Protein AF-A0A098EAC1-F1 (afdb_monomer_lite)

pLDDT: mean 81.53, std 12.12, range [27.31, 95.81]

Structure (mmCIF, N/CA/C/O backbone):
data_AF-A0A098EAC1-F1
#
_entry.id   AF-A0A098EAC1-F1
#
loop_
_atom_site.group_PDB
_atom_site.id
_atom_site.type_symbol
_atom_site.label_atom_id
_atom_site.label_alt_id
_atom_site.label_comp_id
_atom_site.label_asym_id
_atom_site.label_entity_id
_atom_site.label_seq_id
_atom_site.pdbx_PDB_ins_code
_atom_site.Cartn_x
_atom_site.Cartn_y
_atom_site.Cartn_z
_atom_site.occupancy
_atom_site.B_iso_or_equiv
_atom_site.auth_seq_id
_atom_site.auth_comp_id
_atom_site.auth_asym_id
_atom_site.auth_atom_id
_atom_site.pdbx_PDB_model_num
ATOM 1 N N . MET A 1 1 ? -43.941 11.908 61.535 1.00 57.25 1 MET A N 1
ATOM 2 C CA . MET A 1 1 ? -44.668 12.376 60.331 1.00 57.25 1 MET A CA 1
ATOM 3 C C . MET A 1 1 ? -45.269 11.189 59.585 1.00 57.25 1 MET A C 1
ATOM 5 O O . MET A 1 1 ? -44.634 10.143 59.525 1.00 57.25 1 MET A O 1
ATOM 9 N N . LYS A 1 2 ? -46.495 11.312 59.058 1.00 76.75 2 LYS A N 1
ATOM 10 C CA . LYS A 1 2 ? -47.176 10.238 58.312 1.00 76.75 2 LYS A CA 1
ATOM 11 C C . LYS A 1 2 ? -46.864 10.391 56.820 1.00 76.75 2 LYS A C 1
ATOM 13 O O . LYS A 1 2 ? -47.162 11.432 56.246 1.00 76.75 2 LYS A O 1
ATOM 18 N N . ILE A 1 3 ? -46.269 9.368 56.206 1.00 83.31 3 ILE A N 1
ATOM 19 C CA . ILE A 1 3 ? -45.939 9.363 54.771 1.00 83.31 3 ILE A CA 1
ATOM 20 C C . ILE A 1 3 ? -47.244 9.464 53.969 1.00 83.31 3 ILE A C 1
ATOM 22 O O . ILE A 1 3 ? -48.107 8.587 54.072 1.00 83.31 3 ILE A O 1
ATOM 26 N N . GLN A 1 4 ? -47.406 10.547 53.207 1.00 87.12 4 GLN A N 1
ATOM 27 C CA . GLN A 1 4 ? -48.637 10.847 52.477 1.00 87.12 4 GLN A CA 1
ATOM 28 C C . GLN A 1 4 ? -48.753 9.992 51.211 1.00 87.12 4 GLN A C 1
ATOM 30 O O . GLN A 1 4 ? -47.958 10.125 50.287 1.00 87.12 4 GLN A O 1
ATOM 35 N N . HIS A 1 5 ? -49.783 9.146 51.159 1.00 90.62 5 HIS A N 1
ATOM 36 C CA . HIS A 1 5 ? -50.049 8.219 50.057 1.00 90.62 5 HIS A CA 1
ATOM 37 C C . HIS A 1 5 ? -50.058 8.887 48.675 1.00 90.62 5 HIS A C 1
ATOM 39 O O . HIS A 1 5 ? -49.288 8.510 47.795 1.00 90.62 5 HIS A O 1
ATOM 45 N N . ASN A 1 6 ? -50.898 9.914 48.506 1.00 88.69 6 ASN A N 1
ATOM 46 C CA . ASN A 1 6 ? -51.118 10.557 47.209 1.00 88.69 6 ASN A CA 1
ATOM 47 C C . ASN A 1 6 ? -49.859 11.256 46.691 1.00 88.69 6 ASN A C 1
ATOM 49 O O . ASN A 1 6 ? -49.559 11.167 45.507 1.00 88.69 6 ASN A O 1
ATOM 53 N N . ARG A 1 7 ? -49.073 11.857 47.590 1.00 88.81 7 ARG A N 1
ATOM 54 C CA . ARG A 1 7 ? -47.817 12.523 47.233 1.00 88.81 7 ARG A CA 1
ATOM 55 C C . ARG A 1 7 ? -46.770 11.533 46.717 1.00 88.81 7 ARG A C 1
ATOM 57 O O . ARG A 1 7 ? -46.108 11.812 45.724 1.00 88.81 7 ARG A O 1
ATOM 64 N N . VAL A 1 8 ? -46.657 10.351 47.334 1.00 90.12 8 VAL A N 1
ATOM 65 C CA . VAL A 1 8 ? -45.770 9.286 46.826 1.00 90.12 8 VAL A CA 1
ATOM 66 C C . VAL A 1 8 ? -46.291 8.728 45.497 1.00 90.12 8 VAL A C 1
ATOM 68 O O . VAL A 1 8 ? -45.503 8.471 44.590 1.00 90.12 8 VAL A O 1
ATOM 71 N N . LEU A 1 9 ? -47.611 8.572 45.357 1.00 91.69 9 LEU A N 1
ATOM 72 C CA . LEU A 1 9 ? -48.227 8.074 44.128 1.00 91.69 9 LEU A CA 1
ATOM 73 C C . LEU A 1 9 ? -47.972 9.012 42.937 1.00 91.69 9 LEU A C 1
ATOM 75 O O . LEU A 1 9 ? -47.560 8.550 41.876 1.00 91.69 9 LEU A O 1
ATOM 79 N N . GLU A 1 10 ? -48.188 10.317 43.102 1.00 92.38 10 GLU A N 1
ATOM 80 C CA . GLU A 1 10 ? -47.924 11.320 42.061 1.00 92.38 10 GLU A CA 1
ATOM 81 C C . GLU A 1 10 ? -46.445 11.375 41.678 1.00 92.38 10 GLU A C 1
ATOM 83 O O . GLU A 1 10 ? -46.114 11.401 40.489 1.00 92.38 10 GLU A O 1
ATOM 88 N N . TYR A 1 11 ? -45.556 11.313 42.671 1.00 92.62 11 TYR A N 1
ATOM 89 C CA . TYR A 1 11 ? -44.115 11.301 42.444 1.00 92.62 11 TYR A CA 1
ATOM 90 C C . TYR A 1 11 ? -43.684 10.101 41.586 1.00 92.62 11 TYR A C 1
ATOM 92 O O . TYR A 1 11 ? -42.994 10.274 40.580 1.00 92.62 11 TYR A O 1
ATOM 100 N N . LEU A 1 12 ? -44.153 8.892 41.921 1.00 91.75 12 LEU A N 1
ATOM 101 C CA . LEU A 1 12 ? -43.848 7.684 41.148 1.00 91.75 12 LEU A CA 1
ATOM 102 C C . LEU A 1 12 ? -44.506 7.683 39.762 1.00 91.75 12 LEU A C 1
ATOM 104 O O . LEU A 1 12 ? -43.886 7.212 38.810 1.00 91.75 12 LEU A O 1
ATOM 108 N N . LYS A 1 13 ? -45.713 8.250 39.601 1.00 92.81 13 LYS A N 1
ATOM 109 C CA . LYS A 1 13 ? -46.344 8.422 38.276 1.00 92.81 13 LYS A CA 1
ATOM 110 C C . LYS A 1 13 ? -45.501 9.287 37.351 1.00 92.81 13 LYS A C 1
ATOM 112 O O . LYS A 1 13 ? -45.334 8.933 36.184 1.00 92.81 13 LYS A O 1
ATOM 117 N N . ARG A 1 14 ? -44.962 10.394 37.863 1.00 92.25 14 ARG A N 1
ATOM 118 C CA . ARG A 1 14 ? -44.074 11.273 37.096 1.00 92.25 14 ARG A CA 1
ATOM 119 C C . ARG A 1 14 ? -42.823 10.522 36.641 1.00 92.25 14 ARG A C 1
ATOM 121 O O . ARG A 1 14 ? -42.550 10.495 35.447 1.00 92.25 14 ARG A O 1
ATOM 128 N N . LEU A 1 15 ? -42.143 9.831 37.557 1.00 88.88 15 LEU A N 1
ATOM 129 C CA . LEU A 1 15 ? -40.936 9.060 37.231 1.00 88.88 15 LEU A CA 1
ATOM 130 C C . LEU A 1 15 ? -41.206 7.918 36.245 1.00 88.88 15 LEU A C 1
ATOM 132 O O . LEU A 1 15 ? -40.438 7.707 35.311 1.00 88.88 15 LEU A O 1
ATOM 136 N N . GLN A 1 16 ? -42.334 7.222 36.397 1.00 89.44 16 GLN A N 1
ATOM 137 C CA . GLN A 1 16 ? -42.745 6.171 35.470 1.00 89.44 16 GLN A CA 1
ATOM 138 C C . GLN A 1 16 ? -42.974 6.717 34.055 1.00 89.44 16 GLN A C 1
ATOM 140 O O . GLN A 1 16 ? -42.584 6.066 33.089 1.00 89.44 16 GLN A O 1
ATOM 145 N N . LYS A 1 17 ? -43.587 7.900 33.924 1.00 86.88 17 LYS A N 1
ATOM 146 C CA . LYS A 1 17 ? -43.837 8.543 32.626 1.00 86.88 17 LYS A CA 1
ATOM 147 C C . LYS A 1 17 ? -42.553 9.065 31.982 1.00 86.88 17 LYS A C 1
ATOM 149 O O . LYS A 1 17 ? -42.395 8.957 30.773 1.00 86.88 17 LYS A O 1
ATOM 154 N N . GLU A 1 18 ? -41.671 9.649 32.779 1.00 82.50 18 GLU A N 1
ATOM 155 C CA . GLU A 1 18 ? -40.476 10.333 32.287 1.00 82.50 18 GLU A CA 1
ATOM 156 C C . GLU A 1 18 ? -39.318 9.361 32.011 1.00 82.50 18 GLU A C 1
ATOM 158 O O . GLU A 1 18 ? -38.542 9.563 31.082 1.00 82.50 18 GLU A O 1
ATOM 163 N N . PHE A 1 19 ? -39.221 8.274 32.783 1.00 80.50 19 PHE A N 1
ATOM 164 C CA . PHE A 1 19 ? -38.047 7.395 32.788 1.00 80.50 19 PHE A CA 1
ATOM 165 C C . PHE A 1 19 ? -38.369 5.899 32.756 1.00 80.50 19 PHE A C 1
ATOM 167 O O . PHE A 1 19 ? -37.457 5.078 32.834 1.00 80.50 19 PHE A O 1
ATOM 174 N N . GLY A 1 20 ? -39.648 5.525 32.679 1.00 82.69 20 GLY A N 1
ATOM 175 C CA . GLY A 1 20 ? -40.079 4.124 32.665 1.00 82.69 20 GLY A CA 1
ATOM 176 C C . GLY A 1 20 ? -40.011 3.419 34.026 1.00 82.69 20 GLY A C 1
ATOM 177 O O . GLY A 1 20 ? -40.296 2.223 34.099 1.00 82.69 20 GLY A O 1
ATOM 178 N N . GLY A 1 21 ? -39.664 4.128 35.105 1.00 88.50 21 GLY A N 1
ATOM 179 C CA . GLY A 1 21 ? -39.564 3.580 36.458 1.00 88.50 21 GLY A CA 1
ATOM 180 C C . GLY A 1 21 ? -38.835 4.506 37.433 1.00 88.50 21 GLY A C 1
ATOM 181 O O . GLY A 1 21 ? -38.587 5.668 37.121 1.00 88.50 21 GLY A O 1
ATOM 182 N N . TYR A 1 22 ? -38.503 3.992 38.620 1.00 88.25 22 TYR A N 1
ATOM 183 C CA . TYR A 1 22 ? -37.857 4.743 39.706 1.00 88.25 22 TYR A CA 1
ATOM 184 C C . TYR A 1 22 ? -36.605 4.037 40.250 1.00 88.25 22 TYR A C 1
ATOM 186 O O . TYR A 1 22 ? -36.521 2.804 40.253 1.00 88.25 22 TYR A O 1
ATOM 194 N N . TYR A 1 23 ? -35.650 4.819 40.751 1.00 88.75 23 TYR A N 1
ATOM 195 C CA . TYR A 1 23 ? -34.399 4.370 41.365 1.00 88.75 23 TYR A CA 1
ATOM 196 C C . TYR A 1 23 ? -34.400 4.570 42.886 1.00 88.75 23 TYR A C 1
ATOM 198 O O . TYR A 1 23 ? -35.220 5.294 43.450 1.00 88.75 23 TYR A O 1
ATOM 206 N N . GLY A 1 24 ? -33.454 3.937 43.580 1.00 85.81 24 GLY A N 1
ATOM 207 C CA . GLY A 1 24 ? -33.265 4.103 45.025 1.00 85.81 24 GLY A CA 1
ATOM 208 C 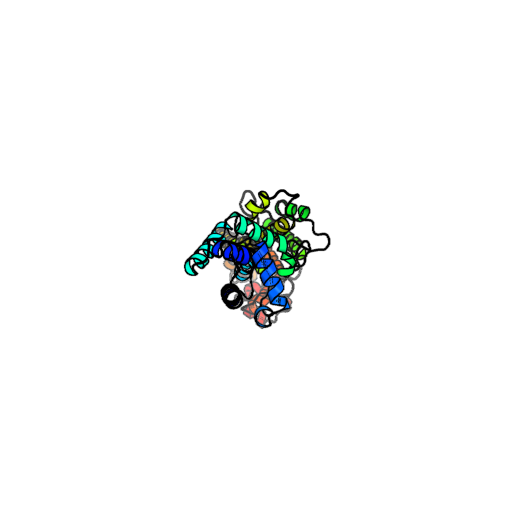C . GLY A 1 24 ? -32.932 5.544 45.429 1.00 85.81 24 GLY A C 1
ATOM 209 O O . GLY A 1 24 ? -33.408 6.009 46.462 1.00 85.81 24 GLY A O 1
ATOM 210 N N . THR A 1 25 ? -32.187 6.270 44.593 1.00 86.38 25 THR A N 1
ATOM 211 C CA . THR A 1 25 ? -31.895 7.703 44.770 1.00 86.38 25 THR A CA 1
ATOM 212 C C . THR A 1 25 ? -33.149 8.572 44.723 1.00 86.38 25 THR A C 1
ATOM 214 O O . THR A 1 25 ? -33.265 9.507 45.505 1.00 86.38 25 THR A O 1
ATOM 217 N N . ASP A 1 26 ? -34.130 8.227 43.886 1.00 88.50 26 ASP A N 1
ATOM 218 C CA . ASP A 1 26 ? -35.392 8.973 43.804 1.00 88.50 26 ASP A CA 1
ATOM 219 C C . ASP A 1 26 ? -36.212 8.812 45.093 1.00 88.50 26 ASP A C 1
ATOM 221 O O . ASP A 1 26 ? -36.863 9.743 45.562 1.00 88.50 26 ASP A O 1
ATOM 225 N N . ILE A 1 27 ? -36.144 7.626 45.708 1.00 90.62 27 ILE A N 1
ATOM 226 C CA . ILE A 1 27 ? -36.772 7.359 47.008 1.00 90.62 27 ILE A CA 1
ATOM 227 C C . ILE A 1 27 ? -36.064 8.133 48.121 1.00 90.62 27 ILE A C 1
ATOM 229 O O . ILE A 1 27 ? -36.736 8.608 49.033 1.00 90.62 27 ILE A O 1
ATOM 233 N N . ALA A 1 28 ? -34.734 8.250 48.065 1.00 88.56 28 ALA A N 1
ATOM 234 C CA . ALA A 1 28 ? -33.965 9.033 49.029 1.00 88.56 28 ALA A CA 1
ATOM 235 C C . ALA A 1 28 ? -34.331 10.523 48.946 1.00 88.56 28 ALA A C 1
ATOM 237 O O . ALA A 1 28 ? -34.727 11.091 49.958 1.00 88.56 28 ALA A O 1
ATOM 238 N N . ASN A 1 29 ? -34.353 11.099 47.740 1.00 89.44 29 ASN A N 1
ATOM 239 C CA . ASN A 1 29 ? -34.765 12.490 47.521 1.00 89.44 29 ASN A CA 1
ATOM 240 C C . ASN A 1 29 ? -36.198 12.742 48.013 1.00 89.44 29 ASN A C 1
ATOM 242 O O . ASN A 1 29 ? -36.460 13.706 48.727 1.00 89.44 29 ASN A O 1
ATOM 246 N N . LEU A 1 30 ? -37.129 11.836 47.693 1.00 91.50 30 LEU A N 1
ATOM 247 C CA . LEU A 1 30 ? -38.504 11.921 48.183 1.00 91.50 30 LEU A CA 1
ATOM 248 C C . LEU A 1 30 ? -38.580 11.823 49.714 1.00 91.50 30 LEU A C 1
ATOM 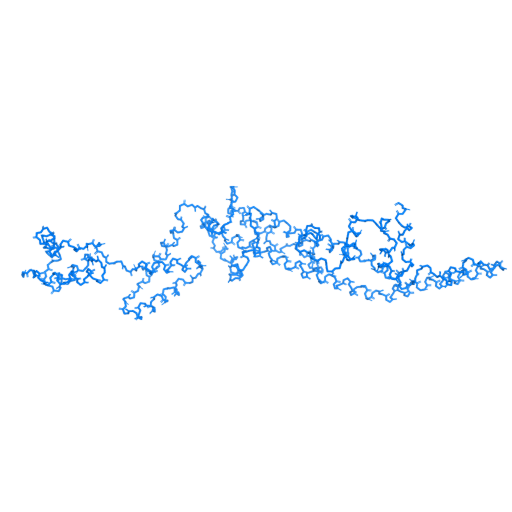250 O O . LEU A 1 30 ? -39.435 12.450 50.332 1.00 91.50 30 LEU A O 1
ATOM 254 N N . ALA A 1 31 ? -37.726 11.015 50.338 1.00 89.44 31 ALA A N 1
ATOM 255 C CA . ALA A 1 31 ? -37.684 10.881 51.787 1.00 89.44 31 ALA A CA 1
ATOM 256 C C . ALA A 1 31 ? -37.166 12.158 52.461 1.00 89.44 31 ALA A C 1
ATOM 258 O O . ALA A 1 31 ? -37.774 12.597 53.440 1.00 89.44 31 ALA A O 1
ATOM 259 N N . ASP A 1 32 ? -36.136 12.780 51.886 1.00 89.38 32 ASP A N 1
ATOM 260 C CA . ASP A 1 32 ? -35.597 14.066 52.332 1.00 89.38 32 ASP A CA 1
ATOM 261 C C . ASP A 1 32 ? -36.650 15.179 52.197 1.00 89.38 32 ASP A C 1
ATOM 263 O O . ASP A 1 32 ? -36.920 15.892 53.164 1.00 89.38 32 ASP A O 1
ATOM 267 N N . GLU A 1 33 ? -37.354 15.258 51.059 1.00 89.00 33 GLU A N 1
ATOM 268 C CA . GLU A 1 33 ? -38.473 16.196 50.847 1.00 89.00 33 GLU A CA 1
ATOM 269 C C . GLU A 1 33 ? -39.629 16.013 51.846 1.00 89.00 33 GLU A C 1
ATOM 271 O O . GLU A 1 33 ? -40.379 16.951 52.138 1.00 89.00 33 GLU A O 1
ATOM 276 N N . LEU A 1 34 ? -39.826 14.786 52.326 1.00 88.06 34 LEU A N 1
ATOM 277 C CA . LEU A 1 34 ? -40.883 14.424 53.267 1.00 88.06 34 LEU A CA 1
ATOM 278 C C . LEU A 1 34 ? -40.419 14.472 54.732 1.00 88.06 34 LEU A C 1
ATOM 280 O O . LEU A 1 34 ? -41.247 14.250 55.619 1.00 88.06 34 LEU A O 1
ATOM 284 N N . GLY A 1 35 ? -39.134 14.735 54.999 1.00 87.31 35 GLY A N 1
ATOM 285 C CA . GLY A 1 35 ? -38.554 14.732 56.345 1.00 87.31 35 GLY A CA 1
ATOM 286 C C . GLY A 1 35 ? -38.636 13.369 57.044 1.00 87.31 35 GLY A C 1
ATOM 287 O O . GLY A 1 35 ? -38.865 13.297 58.254 1.00 87.31 35 GLY A O 1
ATOM 288 N N . VAL A 1 36 ? -38.527 12.270 56.293 1.00 90.69 36 VAL A N 1
ATOM 289 C CA . VAL A 1 36 ? -38.626 10.890 56.804 1.00 90.69 36 VAL A CA 1
ATOM 290 C C . VAL A 1 36 ? -37.433 10.049 56.361 1.00 90.69 36 VAL A C 1
ATOM 292 O O . VAL A 1 36 ? -36.696 10.413 55.457 1.00 90.69 36 VAL A O 1
ATOM 295 N N . SER A 1 37 ? -37.243 8.875 56.969 1.00 90.12 37 SER A N 1
ATOM 296 C CA . SER A 1 37 ? -36.171 7.977 56.539 1.00 90.12 37 SER A CA 1
ATOM 297 C C . SER A 1 37 ? -36.484 7.318 55.192 1.00 90.12 37 SER A C 1
ATOM 299 O O . SER A 1 37 ? -37.593 6.821 54.964 1.00 90.12 37 SER A O 1
ATOM 301 N N . TRP A 1 38 ? -35.469 7.229 54.327 1.00 88.50 38 TRP A N 1
ATOM 302 C CA . TRP A 1 38 ? -35.556 6.550 53.026 1.00 88.50 38 TRP A CA 1
ATOM 303 C C . TRP A 1 38 ? -36.080 5.109 53.157 1.00 88.50 38 TRP A C 1
ATOM 305 O O . TRP A 1 38 ? -36.932 4.666 52.385 1.00 88.50 38 TRP A O 1
ATOM 315 N N . TYR A 1 39 ? -35.650 4.402 54.207 1.00 89.31 39 TYR A N 1
ATOM 316 C CA . TYR A 1 39 ? -36.080 3.038 54.506 1.00 89.31 39 TYR A CA 1
ATOM 317 C C . TYR A 1 39 ? -37.574 2.964 54.870 1.00 89.31 39 TYR A C 1
ATOM 319 O O . TYR A 1 39 ? -38.264 2.003 54.520 1.00 89.31 39 TYR A O 1
ATOM 327 N N . GLY A 1 40 ? -38.104 4.000 55.532 1.00 88.69 40 GLY A N 1
ATOM 328 C CA . GLY A 1 40 ? -39.528 4.135 55.835 1.00 88.69 40 GLY A CA 1
ATOM 329 C C . GLY A 1 40 ? -40.377 4.300 54.574 1.00 88.69 40 GLY A C 1
ATOM 330 O O . GLY A 1 40 ? -41.391 3.612 54.423 1.00 88.69 40 GLY A O 1
ATOM 331 N N . VAL A 1 41 ? -39.934 5.142 53.636 1.00 90.25 41 VAL A N 1
ATOM 332 C CA . VAL A 1 41 ? -40.593 5.326 52.330 1.00 90.25 41 VAL A CA 1
ATOM 333 C C . VAL A 1 41 ? -40.542 4.038 51.513 1.00 90.25 41 VAL A C 1
ATOM 335 O O . VAL A 1 41 ? -41.574 3.591 51.013 1.00 90.25 41 VAL A O 1
ATOM 338 N N . GLN A 1 42 ? -39.389 3.370 51.456 1.00 90.25 42 GLN A N 1
ATOM 339 C CA . GLN A 1 42 ? -39.232 2.113 50.723 1.00 90.25 42 GLN A CA 1
ATOM 340 C C . GLN A 1 42 ? -40.137 0.998 51.274 1.00 90.25 42 GLN A C 1
ATOM 342 O O . GLN A 1 42 ? -40.816 0.308 50.502 1.00 90.25 42 GLN A O 1
ATOM 347 N N . LYS A 1 43 ? -40.203 0.834 52.605 1.00 90.94 43 LYS A N 1
ATOM 348 C CA . LYS A 1 43 ? -41.129 -0.112 53.255 1.00 90.94 43 LYS A CA 1
ATOM 349 C C . LYS A 1 43 ? -42.579 0.197 52.904 1.00 90.94 43 LYS A C 1
ATOM 351 O O . LYS A 1 43 ? -43.359 -0.721 52.651 1.00 90.94 43 LYS A O 1
ATOM 356 N N . ARG A 1 44 ? -42.942 1.480 52.863 1.00 90.81 44 ARG A N 1
ATOM 357 C CA . ARG A 1 44 ? -44.310 1.898 52.565 1.00 90.81 44 ARG A CA 1
ATOM 358 C C . ARG A 1 44 ? -44.686 1.676 51.103 1.00 90.81 44 ARG A C 1
ATOM 360 O O . ARG A 1 44 ? -45.746 1.112 50.854 1.00 90.81 44 ARG A O 1
ATOM 367 N N . ILE A 1 45 ? -43.793 1.993 50.167 1.00 90.38 45 ILE A N 1
ATOM 368 C CA . ILE A 1 45 ? -43.955 1.659 48.745 1.00 90.38 45 ILE A CA 1
ATOM 369 C C . ILE A 1 45 ? -44.112 0.145 48.581 1.00 90.38 45 ILE A C 1
ATOM 371 O O . ILE A 1 45 ? -45.033 -0.302 47.911 1.00 90.38 45 ILE A O 1
ATOM 375 N N . SER A 1 46 ? -43.284 -0.661 49.250 1.00 89.75 46 SER A N 1
ATOM 376 C CA . SER A 1 46 ? -43.364 -2.129 49.183 1.00 89.75 46 SER A CA 1
ATOM 377 C C . SER A 1 46 ? -44.697 -2.670 49.712 1.00 89.75 46 SER A C 1
ATOM 379 O O . SER A 1 46 ? -45.259 -3.604 49.143 1.00 89.75 46 SER A O 1
ATOM 381 N N . PHE A 1 47 ? -45.224 -2.069 50.781 1.00 92.19 47 PHE A N 1
ATOM 382 C CA . PHE A 1 47 ? -46.555 -2.371 51.305 1.00 92.19 47 PHE A CA 1
ATOM 383 C C . PHE A 1 47 ? -47.661 -1.986 50.310 1.00 92.19 47 PHE A C 1
ATOM 385 O O . PHE A 1 47 ? -48.556 -2.790 50.056 1.00 92.19 47 PHE A O 1
ATOM 392 N N . TRP A 1 48 ? -47.594 -0.797 49.705 1.00 92.88 48 TRP A N 1
ATOM 393 C CA . TRP A 1 48 ? -48.583 -0.346 48.721 1.00 92.88 48 TRP A CA 1
ATOM 394 C C . TRP A 1 48 ? -48.526 -1.140 47.417 1.00 92.88 48 TRP A C 1
ATOM 396 O O . TRP A 1 48 ? -49.572 -1.496 46.901 1.00 92.88 48 TRP A O 1
ATOM 406 N N . LYS A 1 49 ? -47.350 -1.558 46.936 1.00 89.44 49 LYS A N 1
ATOM 407 C CA . LYS A 1 49 ? -47.253 -2.454 45.766 1.00 89.44 49 LYS A CA 1
ATOM 408 C C . LYS A 1 49 ? -47.972 -3.791 45.977 1.00 89.44 49 LYS A C 1
ATOM 410 O O . LYS A 1 49 ? -48.444 -4.381 45.010 1.00 89.44 49 LYS A O 1
ATOM 415 N N . LYS A 1 50 ? -48.052 -4.279 47.222 1.00 89.50 50 LYS A N 1
ATOM 416 C CA . LYS A 1 50 ? -48.774 -5.516 47.564 1.00 89.50 50 LYS A CA 1
ATOM 417 C C . LYS A 1 50 ? -50.281 -5.295 47.712 1.00 89.50 50 LYS A C 1
ATOM 419 O O . LYS A 1 50 ? -51.052 -6.144 47.278 1.00 89.50 50 LYS A O 1
ATOM 424 N N . ASN A 1 51 ? -50.683 -4.166 48.297 1.00 89.44 51 ASN A N 1
ATOM 425 C CA . ASN A 1 51 ? -52.050 -3.958 48.790 1.00 89.44 51 ASN A CA 1
ATOM 426 C C . ASN A 1 51 ? -52.869 -2.910 48.018 1.00 89.44 51 ASN A C 1
ATOM 428 O O . ASN A 1 51 ? -54.076 -2.839 48.211 1.00 89.44 51 ASN A O 1
ATOM 432 N N . ASP A 1 52 ? -52.248 -2.111 47.150 1.00 89.94 52 ASP A N 1
ATOM 433 C CA . ASP A 1 52 ? -52.901 -1.091 46.329 1.00 89.94 52 ASP A CA 1
ATOM 434 C C . ASP A 1 52 ? -52.626 -1.340 44.838 1.00 89.94 52 ASP A C 1
ATOM 436 O O . ASP A 1 52 ? -51.481 -1.384 44.377 1.00 89.94 52 ASP A O 1
ATOM 440 N N . SER A 1 53 ? -53.705 -1.479 44.068 1.00 87.69 53 SER A N 1
ATOM 441 C CA . SER A 1 53 ? -53.666 -1.624 42.612 1.00 87.69 53 SER A CA 1
ATOM 442 C C . SER A 1 53 ? -52.928 -0.483 41.900 1.00 87.69 53 SER A C 1
ATOM 444 O O . SER A 1 53 ? -52.223 -0.747 40.926 1.00 87.69 53 SER A O 1
ATOM 446 N N . ALA A 1 54 ? -53.001 0.749 42.414 1.00 88.19 54 ALA A N 1
ATOM 447 C CA . ALA A 1 54 ? -52.398 1.928 41.797 1.00 88.19 54 ALA A CA 1
ATOM 448 C C . ALA A 1 54 ? -50.861 1.917 41.839 1.00 88.19 54 ALA A C 1
ATOM 450 O O . ALA A 1 54 ? -50.225 2.601 41.041 1.00 88.19 54 ALA A O 1
ATOM 451 N N . PHE A 1 55 ? -50.258 1.136 42.744 1.00 90.56 55 PHE A N 1
ATOM 452 C CA . PHE A 1 55 ? -48.803 1.022 42.884 1.00 90.56 55 PHE A CA 1
ATOM 453 C C . PHE A 1 55 ? -48.205 -0.188 42.154 1.00 90.56 55 PHE A C 1
ATOM 455 O O . PHE A 1 55 ? -46.983 -0.260 41.993 1.00 90.56 55 PHE A O 1
ATOM 462 N N . LYS A 1 56 ? -49.030 -1.139 41.693 1.00 87.56 56 LYS A N 1
ATOM 463 C CA . LYS A 1 56 ? -48.552 -2.386 41.069 1.00 87.56 56 LYS A CA 1
ATOM 464 C C . LYS A 1 56 ? -47.752 -2.153 39.787 1.00 87.56 56 LYS A C 1
ATOM 466 O O . LYS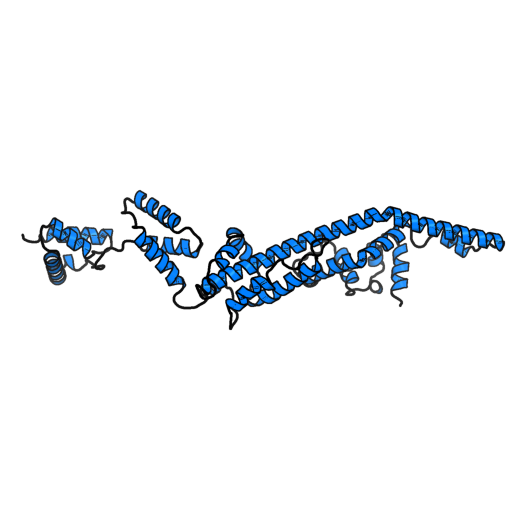 A 1 56 ? -46.819 -2.905 39.525 1.00 87.56 56 LYS A O 1
ATOM 471 N N . SER A 1 57 ? -48.083 -1.113 39.022 1.00 85.38 57 SER A N 1
ATOM 472 C CA . SER A 1 57 ? -47.471 -0.819 37.721 1.00 85.38 57 SER A CA 1
ATOM 473 C C . SER A 1 57 ? -46.105 -0.130 37.794 1.00 85.38 57 SER A C 1
ATOM 475 O O . SER A 1 57 ? -45.457 0.005 36.762 1.00 85.38 57 SER A O 1
ATOM 477 N N . PHE A 1 58 ? -45.655 0.334 38.966 1.00 89.50 58 PHE A N 1
ATOM 478 C CA . PHE A 1 58 ? -44.373 1.038 39.056 1.00 89.50 58 PHE A CA 1
ATOM 479 C C . PHE A 1 58 ? -43.189 0.077 39.043 1.00 89.50 58 PHE A C 1
ATOM 481 O O . PHE A 1 58 ? -43.125 -0.867 39.840 1.00 89.50 58 PHE A O 1
ATOM 488 N N . VAL A 1 59 ? -42.205 0.360 38.195 1.00 88.50 59 VAL A N 1
ATOM 489 C CA . VAL A 1 59 ? -41.012 -0.477 38.018 1.00 88.50 59 VAL A CA 1
ATOM 490 C C . VAL A 1 59 ? -39.838 0.111 38.798 1.00 88.50 59 VAL A C 1
ATOM 492 O O . VAL A 1 59 ? -39.529 1.290 38.667 1.00 88.50 59 VAL A O 1
ATOM 495 N N . TYR A 1 60 ? -39.181 -0.716 39.616 1.00 87.38 60 TYR A N 1
ATOM 496 C CA . TYR A 1 60 ? -37.928 -0.339 40.273 1.00 87.38 60 TYR A CA 1
ATOM 497 C C . TYR A 1 60 ? -36.757 -0.694 39.358 1.00 87.38 60 TYR A C 1
ATOM 499 O O . TYR A 1 60 ? -36.601 -1.861 39.003 1.00 87.38 60 TYR A O 1
ATOM 507 N N . LEU A 1 61 ? -35.952 0.298 38.985 1.00 82.31 61 LEU A N 1
ATOM 508 C CA . LEU A 1 61 ? -34.909 0.170 37.961 1.00 82.31 61 LEU A CA 1
ATOM 509 C C . LEU A 1 61 ? -33.508 -0.070 38.536 1.00 82.31 61 LEU A C 1
ATOM 511 O O . LEU A 1 61 ? -32.586 -0.405 37.799 1.00 82.31 61 LEU A O 1
ATOM 515 N N . GLY A 1 62 ? -33.334 0.075 39.850 1.00 83.50 62 GLY A N 1
ATOM 516 C CA . GLY A 1 62 ? -32.056 -0.154 40.518 1.00 83.50 62 GLY A CA 1
ATOM 517 C C . GLY A 1 62 ? -31.732 0.906 41.560 1.00 83.50 62 GLY A C 1
ATOM 518 O O . GLY A 1 62 ? -32.542 1.773 41.880 1.00 83.50 62 GLY A O 1
ATOM 519 N N . ARG A 1 63 ? -30.529 0.823 42.131 1.00 81.75 63 ARG A N 1
ATOM 520 C CA . ARG A 1 63 ? -30.139 1.662 43.273 1.00 81.75 63 ARG A CA 1
ATOM 521 C C . ARG A 1 63 ? -29.871 3.115 42.879 1.00 81.75 63 ARG A C 1
ATOM 523 O O . ARG A 1 63 ? -30.404 4.009 43.524 1.00 81.75 63 ARG A O 1
ATOM 530 N N . ASN A 1 64 ? -29.089 3.326 41.824 1.00 81.00 64 ASN A N 1
ATOM 531 C CA . ASN A 1 64 ? -28.677 4.646 41.356 1.00 81.00 64 ASN A CA 1
ATOM 532 C C . ASN A 1 64 ? -29.060 4.812 39.893 1.00 81.00 64 ASN A C 1
ATOM 534 O O . ASN A 1 64 ? -28.980 3.855 39.120 1.00 81.00 64 ASN A O 1
ATOM 538 N N . ARG A 1 65 ? -29.399 6.041 39.513 1.00 77.81 65 ARG A N 1
ATOM 539 C CA . ARG A 1 65 ? -29.559 6.397 38.110 1.00 77.81 65 ARG A CA 1
ATOM 540 C C . ARG A 1 65 ? -28.222 6.246 37.367 1.00 77.81 65 ARG A C 1
ATOM 542 O O . ARG A 1 65 ? -27.205 6.722 37.879 1.00 77.81 65 ARG A O 1
ATOM 549 N N . PRO A 1 66 ? -28.188 5.613 36.181 1.00 76.31 66 PRO A N 1
ATOM 550 C CA . PRO A 1 66 ? -26.972 5.562 35.385 1.00 76.31 66 PRO A CA 1
ATOM 551 C C . PRO A 1 66 ? -26.568 6.975 34.956 1.00 76.31 66 PRO A C 1
ATOM 553 O O . PRO A 1 66 ? -27.375 7.742 34.437 1.00 76.31 66 PRO A O 1
ATOM 556 N N . SER A 1 67 ? -25.302 7.318 35.187 1.00 81.38 67 SER A N 1
ATOM 557 C CA . SER A 1 67 ? -24.748 8.642 34.880 1.00 81.38 67 SER A CA 1
ATOM 558 C C . SER A 1 67 ? -24.586 8.900 33.378 1.00 81.38 67 SER A C 1
ATOM 560 O O . SER A 1 67 ? -24.440 10.050 32.968 1.00 81.38 67 SER A O 1
ATOM 562 N N . ILE A 1 68 ? -24.599 7.838 32.567 1.00 82.69 68 ILE A N 1
ATOM 563 C CA . ILE A 1 68 ? -24.548 7.861 31.102 1.00 82.69 68 ILE A CA 1
ATOM 564 C C . ILE A 1 68 ? -25.745 7.064 30.584 1.00 82.69 68 ILE A C 1
ATOM 566 O O . ILE A 1 68 ? -26.028 5.970 31.075 1.00 82.69 68 ILE A O 1
ATOM 570 N N . THR A 1 69 ? -26.473 7.635 29.631 1.00 81.81 69 THR A N 1
ATOM 571 C CA . THR A 1 69 ? -27.625 7.001 28.983 1.00 81.81 69 THR A CA 1
ATOM 572 C C . THR A 1 69 ? -27.179 6.001 27.917 1.00 81.81 69 THR A C 1
ATOM 574 O O . THR A 1 69 ? -26.049 6.047 27.438 1.00 81.81 69 THR A O 1
ATOM 577 N N . LEU A 1 70 ? -28.082 5.108 27.504 1.00 77.12 70 LEU A N 1
ATOM 578 C CA . LEU A 1 70 ? -27.778 4.115 26.471 1.00 77.12 70 LEU A CA 1
ATOM 579 C C . LEU A 1 70 ? -27.390 4.760 25.129 1.00 77.12 70 LEU A C 1
ATOM 581 O O . LEU A 1 70 ? -26.429 4.325 24.509 1.00 77.12 70 LEU A O 1
ATOM 585 N N . ASN A 1 71 ? -28.077 5.829 24.710 1.00 81.19 71 ASN A N 1
ATOM 586 C CA . ASN A 1 71 ? -27.737 6.535 23.469 1.00 81.19 71 ASN A CA 1
ATOM 587 C C . ASN A 1 71 ? -26.350 7.181 23.537 1.00 81.19 71 ASN A C 1
ATOM 589 O O . ASN A 1 71 ? -25.597 7.113 22.575 1.00 81.19 71 ASN A O 1
ATOM 593 N N . GLU A 1 72 ? -25.992 7.782 24.673 1.00 87.12 72 GLU A N 1
ATOM 594 C CA . GLU A 1 72 ? -24.659 8.365 24.863 1.00 87.12 72 GLU A CA 1
ATOM 595 C C . GLU A 1 72 ? -23.583 7.276 24.886 1.00 87.12 72 GLU A C 1
ATOM 597 O O . GLU A 1 72 ? -22.514 7.465 24.316 1.00 87.12 72 GLU A O 1
ATOM 602 N N . PHE A 1 73 ? -23.870 6.116 25.483 1.00 84.75 73 PHE A N 1
ATOM 603 C CA . PHE A 1 73 ? -22.984 4.955 25.413 1.00 84.75 73 PHE A CA 1
ATOM 604 C C . PHE A 1 73 ? -22.768 4.505 23.963 1.00 84.75 73 PHE A C 1
ATOM 606 O O . PHE A 1 73 ? -21.623 4.363 23.542 1.00 84.75 73 PHE A O 1
ATOM 613 N N . MET A 1 74 ? -23.845 4.354 23.185 1.00 80.31 74 MET A N 1
ATOM 614 C CA . MET A 1 74 ? -23.763 4.006 21.762 1.00 80.31 74 MET A CA 1
ATOM 615 C C . MET A 1 74 ? -23.009 5.063 20.947 1.00 80.31 74 MET A C 1
ATOM 617 O O . MET A 1 74 ? -22.281 4.719 20.020 1.00 80.31 74 MET A O 1
ATOM 621 N N . ASN A 1 75 ? -23.145 6.344 21.296 1.00 86.25 75 ASN A N 1
ATOM 622 C CA . ASN A 1 75 ? -22.414 7.425 20.642 1.00 86.25 75 ASN A CA 1
ATOM 623 C C . ASN A 1 75 ? -20.900 7.314 20.916 1.00 86.25 75 ASN A C 1
ATOM 625 O O . ASN A 1 75 ? -20.094 7.273 19.987 1.00 86.25 75 ASN A O 1
ATOM 629 N N . ILE A 1 76 ? -20.514 7.140 22.187 1.00 86.94 76 ILE A N 1
ATOM 630 C CA . ILE A 1 76 ? -19.117 6.892 22.590 1.00 86.94 76 ILE A CA 1
ATOM 631 C C . ILE A 1 76 ? -18.562 5.652 21.877 1.00 86.94 76 ILE A C 1
ATOM 633 O O . ILE A 1 76 ? -17.442 5.671 21.365 1.00 86.94 76 ILE A O 1
ATOM 637 N N . GLU A 1 77 ? -19.343 4.574 21.823 1.00 82.44 77 GLU A N 1
ATOM 638 C CA . GLU A 1 77 ? -18.983 3.351 21.113 1.00 82.44 77 GLU A CA 1
ATOM 639 C C . GLU A 1 77 ? -18.759 3.587 19.624 1.00 82.44 77 GLU A C 1
ATOM 641 O O . GLU A 1 77 ? -17.736 3.142 19.098 1.00 82.44 77 GLU A O 1
ATOM 646 N N . SER A 1 78 ? -19.656 4.315 18.963 1.00 80.88 78 SER A N 1
ATOM 647 C CA . SER A 1 78 ? -19.544 4.664 17.549 1.00 80.88 78 SER A CA 1
ATOM 648 C C . SER A 1 78 ? -18.248 5.423 17.266 1.00 80.88 78 SER A C 1
ATOM 650 O O . SER A 1 78 ? -17.440 4.935 16.478 1.00 80.88 78 SER A O 1
ATOM 652 N N . HIS A 1 79 ? -17.988 6.526 17.979 1.00 81.94 79 HIS A N 1
ATOM 653 C CA . HIS A 1 79 ? -16.775 7.341 17.817 1.00 81.94 79 HIS A CA 1
ATOM 654 C C . HIS A 1 79 ? -15.494 6.516 17.984 1.00 81.94 79 HIS A C 1
ATOM 656 O O . HIS A 1 79 ? -14.645 6.459 17.089 1.00 81.94 79 HIS A O 1
ATOM 662 N N . ILE A 1 80 ? -15.397 5.762 19.085 1.00 81.69 80 ILE A N 1
ATOM 663 C CA . ILE A 1 80 ? -14.231 4.911 19.357 1.00 81.69 80 ILE A CA 1
ATOM 664 C C . ILE A 1 80 ? -14.130 3.776 18.320 1.00 81.69 80 ILE A C 1
ATOM 666 O O . ILE A 1 80 ? -13.048 3.242 18.095 1.00 81.69 80 ILE A O 1
ATOM 670 N N . SER A 1 81 ? -15.231 3.331 17.702 1.00 69.56 81 SER A N 1
ATOM 671 C CA . SER A 1 81 ? -15.223 2.267 16.676 1.00 69.56 81 SER A CA 1
ATOM 672 C C . SER A 1 81 ? -14.771 2.776 15.323 1.00 69.56 81 SER A C 1
ATOM 674 O O . SER A 1 81 ? -13.931 2.139 14.686 1.00 69.56 81 SER A O 1
ATOM 676 N N . SER A 1 82 ? -15.287 3.926 14.904 1.00 71.31 82 SER A N 1
ATOM 677 C CA . SER A 1 82 ? -14.907 4.565 13.649 1.00 71.31 82 SER A CA 1
ATOM 678 C C . SER A 1 82 ? -13.483 5.105 13.690 1.00 71.31 82 SER A C 1
ATOM 680 O O . SER A 1 82 ? -12.764 5.005 12.696 1.00 71.31 82 SER A O 1
ATOM 682 N N . ASN A 1 83 ? -13.055 5.646 14.834 1.00 69.62 83 ASN A N 1
ATOM 683 C CA . ASN A 1 83 ? -11.748 6.265 14.999 1.00 69.62 83 ASN A CA 1
ATOM 684 C C . ASN A 1 83 ? -11.172 6.012 16.407 1.00 69.62 83 ASN A C 1
ATOM 686 O O . ASN A 1 83 ? -11.295 6.853 17.295 1.00 69.62 83 ASN A O 1
ATOM 690 N N . PRO A 1 84 ? -10.468 4.887 16.634 1.00 66.75 84 PRO A N 1
ATOM 691 C CA . PRO A 1 84 ? -9.871 4.599 17.944 1.00 66.75 84 PRO A CA 1
ATOM 692 C C . PRO A 1 84 ? -8.806 5.598 18.414 1.00 66.75 84 PRO A C 1
ATOM 694 O O . PRO A 1 84 ? -8.427 5.569 19.583 1.00 66.75 84 PRO A O 1
ATOM 697 N N . LEU A 1 85 ? -8.304 6.448 17.512 1.00 64.06 85 LEU A N 1
ATOM 698 C CA . LEU A 1 85 ? -7.318 7.493 17.801 1.00 64.06 85 LEU A CA 1
ATOM 699 C C . LEU A 1 85 ? -7.967 8.846 18.111 1.00 64.06 85 LEU A C 1
ATOM 701 O O . LEU A 1 85 ? -7.259 9.822 18.361 1.00 64.06 85 LEU A O 1
ATOM 705 N N . GLU A 1 86 ? -9.296 8.928 18.077 1.00 74.75 86 GLU A N 1
ATOM 706 C CA . GLU A 1 86 ? -10.005 10.147 18.418 1.00 74.75 86 GLU A CA 1
ATOM 707 C C . GLU A 1 86 ? -9.674 10.580 19.849 1.00 74.75 86 GLU A C 1
ATOM 709 O O . GLU A 1 86 ? -9.662 9.787 20.798 1.00 74.75 86 GLU A O 1
ATOM 714 N N . ILE A 1 87 ? -9.375 11.871 20.005 1.00 81.75 87 ILE A N 1
ATOM 715 C CA . ILE A 1 87 ? -9.055 12.439 21.306 1.00 81.75 87 ILE A CA 1
ATOM 716 C C . ILE A 1 87 ? -10.321 12.349 22.157 1.00 81.75 87 ILE A C 1
ATOM 718 O O . ILE A 1 87 ? -11.273 13.096 21.960 1.00 81.75 87 ILE A O 1
ATOM 722 N N . LYS A 1 88 ? -10.306 11.455 23.149 1.00 85.31 88 LYS A N 1
ATOM 723 C CA . LYS A 1 88 ? -11.429 11.201 24.069 1.00 85.31 88 LYS A CA 1
ATOM 724 C C . LYS A 1 88 ? -11.986 12.482 24.707 1.00 85.31 88 LYS A C 1
ATOM 726 O O . LYS A 1 88 ? -13.178 12.577 24.964 1.00 85.31 88 LYS A O 1
ATOM 731 N N . GLN A 1 89 ? -11.129 13.479 24.929 1.00 89.31 89 GLN A N 1
ATOM 732 C CA . GLN A 1 89 ? -11.527 14.798 25.417 1.00 89.31 89 GLN A CA 1
ATOM 733 C C . GLN A 1 89 ? -12.519 15.506 24.476 1.00 89.31 89 GLN A C 1
ATOM 735 O O . GLN A 1 89 ? -13.418 16.167 24.977 1.00 89.31 89 GLN A O 1
ATOM 740 N N . HIS A 1 90 ? -12.382 15.358 23.154 1.00 88.44 90 HIS A N 1
ATOM 741 C CA . HIS A 1 90 ? -13.284 15.967 22.169 1.00 88.44 90 HIS A CA 1
ATOM 742 C C . HIS A 1 90 ? -14.655 15.289 22.188 1.00 88.44 90 HIS A C 1
ATOM 744 O O . HIS A 1 90 ? -15.656 15.977 22.324 1.00 88.44 90 HIS A O 1
ATOM 750 N N . ILE A 1 91 ? -14.687 13.951 22.215 1.00 90.69 91 ILE A N 1
ATOM 751 C CA . ILE A 1 91 ? -15.934 13.178 22.362 1.00 90.69 91 ILE A CA 1
ATOM 752 C C . ILE A 1 91 ? -16.689 13.617 23.628 1.00 90.69 91 ILE A C 1
ATOM 754 O O . ILE A 1 91 ? -17.903 13.804 23.614 1.00 90.69 91 ILE A O 1
ATOM 758 N N . LEU A 1 92 ? -15.971 13.812 24.743 1.00 92.38 92 LEU A N 1
ATOM 759 C CA . LEU A 1 92 ? -16.572 14.329 25.973 1.00 92.38 92 LEU A CA 1
ATOM 760 C C . LEU A 1 92 ? -17.117 15.752 25.799 1.00 92.38 92 LEU A C 1
ATOM 762 O O . LEU A 1 92 ? -18.197 16.038 26.308 1.00 92.38 92 LEU A O 1
ATOM 766 N N . SER A 1 93 ? -16.379 16.635 25.126 1.00 90.81 93 SER A N 1
ATOM 767 C CA . SER A 1 93 ? -16.820 18.007 24.865 1.00 90.81 93 SER A CA 1
ATOM 768 C C . SER A 1 93 ? -18.097 18.044 24.027 1.00 90.81 93 SER A C 1
ATOM 770 O O . SER A 1 93 ? -19.034 18.736 24.415 1.00 90.81 93 SER A O 1
ATOM 772 N N . ASP A 1 94 ? -18.182 17.248 22.964 1.00 90.81 94 ASP A N 1
ATOM 773 C CA . ASP A 1 94 ? -19.369 17.180 22.104 1.00 90.81 94 ASP A CA 1
ATOM 774 C C . ASP A 1 94 ? -20.593 16.672 22.883 1.00 90.81 94 A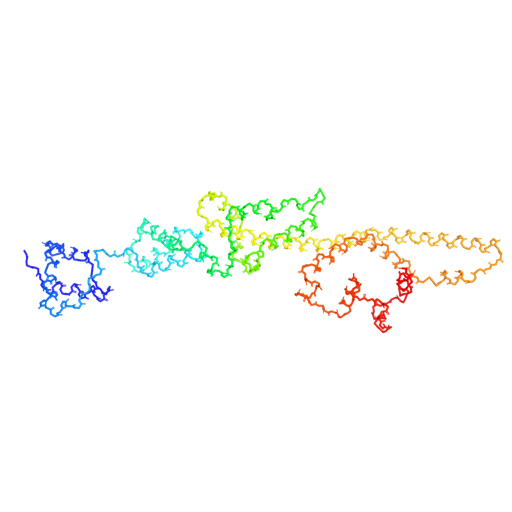SP A C 1
ATOM 776 O O . ASP A 1 94 ? -21.658 17.292 22.866 1.00 90.81 94 ASP A O 1
ATOM 780 N N . LEU A 1 95 ? -20.419 15.615 23.684 1.00 90.75 95 LEU A N 1
ATOM 781 C CA . LEU A 1 95 ? -21.474 15.106 24.569 1.00 90.75 95 LEU A CA 1
ATOM 782 C C . LEU A 1 95 ? -21.910 16.129 25.627 1.00 90.75 95 LEU A C 1
ATOM 784 O O . LEU A 1 95 ? -23.086 16.189 25.988 1.00 90.75 95 LEU A O 1
ATOM 788 N N . GLN A 1 96 ? -20.977 16.917 26.165 1.00 92.38 96 GLN A N 1
ATOM 789 C CA . GLN A 1 96 ? -21.298 17.968 27.132 1.00 92.38 96 GLN A CA 1
ATOM 790 C C . GLN A 1 96 ? -22.105 19.097 26.481 1.00 92.38 96 GLN A C 1
ATOM 792 O O . GLN A 1 96 ? -23.093 19.519 27.078 1.00 92.38 96 GLN A O 1
ATOM 797 N N . ILE A 1 97 ? -21.776 19.497 25.247 1.00 92.12 97 ILE A N 1
ATOM 798 C CA . ILE A 1 97 ? -22.544 20.486 24.470 1.00 92.12 97 ILE A CA 1
ATOM 799 C C . ILE A 1 97 ? -23.987 20.004 24.255 1.00 92.12 97 ILE A C 1
ATOM 801 O O . ILE A 1 97 ? -24.938 20.751 24.500 1.00 92.12 97 ILE A O 1
ATOM 805 N N . GLU A 1 98 ? -24.180 18.743 23.859 1.00 89.25 98 GLU A N 1
ATOM 806 C CA . GLU A 1 98 ? -25.520 18.162 23.682 1.00 89.25 98 GLU A CA 1
ATOM 807 C C . GLU A 1 98 ? -26.322 18.121 24.991 1.00 89.25 98 GLU A C 1
ATOM 809 O O . GLU A 1 98 ? -27.535 18.376 25.010 1.00 89.25 98 GLU A O 1
ATOM 814 N N . ARG A 1 99 ? -25.655 17.807 26.109 1.00 88.75 99 ARG A N 1
ATOM 815 C CA . ARG A 1 99 ? -26.287 17.799 27.433 1.00 88.75 99 ARG A CA 1
ATOM 816 C C . ARG A 1 99 ? -26.676 19.190 27.899 1.00 88.75 99 ARG A C 1
ATOM 818 O O . ARG A 1 99 ? -27.792 19.337 28.394 1.00 88.75 99 ARG A O 1
ATOM 825 N N . GLU A 1 100 ? -25.815 20.183 27.711 1.00 90.62 100 GLU A N 1
ATOM 826 C CA . GLU A 1 100 ? -26.109 21.583 28.030 1.00 90.62 100 GLU A CA 1
ATOM 827 C C . GLU A 1 100 ? -27.310 22.085 27.223 1.00 90.62 100 GLU A C 1
ATOM 829 O O . GLU A 1 100 ? -28.259 22.613 27.805 1.00 90.62 100 GLU A O 1
ATOM 834 N N . ALA A 1 101 ? -27.341 21.813 25.914 1.00 88.44 101 ALA A N 1
ATOM 835 C CA . ALA A 1 101 ? -28.473 22.151 25.049 1.00 88.44 101 ALA A CA 1
ATOM 836 C C . ALA A 1 101 ? -29.787 21.473 25.485 1.00 88.44 101 ALA A C 1
ATOM 838 O O . ALA A 1 101 ? -30.873 22.013 25.277 1.00 88.44 101 ALA A O 1
ATOM 839 N N . SER A 1 102 ? -29.691 20.303 26.121 1.00 83.56 102 SER A N 1
ATOM 840 C CA . SER A 1 102 ? -30.829 19.527 26.627 1.00 83.56 102 SER A CA 1
ATOM 841 C C . SER A 1 102 ? -31.148 19.778 28.110 1.00 83.56 102 SER A C 1
ATOM 843 O O . SER A 1 102 ? -31.999 19.081 28.665 1.00 83.56 102 SER A O 1
ATOM 845 N N . GLY A 1 103 ? -30.448 20.703 28.779 1.00 81.50 103 GLY A N 1
ATOM 846 C CA . GLY A 1 103 ? -30.618 20.986 30.210 1.00 81.50 103 GLY A CA 1
ATOM 847 C C . GLY A 1 103 ? -30.262 19.822 31.147 1.00 81.50 103 GLY A C 1
ATOM 848 O O . GLY A 1 103 ? -30.811 19.727 32.244 1.00 81.50 103 GLY A O 1
ATOM 849 N N . LYS A 1 104 ? -29.385 18.904 30.724 1.00 82.88 104 LYS A N 1
ATOM 850 C CA . LYS A 1 104 ? -28.952 17.734 31.508 1.00 82.88 104 LYS A CA 1
ATOM 851 C C . LYS A 1 104 ? -27.678 18.030 32.303 1.00 82.88 104 LYS A C 1
ATOM 853 O O . LYS A 1 104 ? -26.836 18.813 31.879 1.00 82.88 104 LYS A O 1
ATOM 858 N N . GLU A 1 105 ? -27.495 17.328 33.423 1.00 84.19 105 GLU A N 1
ATOM 859 C CA . GLU A 1 105 ? -26.262 17.408 34.217 1.00 84.19 105 GLU A CA 1
ATOM 860 C C . GLU A 1 105 ? -25.028 16.948 33.430 1.00 84.19 105 GLU A C 1
ATOM 862 O O . GLU A 1 105 ? -25.061 15.952 32.698 1.00 84.19 105 GLU A O 1
ATOM 867 N N . LEU A 1 106 ? -23.905 17.637 33.634 1.00 87.19 106 LEU A N 1
ATOM 868 C CA . LEU A 1 106 ? -22.636 17.324 32.984 1.00 87.19 106 LEU A CA 1
ATOM 869 C C . LEU A 1 106 ? -22.104 15.941 33.386 1.00 87.19 106 LEU A C 1
ATOM 871 O O . LEU A 1 106 ? -22.193 15.515 34.538 1.00 87.19 106 LEU A O 1
ATOM 875 N N . ILE A 1 107 ? -21.475 15.248 32.434 1.00 88.62 107 ILE A N 1
ATOM 876 C CA . ILE A 1 107 ? -20.773 13.990 32.715 1.00 88.62 107 ILE A CA 1
ATOM 877 C C . ILE A 1 107 ? -19.454 14.310 33.420 1.00 88.62 107 ILE A C 1
ATOM 879 O O . ILE A 1 107 ? -18.608 15.032 32.886 1.00 88.62 107 ILE A O 1
ATOM 883 N N . ALA A 1 108 ? -19.239 13.719 34.597 1.00 88.62 108 ALA A N 1
ATOM 884 C CA . ALA A 1 108 ? -17.946 13.775 35.267 1.00 88.62 108 ALA A CA 1
ATOM 885 C C . ALA A 1 108 ? -16.865 13.091 34.413 1.00 88.62 108 ALA A C 1
ATOM 887 O O . ALA A 1 108 ? -17.053 11.955 33.968 1.00 88.62 108 ALA A O 1
ATOM 888 N N . LYS A 1 109 ? -15.700 13.739 34.249 1.00 88.56 109 LYS A N 1
ATOM 889 C CA . LYS A 1 109 ? -14.581 13.225 33.433 1.00 88.56 109 LYS A CA 1
ATOM 890 C C . LYS A 1 109 ? -14.252 11.764 33.749 1.00 88.56 109 LYS A C 1
ATOM 892 O O . LYS A 1 109 ? -14.172 10.943 32.847 1.00 88.56 109 LYS A O 1
ATOM 897 N N . THR A 1 110 ? -14.128 11.420 35.028 1.00 86.00 110 THR A N 1
ATOM 898 C CA . THR A 1 110 ? -13.824 10.053 35.486 1.00 86.00 110 THR A CA 1
ATOM 899 C C . THR A 1 110 ? -14.859 9.025 35.030 1.00 86.00 110 THR A C 1
ATOM 901 O O . THR A 1 110 ? -14.500 7.917 34.642 1.00 86.00 110 THR A O 1
ATOM 904 N N . THR A 1 111 ? -16.141 9.396 35.027 1.00 87.25 111 THR A N 1
ATOM 905 C CA . THR A 1 111 ? -17.233 8.524 34.577 1.00 87.25 111 THR A CA 1
ATOM 906 C C . THR A 1 111 ? -17.164 8.307 33.073 1.00 87.25 111 THR A C 1
ATOM 908 O O . THR A 1 111 ? -17.262 7.165 32.628 1.00 87.25 111 THR A O 1
ATOM 911 N N . PHE A 1 112 ? -16.942 9.377 32.306 1.00 91.88 112 PHE A N 1
ATOM 912 C CA . PHE A 1 112 ? -16.746 9.282 30.864 1.00 91.88 112 PHE A CA 1
ATOM 913 C C . PHE A 1 112 ? -15.548 8.396 30.517 1.00 91.88 112 PHE A C 1
ATOM 915 O O . PHE A 1 112 ? -15.703 7.448 29.756 1.00 91.88 112 PHE A O 1
ATOM 922 N N . TYR A 1 113 ? -14.378 8.647 31.111 1.00 88.50 113 TYR A N 1
ATOM 923 C CA . TYR A 1 113 ? -13.173 7.874 30.807 1.00 88.50 113 TYR A CA 1
ATOM 924 C C . TYR A 1 113 ? -13.328 6.398 31.179 1.00 88.50 113 TYR A C 1
ATOM 926 O O . TYR A 1 113 ? -12.914 5.548 30.398 1.00 88.50 113 TYR A O 1
ATOM 934 N N . ARG A 1 114 ? -14.002 6.081 32.294 1.00 84.50 114 ARG A N 1
ATOM 935 C CA . ARG A 1 114 ? -14.326 4.695 32.659 1.00 84.50 114 ARG A CA 1
ATOM 936 C C . ARG A 1 114 ? -15.226 4.019 31.624 1.00 84.50 114 ARG A C 1
ATOM 938 O O . ARG A 1 114 ? -15.014 2.856 31.308 1.00 84.50 114 ARG A O 1
ATOM 945 N N . VAL A 1 115 ? -16.226 4.723 31.095 1.00 84.38 115 VAL A N 1
ATOM 946 C CA . VAL A 1 115 ? -17.119 4.169 30.064 1.00 84.38 115 VAL A CA 1
ATOM 947 C C . VAL A 1 115 ? -16.407 4.043 28.721 1.00 84.38 115 VAL A C 1
ATOM 949 O O . VAL A 1 115 ? -16.502 2.998 28.091 1.00 84.38 115 VAL A O 1
ATOM 952 N N . ALA A 1 116 ? -15.629 5.044 28.313 1.00 85.00 116 ALA A N 1
ATOM 953 C CA . ALA A 1 116 ? -14.793 4.967 27.120 1.00 85.00 116 ALA A CA 1
ATOM 954 C C . ALA A 1 116 ? -13.801 3.797 27.207 1.00 85.00 116 ALA A C 1
ATOM 956 O O . ALA A 1 116 ? -13.577 3.099 26.221 1.00 85.00 116 ALA A O 1
ATOM 957 N N . GLU A 1 117 ? -13.230 3.549 28.385 1.00 80.31 117 GLU A N 1
ATOM 958 C CA . GLU A 1 117 ? -12.374 2.397 28.654 1.00 80.31 117 GLU A CA 1
ATOM 959 C C . GLU A 1 117 ? -13.156 1.081 28.622 1.00 80.31 117 GLU A C 1
ATOM 961 O O . GLU A 1 117 ? -12.697 0.144 27.986 1.00 80.31 117 GLU A O 1
ATOM 966 N N . GLN A 1 118 ? -14.359 1.007 29.195 1.00 76.00 118 GLN A N 1
ATOM 967 C CA . GLN A 1 118 ? -15.220 -0.178 29.085 1.00 76.00 118 GLN A CA 1
ATOM 968 C C . GLN A 1 118 ? -15.614 -0.489 27.641 1.00 76.00 118 GLN A C 1
ATOM 970 O O . GLN A 1 118 ? -15.542 -1.641 27.241 1.00 76.00 118 GLN A O 1
ATOM 975 N N . VAL A 1 119 ? -15.972 0.520 26.849 1.00 77.81 119 VAL A N 1
ATOM 976 C CA . VAL A 1 119 ? -16.231 0.391 25.408 1.00 77.81 119 VAL A CA 1
ATOM 977 C C . VAL A 1 119 ? -14.987 -0.129 24.694 1.00 77.81 119 VAL A C 1
ATOM 979 O O . VAL A 1 119 ? -15.056 -1.068 23.905 1.00 77.81 119 VAL A O 1
ATOM 982 N N . THR A 1 120 ? -13.833 0.457 25.011 1.00 67.38 120 THR A N 1
ATOM 983 C CA . THR A 1 120 ? -12.535 0.033 24.483 1.00 67.38 120 THR A CA 1
ATOM 984 C C . THR A 1 120 ? -12.297 -1.443 24.822 1.00 67.38 120 THR A C 1
ATOM 986 O O . THR A 1 120 ? -12.108 -2.236 23.914 1.00 67.38 120 THR A O 1
ATOM 989 N N . LEU A 1 121 ? -12.426 -1.840 26.090 1.00 59.47 121 LEU A N 1
ATOM 990 C CA . LEU A 1 121 ? -12.258 -3.211 26.589 1.00 59.47 121 LEU A CA 1
ATOM 991 C C . LEU A 1 121 ? -13.306 -4.202 26.066 1.00 59.47 121 LEU A C 1
ATOM 993 O O . LEU A 1 121 ? -12.976 -5.364 25.864 1.00 59.47 121 LEU A O 1
ATOM 997 N N . SER A 1 122 ? -14.541 -3.766 25.814 1.00 58.62 122 SER A N 1
ATOM 998 C CA . SER A 1 122 ? -15.618 -4.621 25.292 1.00 58.62 122 SER A CA 1
ATOM 999 C C . SER A 1 122 ? -15.385 -5.054 23.845 1.00 58.62 122 SER A C 1
ATOM 1001 O O . SER A 1 122 ? -15.836 -6.122 23.447 1.00 58.62 122 SER A O 1
ATOM 1003 N N . LYS A 1 123 ? -14.590 -4.289 23.086 1.00 55.75 123 LYS A N 1
ATOM 1004 C CA . LYS A 1 123 ? -14.064 -4.713 21.778 1.00 55.75 123 LYS A CA 1
ATOM 1005 C C . LYS A 1 123 ? -12.946 -5.743 21.882 1.00 55.75 123 LYS A C 1
ATOM 1007 O O . LYS A 1 123 ? -12.568 -6.320 20.876 1.00 55.75 123 LYS A O 1
ATOM 1012 N N . TYR A 1 124 ? -12.404 -5.928 23.082 1.00 52.59 124 TYR A N 1
ATOM 1013 C CA . TYR A 1 124 ? -11.294 -6.827 23.376 1.00 52.59 124 TYR A CA 1
ATOM 1014 C C . TYR A 1 124 ? -11.738 -8.025 24.230 1.00 52.59 124 TYR A C 1
ATOM 1016 O O . TYR A 1 124 ? -10.897 -8.782 24.716 1.00 52.59 124 TYR A O 1
ATOM 1024 N N . SER A 1 125 ? -13.050 -8.222 24.424 1.00 41.16 125 SER A N 1
ATOM 1025 C CA . SER A 1 125 ? -13.599 -9.360 25.160 1.00 41.16 125 SER A CA 1
ATOM 1026 C C . SER A 1 125 ? -14.263 -10.363 24.218 1.00 41.16 125 SER A C 1
ATOM 1028 O O . SER A 1 125 ? -15.483 -10.379 24.079 1.00 41.16 125 SER A O 1
ATOM 1030 N N . SER A 1 126 ? -13.448 -11.207 23.580 1.00 44.84 126 SER A N 1
ATOM 1031 C CA . SER A 1 126 ? -13.595 -12.681 23.584 1.00 44.84 126 SER A CA 1
ATOM 1032 C C . SER A 1 126 ? -12.688 -13.379 22.563 1.00 44.84 126 SER A C 1
ATOM 1034 O O . SER A 1 126 ? -12.407 -14.563 22.747 1.00 44.84 126 SER A O 1
ATOM 1036 N N . SER A 1 127 ? -12.158 -12.673 21.557 1.00 50.12 127 SER A N 1
ATOM 1037 C CA . SER A 1 127 ? -11.272 -13.267 20.552 1.00 50.12 127 SER A CA 1
ATOM 1038 C C . SER A 1 127 ? -10.138 -12.315 20.142 1.00 50.12 127 SER A C 1
ATOM 1040 O O . SER A 1 127 ? -10.397 -11.171 19.776 1.00 50.12 127 SER A O 1
ATOM 1042 N N . PRO A 1 128 ? -8.864 -12.752 20.161 1.00 53.16 128 PRO A N 1
ATOM 1043 C CA . PRO A 1 128 ? -7.808 -11.997 19.501 1.00 53.16 128 PRO A CA 1
ATOM 1044 C C . PRO A 1 128 ? -8.138 -11.911 18.003 1.00 53.16 128 PRO A C 1
ATOM 1046 O O . PRO A 1 128 ? -8.301 -12.950 17.367 1.00 53.16 128 PRO A O 1
ATOM 1049 N N . CYS A 1 129 ? -8.169 -10.697 17.438 1.00 59.53 129 CYS A N 1
ATOM 1050 C CA . CYS A 1 129 ? -8.398 -10.381 16.011 1.00 59.53 129 CYS A CA 1
ATOM 1051 C C . CYS A 1 129 ? -9.836 -10.004 15.591 1.00 59.53 129 CYS A C 1
ATOM 1053 O O . CYS A 1 129 ? -10.163 -10.091 14.399 1.00 59.53 129 CYS A O 1
ATOM 1055 N N . ASP A 1 130 ? -10.678 -9.518 16.502 1.00 66.94 130 ASP A N 1
ATOM 1056 C CA . ASP A 1 130 ? -12.029 -9.049 16.155 1.00 66.94 130 ASP A CA 1
ATOM 1057 C C . ASP A 1 130 ? -11.995 -7.907 15.130 1.00 66.94 130 ASP A C 1
ATOM 1059 O O . ASP A 1 130 ? -12.796 -7.883 14.190 1.00 66.94 130 ASP A O 1
ATOM 1063 N N . TRP A 1 131 ? -11.003 -7.011 15.208 1.00 76.00 131 TRP A N 1
ATOM 1064 C CA . TRP A 1 131 ? -10.847 -5.945 14.212 1.00 76.00 131 TRP A CA 1
ATOM 1065 C C . TRP A 1 131 ? -10.623 -6.475 12.786 1.00 76.00 131 TRP A C 1
ATOM 1067 O O . TRP A 1 131 ? -11.223 -5.957 11.839 1.00 76.00 131 TRP A O 1
ATOM 1077 N N . PHE A 1 132 ? -9.788 -7.507 12.618 1.00 81.44 132 PHE A N 1
ATOM 1078 C CA . PHE A 1 132 ? -9.511 -8.105 11.306 1.00 81.44 132 PHE A CA 1
ATOM 1079 C C . PHE A 1 132 ? -10.768 -8.763 10.735 1.00 81.44 132 PHE A C 1
ATOM 1081 O O . PHE A 1 132 ? -11.129 -8.506 9.585 1.00 81.44 132 PHE A O 1
ATOM 1088 N N . THR A 1 133 ? -11.489 -9.514 11.569 1.00 79.75 133 THR A N 1
ATOM 1089 C CA . THR A 1 133 ? -12.741 -10.183 11.192 1.00 79.75 133 THR A CA 1
ATOM 1090 C C . THR A 1 133 ? -13.809 -9.171 10.768 1.00 79.75 133 THR A C 1
ATOM 1092 O O . THR A 1 133 ? -14.379 -9.290 9.682 1.00 79.75 133 THR A O 1
ATOM 1095 N N . CYS A 1 134 ? -14.012 -8.109 11.555 1.00 75.75 134 CYS A N 1
ATOM 1096 C CA . CYS A 1 134 ? -14.934 -7.013 11.235 1.00 75.75 134 CYS A CA 1
ATOM 1097 C C . CYS A 1 134 ? -14.583 -6.293 9.922 1.00 75.75 134 CYS A C 1
ATOM 1099 O O . CYS A 1 134 ? -15.469 -5.785 9.234 1.00 75.75 134 CYS A O 1
ATOM 1101 N N . ASN A 1 135 ? -13.303 -6.268 9.543 1.00 77.00 135 ASN A N 1
ATOM 1102 C CA . ASN A 1 135 ? -12.827 -5.656 8.302 1.00 77.00 135 ASN A CA 1
ATOM 1103 C C . ASN A 1 135 ? -12.677 -6.649 7.138 1.00 77.00 135 ASN A C 1
ATOM 1105 O O . ASN A 1 135 ? -12.131 -6.271 6.099 1.00 77.00 135 ASN A O 1
ATOM 1109 N N . LYS A 1 136 ? -13.188 -7.881 7.282 1.00 84.75 136 LYS A N 1
ATOM 1110 C CA . LYS A 1 136 ? -13.103 -8.965 6.284 1.00 84.75 136 LYS A CA 1
ATOM 1111 C C . LYS A 1 136 ? -11.666 -9.342 5.902 1.00 84.75 136 LYS A C 1
ATOM 1113 O O . LYS A 1 136 ? -11.423 -9.810 4.794 1.00 84.75 136 LYS A O 1
ATOM 1118 N N . ILE A 1 137 ? -10.718 -9.148 6.814 1.00 86.75 137 ILE A N 1
ATOM 1119 C CA . ILE A 1 137 ? -9.317 -9.515 6.620 1.00 86.75 137 ILE A CA 1
ATOM 1120 C C . ILE A 1 137 ? -9.101 -10.903 7.219 1.00 86.75 137 ILE A C 1
ATOM 1122 O O . ILE A 1 137 ? -9.425 -11.146 8.381 1.00 86.75 137 ILE A O 1
ATOM 1126 N N . SER A 1 138 ? -8.544 -11.821 6.429 1.00 84.31 138 SER A N 1
ATOM 1127 C CA . SER A 1 138 ? -8.229 -13.165 6.915 1.00 84.31 138 SER A CA 1
ATOM 1128 C C . SER A 1 138 ? -6.921 -13.135 7.696 1.00 84.31 138 SER A C 1
ATOM 1130 O O . SER A 1 138 ? -5.884 -12.786 7.138 1.00 84.31 138 SER A O 1
ATOM 1132 N N . MET A 1 139 ? -6.945 -13.533 8.966 1.00 79.62 139 MET A N 1
ATOM 1133 C CA . MET A 1 139 ? -5.708 -13.718 9.722 1.00 79.62 139 MET A CA 1
ATOM 1134 C C . MET A 1 139 ? -5.106 -15.093 9.423 1.00 79.62 139 MET A C 1
ATOM 1136 O O . MET A 1 139 ? -5.831 -16.089 9.460 1.00 79.62 139 MET A O 1
ATOM 1140 N N . PRO A 1 140 ? -3.803 -15.174 9.101 1.00 78.25 140 PRO A N 1
ATOM 1141 C CA . PRO A 1 140 ? -3.157 -16.454 8.864 1.00 78.25 140 PRO A CA 1
ATOM 1142 C C . PRO A 1 140 ? -3.091 -17.279 10.155 1.00 78.25 140 PRO A C 1
ATOM 1144 O O . PRO A 1 140 ? -2.880 -16.745 11.247 1.00 78.25 140 PRO A O 1
ATOM 1147 N N . GLU A 1 141 ? -3.244 -18.597 10.018 1.00 76.38 141 GLU A N 1
ATOM 1148 C CA . GLU A 1 141 ? -3.045 -19.536 11.122 1.00 76.38 141 GLU A CA 1
ATOM 1149 C C . GLU A 1 141 ? -1.612 -19.404 11.658 1.00 76.38 141 GLU A C 1
ATOM 1151 O O . GLU A 1 141 ? -0.647 -19.432 10.895 1.00 76.38 141 GLU A O 1
ATOM 1156 N N . GLY A 1 142 ? -1.473 -19.213 12.973 1.00 77.06 142 GLY A N 1
ATOM 1157 C CA . GLY A 1 142 ? -0.168 -19.014 13.611 1.00 77.06 142 GLY A CA 1
ATOM 1158 C C . GLY A 1 142 ? 0.414 -17.602 13.476 1.00 77.06 142 GLY A C 1
ATOM 1159 O O . GLY A 1 142 ? 1.619 -17.439 13.644 1.00 77.06 142 GLY A O 1
ATOM 1160 N N . TYR A 1 143 ? -0.405 -16.582 13.183 1.00 83.25 143 TYR A N 1
ATOM 1161 C CA . TYR A 1 143 ? 0.055 -15.191 13.133 1.00 83.25 143 TYR A CA 1
ATOM 1162 C C . TYR A 1 143 ? 0.815 -14.776 14.404 1.00 83.25 143 TYR A C 1
ATOM 1164 O O . TYR A 1 143 ? 0.262 -14.786 15.506 1.00 83.25 143 TYR A O 1
ATOM 1172 N N . SER A 1 144 ? 2.063 -14.338 14.231 1.00 87.62 144 SER A N 1
ATOM 1173 C CA . SER A 1 144 ? 2.877 -13.731 15.285 1.00 87.62 144 SER A CA 1
ATOM 1174 C C . SER A 1 144 ? 2.970 -12.222 15.075 1.00 87.62 144 SER A C 1
ATOM 1176 O O . SER A 1 144 ? 3.386 -11.743 14.018 1.00 87.62 144 SER A O 1
ATOM 1178 N N . VAL A 1 145 ? 2.613 -11.461 16.114 1.00 87.00 145 VAL A N 1
ATOM 1179 C CA . VAL A 1 145 ? 2.793 -10.000 16.139 1.00 87.00 145 VAL A CA 1
ATOM 1180 C C . VAL A 1 145 ? 4.275 -9.652 16.068 1.00 87.00 145 VAL A C 1
ATOM 1182 O O . VAL A 1 145 ? 4.645 -8.667 15.440 1.00 87.00 145 VAL A O 1
ATOM 1185 N N . GLU A 1 146 ? 5.122 -10.470 16.680 1.00 88.38 146 GLU A N 1
ATOM 1186 C CA . GLU A 1 146 ? 6.567 -10.304 16.717 1.00 88.38 146 GLU A CA 1
ATOM 1187 C C . GLU A 1 146 ? 7.174 -10.465 15.311 1.00 88.38 146 GLU A C 1
ATOM 1189 O O . GLU A 1 146 ? 7.861 -9.552 14.850 1.00 88.38 146 GLU A O 1
ATOM 1194 N N . GLU A 1 147 ? 6.834 -11.540 14.585 1.00 91.81 147 GLU A N 1
ATOM 1195 C CA . GLU A 1 147 ? 7.247 -11.737 13.180 1.00 91.81 147 GLU A CA 1
ATOM 1196 C C . GLU A 1 147 ? 6.736 -10.591 12.292 1.00 91.81 147 GLU A C 1
ATOM 1198 O O . GLU A 1 147 ? 7.470 -10.019 11.479 1.00 91.81 147 GLU A O 1
ATOM 1203 N N . ALA A 1 148 ? 5.466 -10.217 12.455 1.00 91.19 148 ALA A N 1
ATOM 1204 C CA . ALA A 1 148 ? 4.867 -9.148 11.670 1.00 91.19 148 ALA A CA 1
ATOM 1205 C C . ALA A 1 148 ? 5.529 -7.790 11.959 1.00 91.19 148 ALA A C 1
ATOM 1207 O O . ALA A 1 148 ? 5.762 -7.009 11.034 1.00 91.19 148 ALA A O 1
ATOM 1208 N N . ARG A 1 149 ? 5.905 -7.513 13.212 1.00 90.25 149 ARG A N 1
ATOM 1209 C CA . ARG A 1 149 ? 6.626 -6.294 13.598 1.00 90.25 149 ARG A CA 1
ATOM 1210 C C . ARG A 1 149 ? 8.039 -6.283 13.023 1.00 90.25 149 ARG A C 1
ATOM 1212 O O . ARG A 1 149 ? 8.462 -5.257 12.495 1.00 90.25 149 ARG A O 1
ATOM 1219 N N . GLU A 1 150 ? 8.742 -7.411 13.053 1.00 92.62 150 GLU A N 1
ATOM 1220 C CA . GLU A 1 150 ? 10.067 -7.559 12.437 1.00 92.62 150 GLU A CA 1
ATOM 1221 C C . GLU A 1 150 ? 10.024 -7.332 10.918 1.00 92.62 150 GLU A C 1
ATOM 1223 O O . GLU A 1 150 ? 10.924 -6.704 10.346 1.00 92.62 150 GLU A O 1
ATOM 1228 N N . SER A 1 151 ? 8.941 -7.760 10.260 1.00 93.94 151 SER A N 1
ATOM 1229 C CA . SER A 1 151 ? 8.749 -7.548 8.821 1.00 93.94 151 SER A CA 1
ATOM 1230 C C . SER A 1 151 ? 8.822 -6.067 8.423 1.00 93.94 151 SER A C 1
ATOM 1232 O O . SER A 1 151 ? 9.285 -5.753 7.323 1.00 93.94 151 SER A O 1
ATOM 1234 N N . LEU A 1 152 ? 8.435 -5.141 9.310 1.00 93.00 152 LEU A N 1
ATOM 1235 C CA . LEU A 1 152 ? 8.479 -3.699 9.041 1.00 93.00 152 LEU A CA 1
ATOM 1236 C C . LEU A 1 152 ? 9.904 -3.168 8.866 1.00 93.00 152 LEU A C 1
ATOM 1238 O O . LEU A 1 152 ? 10.125 -2.224 8.107 1.00 93.00 152 LEU A O 1
ATOM 1242 N N . SER A 1 153 ? 10.871 -3.792 9.533 1.00 90.25 153 SER A N 1
ATOM 1243 C CA . SER A 1 153 ? 12.282 -3.402 9.479 1.00 90.25 153 SER A CA 1
ATOM 1244 C C . SER A 1 153 ? 13.050 -4.114 8.366 1.00 90.25 153 SER A C 1
ATOM 1246 O O . SER A 1 153 ? 14.090 -3.624 7.933 1.00 90.25 153 SER A O 1
ATOM 1248 N N . THR A 1 154 ? 12.552 -5.253 7.880 1.00 91.88 154 THR A N 1
ATOM 1249 C CA . THR A 1 154 ? 13.257 -6.113 6.914 1.00 91.88 154 THR A CA 1
ATOM 1250 C C . THR A 1 154 ? 12.643 -6.052 5.511 1.00 91.88 154 THR A C 1
ATOM 1252 O O . THR A 1 154 ? 13.344 -5.818 4.516 1.00 91.88 154 THR A O 1
ATOM 1255 N N . ILE A 1 155 ? 11.323 -6.215 5.416 1.00 94.25 155 ILE A N 1
ATOM 1256 C CA . ILE A 1 155 ? 10.558 -6.301 4.166 1.00 94.25 155 ILE A CA 1
ATOM 1257 C C . ILE A 1 155 ? 9.937 -4.944 3.822 1.00 94.25 155 ILE A C 1
ATOM 1259 O O . ILE A 1 155 ? 10.182 -4.430 2.731 1.00 94.25 155 ILE A O 1
ATOM 1263 N N . PHE A 1 156 ? 9.199 -4.334 4.754 1.00 93.94 156 PHE A N 1
ATOM 1264 C CA . PHE A 1 156 ? 8.417 -3.105 4.532 1.00 93.94 156 PHE A CA 1
ATOM 1265 C C . PHE A 1 156 ? 9.200 -1.828 4.885 1.00 93.94 156 PHE A C 1
ATOM 1267 O O . PHE A 1 156 ? 8.712 -0.909 5.552 1.00 93.94 156 PHE A O 1
ATOM 1274 N N . THR A 1 157 ? 10.445 -1.769 4.413 1.00 91.31 157 THR A N 1
ATOM 1275 C CA . THR A 1 157 ? 11.358 -0.639 4.606 1.00 91.31 157 THR A CA 1
ATOM 1276 C C . THR A 1 157 ? 11.893 -0.124 3.273 1.00 91.31 157 THR A C 1
ATOM 1278 O O . THR A 1 157 ? 12.128 -0.904 2.353 1.00 91.31 157 THR A O 1
ATOM 1281 N N . PHE A 1 158 ? 12.125 1.189 3.188 1.00 88.62 158 PHE A N 1
ATOM 1282 C CA . PHE A 1 158 ? 12.738 1.852 2.030 1.00 88.62 158 PHE A CA 1
ATOM 1283 C C . PHE A 1 158 ? 14.279 1.801 2.039 1.00 88.62 158 PHE A C 1
ATOM 1285 O O . PHE A 1 158 ? 14.929 2.389 1.170 1.00 88.62 158 PHE A O 1
ATOM 1292 N N . SER A 1 159 ? 14.874 1.111 3.016 1.00 87.69 159 SER A N 1
ATOM 1293 C CA . SER A 1 159 ? 16.310 0.825 3.040 1.00 87.69 159 SER A CA 1
ATOM 1294 C C . SER A 1 159 ? 16.730 -0.031 1.841 1.00 87.69 159 SER A C 1
ATOM 1296 O O . SER A 1 159 ? 15.955 -0.855 1.350 1.00 87.69 159 SER A O 1
ATOM 1298 N N . ASP A 1 160 ? 17.971 0.166 1.390 1.00 86.56 160 ASP A N 1
ATOM 1299 C CA . ASP A 1 160 ? 18.629 -0.618 0.329 1.00 86.56 160 ASP A CA 1
ATOM 1300 C C . ASP A 1 160 ? 17.980 -0.519 -1.064 1.00 86.56 160 ASP A C 1
ATOM 1302 O O . ASP A 1 160 ? 18.181 -1.368 -1.927 1.00 86.56 160 ASP A O 1
ATOM 1306 N N . MET A 1 161 ? 17.218 0.549 -1.310 1.00 89.12 161 MET A N 1
ATOM 1307 C CA . MET A 1 161 ? 16.565 0.833 -2.599 1.00 89.12 161 MET A CA 1
ATOM 1308 C C . MET A 1 161 ? 17.314 1.856 -3.467 1.00 89.12 161 MET A C 1
ATOM 1310 O O . MET A 1 161 ? 16.786 2.355 -4.465 1.00 89.12 161 MET A O 1
ATOM 1314 N N . LYS A 1 162 ? 18.521 2.256 -3.062 1.00 88.56 162 LYS A N 1
ATOM 1315 C CA . LYS A 1 162 ? 19.293 3.317 -3.718 1.00 88.56 162 LYS A CA 1
ATOM 1316 C C . LYS A 1 162 ? 20.715 2.853 -3.996 1.00 88.56 162 LYS A C 1
ATOM 1318 O O . LYS A 1 162 ? 21.330 2.166 -3.190 1.00 88.56 162 LYS A O 1
ATOM 1323 N N . THR A 1 163 ? 21.244 3.314 -5.117 1.00 80.81 163 THR A N 1
ATOM 1324 C CA . THR A 1 163 ? 22.665 3.279 -5.468 1.00 80.81 163 THR A CA 1
ATOM 1325 C C . THR A 1 163 ? 23.283 4.661 -5.208 1.00 80.81 163 THR A C 1
ATOM 1327 O O . THR A 1 163 ? 22.542 5.638 -5.041 1.00 80.81 163 THR A O 1
ATOM 1330 N N . PRO A 1 164 ? 24.622 4.810 -5.253 1.00 76.81 164 PRO A N 1
ATOM 1331 C CA . PRO A 1 164 ? 25.269 6.127 -5.207 1.00 76.81 164 PRO A CA 1
ATOM 1332 C C . PRO A 1 164 ? 24.774 7.112 -6.281 1.00 76.81 164 PRO A C 1
ATOM 1334 O O . PRO A 1 164 ? 24.925 8.320 -6.131 1.00 76.81 164 PRO A O 1
ATOM 1337 N N . PHE A 1 165 ? 24.162 6.607 -7.357 1.00 73.31 165 PHE A N 1
ATOM 1338 C CA . PHE A 1 165 ? 23.675 7.393 -8.491 1.00 73.31 165 PHE A CA 1
ATOM 1339 C C . PHE A 1 165 ? 22.161 7.657 -8.452 1.00 73.31 165 PHE A C 1
ATOM 1341 O O . PHE A 1 165 ? 21.618 8.260 -9.381 1.00 73.31 165 PHE A O 1
ATOM 1348 N N . GLY A 1 166 ? 21.473 7.226 -7.390 1.00 81.31 166 GLY A N 1
ATOM 1349 C CA . GLY A 1 166 ? 20.041 7.441 -7.190 1.00 81.31 166 GLY A CA 1
ATOM 1350 C C . GLY A 1 166 ? 19.239 6.150 -6.981 1.00 81.31 166 GLY A C 1
ATOM 1351 O O . GLY A 1 166 ? 19.821 5.091 -6.742 1.00 81.31 166 GLY A O 1
ATOM 1352 N N . PRO A 1 167 ? 17.897 6.231 -7.036 1.00 86.38 167 PRO A N 1
ATOM 1353 C CA . PRO A 1 167 ? 17.008 5.086 -6.832 1.00 86.38 167 PRO A CA 1
ATOM 1354 C C . PRO A 1 167 ? 17.281 3.952 -7.823 1.00 86.38 167 PRO A C 1
ATOM 1356 O O . PRO A 1 167 ? 17.397 4.196 -9.026 1.00 86.38 167 PRO A O 1
ATOM 1359 N N . ASP A 1 168 ? 17.365 2.725 -7.316 1.00 90.88 168 ASP A N 1
ATOM 1360 C CA . ASP A 1 168 ? 17.519 1.522 -8.130 1.00 90.88 168 ASP A CA 1
ATOM 1361 C C . ASP A 1 168 ? 16.142 0.905 -8.389 1.00 90.88 168 ASP A C 1
ATOM 1363 O O . ASP A 1 168 ? 15.509 0.337 -7.498 1.00 90.88 168 ASP A O 1
ATOM 1367 N N . ILE A 1 169 ? 15.686 1.022 -9.637 1.00 92.19 169 ILE A N 1
ATOM 1368 C CA . ILE A 1 169 ? 14.382 0.526 -10.089 1.00 92.19 169 ILE A CA 1
ATOM 1369 C C . ILE A 1 169 ? 14.232 -0.971 -9.805 1.00 92.19 169 ILE A C 1
ATOM 1371 O O . ILE A 1 169 ? 13.153 -1.413 -9.412 1.00 92.19 169 ILE A O 1
ATOM 1375 N N . ARG A 1 170 ? 15.302 -1.755 -9.978 1.00 91.44 170 ARG A N 1
ATOM 1376 C CA . ARG A 1 170 ? 15.247 -3.204 -9.789 1.00 91.44 170 ARG A CA 1
ATOM 1377 C C . ARG A 1 170 ? 15.170 -3.558 -8.312 1.00 91.44 170 ARG A C 1
ATOM 1379 O O . ARG A 1 170 ? 14.331 -4.368 -7.938 1.00 91.44 170 ARG A O 1
ATOM 1386 N N . ALA A 1 171 ? 15.959 -2.890 -7.473 1.00 92.44 171 ALA A N 1
ATOM 1387 C CA . ALA A 1 171 ? 15.893 -3.085 -6.026 1.00 92.44 171 ALA A CA 1
ATOM 1388 C C . ALA A 1 171 ? 14.506 -2.731 -5.459 1.00 92.44 171 ALA A C 1
ATOM 1390 O O . ALA A 1 171 ? 13.967 -3.464 -4.629 1.00 92.44 171 ALA A O 1
ATOM 1391 N N . ILE A 1 172 ? 13.901 -1.638 -5.939 1.00 93.81 172 ILE A N 1
ATOM 1392 C CA . ILE A 1 172 ? 12.544 -1.220 -5.552 1.00 93.81 172 ILE A CA 1
ATOM 1393 C C . ILE A 1 172 ? 11.517 -2.267 -5.981 1.00 93.81 172 ILE A C 1
ATOM 1395 O O . ILE A 1 172 ? 10.704 -2.701 -5.166 1.00 93.81 172 ILE A O 1
ATOM 1399 N N . TYR A 1 173 ? 11.584 -2.715 -7.235 1.00 93.69 173 TYR A N 1
ATOM 1400 C CA . TYR A 1 173 ? 10.690 -3.743 -7.759 1.00 93.69 173 TYR A CA 1
ATOM 1401 C C . TYR A 1 173 ? 10.801 -5.074 -6.993 1.00 93.69 173 TYR A C 1
ATOM 1403 O O . TYR A 1 173 ? 9.784 -5.658 -6.604 1.00 93.69 173 TYR A O 1
ATOM 1411 N N . ASP A 1 174 ? 12.020 -5.528 -6.700 1.00 92.50 174 ASP A N 1
ATOM 1412 C CA . ASP A 1 174 ? 12.260 -6.759 -5.943 1.00 92.50 174 ASP A CA 1
ATOM 1413 C C . ASP A 1 174 ? 11.720 -6.649 -4.508 1.00 92.50 174 ASP A C 1
ATOM 1415 O O . ASP A 1 174 ? 11.145 -7.605 -3.973 1.00 92.50 174 ASP A O 1
ATOM 1419 N N . LYS A 1 175 ? 11.864 -5.478 -3.872 1.00 94.00 175 LYS A N 1
ATOM 1420 C CA . LYS A 1 175 ? 11.317 -5.231 -2.532 1.00 94.00 175 LYS A CA 1
ATOM 1421 C C . LYS A 1 175 ? 9.789 -5.213 -2.544 1.00 94.00 175 LYS A C 1
ATOM 1423 O O . LYS A 1 175 ? 9.179 -5.873 -1.703 1.00 94.00 175 LYS A O 1
ATOM 1428 N N . LEU A 1 176 ? 9.173 -4.533 -3.514 1.00 94.62 176 LEU A N 1
ATOM 1429 C CA . LEU A 1 176 ? 7.719 -4.506 -3.684 1.00 94.62 176 LEU A CA 1
ATOM 1430 C C . LEU A 1 176 ? 7.162 -5.919 -3.897 1.00 94.62 176 LEU A C 1
ATOM 1432 O O . LEU A 1 176 ? 6.172 -6.296 -3.273 1.00 94.62 176 LEU A O 1
ATOM 1436 N N . SER A 1 177 ? 7.832 -6.731 -4.716 1.00 92.94 177 SER A N 1
ATOM 1437 C CA . SER A 1 177 ? 7.449 -8.125 -4.969 1.00 92.94 177 SER A CA 1
ATOM 1438 C C . SER A 1 177 ? 7.499 -8.977 -3.697 1.00 92.94 177 SER A C 1
ATOM 1440 O O . SER A 1 177 ? 6.565 -9.731 -3.410 1.00 92.94 177 SER A O 1
ATOM 1442 N N . LYS A 1 178 ? 8.551 -8.824 -2.881 1.00 94.75 178 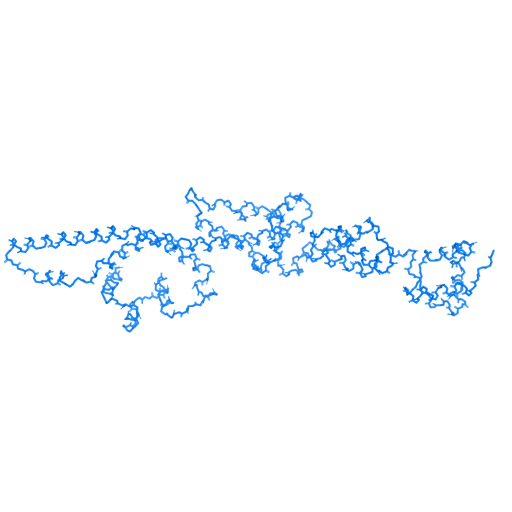LYS A N 1
ATOM 1443 C CA . LYS A 1 178 ? 8.655 -9.489 -1.569 1.00 94.75 178 LYS A CA 1
ATOM 1444 C C . LYS A 1 178 ? 7.558 -9.032 -0.607 1.00 94.75 178 LYS A C 1
ATOM 1446 O O . LYS A 1 178 ? 6.954 -9.876 0.053 1.00 94.75 178 LYS A O 1
ATOM 1451 N N . ALA A 1 179 ? 7.275 -7.732 -0.557 1.00 95.81 179 ALA A N 1
ATOM 1452 C CA . ALA A 1 179 ? 6.231 -7.164 0.291 1.00 95.81 179 ALA A CA 1
ATOM 1453 C C . ALA A 1 179 ? 4.837 -7.674 -0.096 1.00 95.81 179 ALA A C 1
ATOM 1455 O O . ALA A 1 179 ? 4.116 -8.166 0.768 1.00 95.81 179 ALA A O 1
ATOM 1456 N N . LYS A 1 180 ? 4.490 -7.670 -1.392 1.00 94.31 180 LYS A N 1
ATOM 1457 C CA . LYS A 1 180 ? 3.228 -8.239 -1.898 1.00 94.31 180 LYS A CA 1
ATOM 1458 C C . LYS A 1 180 ? 3.102 -9.728 -1.577 1.00 94.31 180 LYS A C 1
ATOM 1460 O O . LYS A 1 180 ? 2.056 -10.169 -1.107 1.00 94.31 180 LYS A O 1
ATOM 1465 N N . LYS A 1 181 ? 4.178 -10.503 -1.761 1.00 94.56 181 LYS A N 1
ATOM 1466 C CA . LYS A 1 181 ? 4.191 -11.931 -1.411 1.00 94.56 181 LYS A CA 1
ATOM 1467 C C . LYS A 1 181 ? 3.936 -12.149 0.080 1.00 94.56 181 LYS A C 1
ATOM 1469 O O . LYS A 1 181 ? 3.138 -13.013 0.428 1.00 94.56 181 LYS A O 1
ATOM 1474 N N . TRP A 1 182 ? 4.578 -11.377 0.954 1.00 94.75 182 TRP A N 1
ATOM 1475 C CA . TRP A 1 182 ? 4.342 -11.470 2.397 1.00 94.75 182 TRP A CA 1
ATOM 1476 C C . TRP A 1 182 ? 2.900 -11.074 2.751 1.00 94.75 182 TRP A C 1
ATOM 1478 O O . TRP A 1 182 ? 2.213 -11.808 3.455 1.00 94.75 182 TRP A O 1
ATOM 1488 N N . PHE A 1 183 ? 2.415 -9.964 2.194 1.00 94.94 183 PHE A N 1
ATOM 1489 C CA . PHE A 1 183 ? 1.085 -9.412 2.462 1.00 94.94 183 PHE A CA 1
ATOM 1490 C C . PHE A 1 183 ? -0.065 -10.289 1.947 1.00 94.94 183 PHE A C 1
ATOM 1492 O O . PHE A 1 183 ? -1.149 -10.278 2.524 1.00 94.94 183 PHE A O 1
ATOM 1499 N N . SER A 1 184 ? 0.178 -11.127 0.931 1.00 93.12 184 SER A N 1
ATOM 1500 C CA . SER A 1 184 ? -0.815 -12.078 0.402 1.00 93.12 184 SER A CA 1
ATOM 1501 C C . SER A 1 184 ? -1.410 -13.020 1.463 1.00 93.12 184 SER A C 1
ATOM 1503 O O . SER A 1 184 ? -2.517 -13.527 1.284 1.00 93.12 184 SER A O 1
ATOM 1505 N N . ARG A 1 185 ? -0.724 -13.202 2.603 1.00 91.62 185 ARG A N 1
ATOM 1506 C CA . ARG A 1 185 ? -1.214 -13.955 3.769 1.00 91.62 185 ARG A CA 1
ATOM 1507 C C . ARG A 1 185 ? -2.553 -13.433 4.303 1.00 91.62 185 ARG A C 1
ATOM 1509 O O . ARG A 1 185 ? -3.337 -14.232 4.805 1.00 91.62 185 ARG A O 1
ATOM 1516 N N . TYR A 1 186 ? -2.831 -12.136 4.156 1.00 90.75 186 TYR A N 1
ATOM 1517 C CA . TYR A 1 186 ? -4.081 -11.522 4.612 1.00 90.75 186 TYR A CA 1
ATOM 1518 C C . TYR A 1 186 ? -5.275 -11.745 3.673 1.00 90.75 186 TYR A C 1
ATOM 1520 O O . TYR A 1 186 ? -6.409 -11.435 4.042 1.00 90.75 186 TYR A O 1
ATOM 1528 N N . LYS A 1 187 ? -5.034 -12.286 2.467 1.00 91.44 187 LYS A N 1
ATOM 1529 C CA . LYS A 1 187 ? -6.045 -12.534 1.419 1.00 91.44 187 LYS A CA 1
ATOM 1530 C C . LYS A 1 187 ? -6.868 -11.293 1.043 1.00 91.44 187 LYS A C 1
ATOM 1532 O O . LYS A 1 187 ? -8.048 -11.402 0.723 1.00 91.44 187 LYS A O 1
ATOM 1537 N N . VAL A 1 188 ? -6.235 -10.125 1.088 1.00 92.31 188 VAL A N 1
ATOM 1538 C CA . VAL A 1 188 ? -6.817 -8.835 0.706 1.00 92.31 188 VAL A CA 1
ATOM 1539 C C . VAL A 1 188 ? -5.808 -8.023 -0.098 1.00 92.31 188 VAL A C 1
ATOM 1541 O O . VAL A 1 188 ? -4.599 -8.230 0.033 1.00 92.31 188 VAL A O 1
ATOM 1544 N N . GLU A 1 189 ? -6.295 -7.082 -0.901 1.00 91.00 189 GLU A N 1
ATOM 1545 C CA . GLU A 1 189 ? -5.445 -6.149 -1.636 1.00 91.00 189 GLU A CA 1
ATOM 1546 C C . GLU A 1 189 ? -5.146 -4.909 -0.790 1.00 91.00 189 GLU A C 1
ATOM 1548 O O . GLU A 1 189 ? -6.027 -4.338 -0.150 1.00 91.00 189 GLU A O 1
ATOM 1553 N N . ALA A 1 190 ? -3.889 -4.458 -0.789 1.00 92.31 190 ALA A N 1
ATOM 1554 C CA . ALA A 1 190 ? -3.473 -3.316 0.030 1.00 92.31 190 ALA A CA 1
ATOM 1555 C C . ALA A 1 190 ? -4.211 -2.020 -0.357 1.00 92.31 190 ALA A C 1
ATOM 1557 O O . ALA A 1 190 ? -4.550 -1.209 0.506 1.00 92.31 190 ALA A O 1
ATOM 1558 N N . ILE A 1 191 ? -4.493 -1.838 -1.651 1.00 90.25 191 ILE A N 1
ATOM 1559 C CA . ILE A 1 191 ? -5.122 -0.623 -2.181 1.00 90.25 191 ILE A CA 1
ATOM 1560 C C . ILE A 1 191 ? -6.523 -0.381 -1.601 1.00 90.25 191 ILE A C 1
ATOM 1562 O O . ILE A 1 191 ? -6.879 0.767 -1.336 1.00 90.25 191 ILE A O 1
ATOM 1566 N N . ASP A 1 192 ? -7.269 -1.448 -1.299 1.00 90.06 192 ASP A N 1
ATOM 1567 C CA . ASP A 1 192 ? -8.638 -1.374 -0.768 1.00 90.06 192 ASP A CA 1
ATOM 1568 C C . ASP A 1 192 ? -8.694 -0.744 0.633 1.00 90.06 192 ASP A C 1
ATOM 1570 O O . ASP A 1 192 ? -9.723 -0.213 1.058 1.00 90.06 192 ASP A O 1
ATOM 1574 N N . TYR A 1 193 ? -7.572 -0.775 1.356 1.00 88.81 193 TYR A N 1
ATOM 1575 C CA . TYR A 1 193 ? -7.454 -0.265 2.721 1.00 88.81 193 TYR A CA 1
ATOM 1576 C C . TYR A 1 193 ? -6.681 1.054 2.793 1.00 88.81 193 TYR A C 1
ATOM 1578 O O . TYR A 1 193 ? -6.724 1.729 3.822 1.00 88.81 193 TYR A O 1
ATOM 1586 N N . TYR A 1 194 ? -6.015 1.467 1.712 1.00 88.62 194 TYR A N 1
ATOM 1587 C CA . TYR A 1 194 ? -5.107 2.613 1.728 1.00 88.62 194 TYR A CA 1
ATOM 1588 C C . TYR A 1 194 ? -5.803 3.934 2.065 1.00 88.62 194 TYR A C 1
ATOM 1590 O O . TYR A 1 194 ? -5.268 4.725 2.836 1.00 88.62 194 TYR A O 1
ATOM 1598 N N . SER A 1 195 ? -7.035 4.150 1.595 1.00 81.94 195 SER A N 1
ATOM 1599 C CA . SER A 1 195 ? -7.814 5.360 1.907 1.00 81.94 195 SER A CA 1
ATOM 1600 C C . SER A 1 195 ? -8.064 5.549 3.410 1.00 81.94 195 SER A C 1
ATOM 1602 O O . SER A 1 195 ? -8.045 6.678 3.901 1.00 81.94 195 SER A O 1
ATOM 1604 N N . LYS A 1 196 ? -8.234 4.450 4.157 1.00 74.50 196 LYS A N 1
ATOM 1605 C CA . LYS A 1 196 ? -8.407 4.453 5.621 1.00 74.50 196 LYS A CA 1
ATOM 1606 C C . LYS A 1 196 ? -7.093 4.691 6.370 1.00 74.50 196 LYS A C 1
ATOM 1608 O O . LYS A 1 196 ? -7.116 5.176 7.497 1.00 74.50 196 LYS A O 1
ATOM 1613 N N . VAL A 1 197 ? -5.966 4.333 5.755 1.00 78.56 197 VAL A N 1
ATOM 1614 C CA . VAL A 1 197 ? -4.611 4.501 6.302 1.00 78.56 197 VAL A CA 1
ATOM 1615 C C . VAL A 1 197 ? -4.092 5.920 6.058 1.00 78.56 197 VAL A C 1
ATOM 1617 O O . VAL A 1 197 ? -3.429 6.503 6.917 1.00 78.56 197 VAL A O 1
ATOM 1620 N N . LEU A 1 198 ? -4.435 6.508 4.909 1.00 70.12 198 LEU A N 1
ATOM 1621 C CA . LEU A 1 198 ? -3.956 7.819 4.467 1.00 70.12 198 LEU A CA 1
ATOM 1622 C C . LEU A 1 198 ? -4.279 8.939 5.463 1.00 70.12 198 LEU A C 1
ATOM 1624 O O . LEU A 1 198 ? -3.473 9.843 5.666 1.00 70.12 198 LEU A O 1
ATOM 1628 N N . THR A 1 199 ? -5.434 8.846 6.125 1.00 63.84 199 THR A N 1
ATOM 1629 C CA . THR A 1 199 ? -5.880 9.801 7.151 1.00 63.84 199 THR A CA 1
ATOM 1630 C C . THR A 1 199 ? -5.031 9.761 8.423 1.00 63.84 199 THR A C 1
ATOM 1632 O O . THR A 1 199 ? -4.978 10.749 9.150 1.00 63.84 199 THR A O 1
ATOM 1635 N N . GLN A 1 200 ? -4.344 8.649 8.689 1.00 62.12 200 GLN A N 1
ATOM 1636 C CA . GLN A 1 200 ? -3.520 8.444 9.885 1.00 62.12 200 GLN A CA 1
ATOM 1637 C C . GLN A 1 200 ? -2.023 8.703 9.620 1.00 62.12 200 GLN A C 1
ATOM 1639 O O . GLN A 1 200 ? -1.268 9.056 10.533 1.00 62.12 200 GLN A O 1
ATOM 1644 N N . GLY A 1 201 ? -1.592 8.595 8.358 1.00 62.38 201 GLY A N 1
ATOM 1645 C CA . GLY A 1 201 ? -0.311 9.092 7.851 1.00 62.38 201 GLY A CA 1
ATOM 1646 C C . GLY A 1 201 ? 0.935 8.629 8.622 1.00 62.38 201 GLY A C 1
ATOM 1647 O O . GLY A 1 201 ? 1.035 7.502 9.108 1.00 62.38 201 GLY A O 1
ATOM 1648 N N . LYS A 1 202 ? 1.919 9.534 8.753 1.00 63.66 202 LYS A N 1
ATOM 1649 C CA . LYS A 1 202 ? 3.234 9.283 9.389 1.00 63.66 202 LYS A CA 1
ATOM 1650 C C . LYS A 1 202 ? 3.149 8.904 10.875 1.00 63.66 202 LYS A C 1
ATOM 1652 O O . LYS A 1 202 ? 4.145 8.458 11.447 1.00 63.66 202 LYS A O 1
ATOM 1657 N N . HIS A 1 203 ? 1.991 9.083 11.507 1.00 68.31 203 HIS A N 1
ATOM 1658 C CA . HIS A 1 203 ? 1.820 8.858 12.937 1.00 68.31 203 HIS A CA 1
ATOM 1659 C C . HIS A 1 203 ? 1.701 7.374 13.294 1.00 68.31 203 HIS A C 1
ATOM 1661 O O . HIS A 1 203 ? 2.111 7.008 14.392 1.00 68.31 203 HIS A O 1
ATOM 1667 N N . ILE A 1 204 ? 1.250 6.510 12.375 1.00 76.88 204 ILE A N 1
ATOM 1668 C CA . ILE A 1 204 ? 1.059 5.067 12.631 1.00 76.88 204 ILE A CA 1
ATOM 1669 C C . ILE A 1 204 ? 2.357 4.417 13.132 1.00 76.88 204 ILE A C 1
ATOM 1671 O O . ILE A 1 204 ? 2.356 3.718 14.145 1.00 76.88 204 ILE A O 1
ATOM 1675 N N . ARG A 1 205 ? 3.496 4.705 12.484 1.00 77.31 205 ARG A N 1
ATOM 1676 C CA . ARG A 1 205 ? 4.807 4.184 12.914 1.00 77.31 205 ARG A CA 1
ATOM 1677 C C . ARG A 1 205 ? 5.220 4.708 14.289 1.00 77.31 205 ARG A C 1
ATOM 1679 O O . ARG A 1 205 ? 5.762 3.949 15.090 1.00 77.31 205 ARG A O 1
ATOM 1686 N N . SER A 1 206 ? 4.958 5.985 14.570 1.00 74.25 206 SER A N 1
ATOM 1687 C CA . SER A 1 206 ? 5.252 6.590 15.874 1.00 74.25 206 SER A CA 1
ATOM 1688 C C . SER A 1 206 ? 4.436 5.920 16.982 1.00 74.25 206 SER A C 1
ATOM 1690 O O . SER A 1 206 ? 4.990 5.501 17.998 1.00 74.25 206 SER A O 1
ATOM 1692 N N . PHE A 1 207 ? 3.138 5.717 16.741 1.00 73.56 207 PHE A N 1
ATOM 1693 C CA . PHE A 1 207 ? 2.251 5.017 17.665 1.00 73.56 207 PHE A CA 1
ATOM 1694 C C . PHE A 1 207 ? 2.690 3.576 17.898 1.00 73.56 207 PHE A C 1
ATOM 1696 O O . PHE A 1 207 ? 2.854 3.179 19.049 1.00 73.56 207 PHE A O 1
ATOM 1703 N N . LEU A 1 208 ? 2.981 2.814 16.842 1.00 82.19 208 LEU A N 1
ATOM 1704 C CA . LEU A 1 208 ? 3.475 1.446 16.994 1.00 82.19 208 LEU A CA 1
ATOM 1705 C C . LEU A 1 208 ? 4.767 1.390 17.826 1.00 82.19 208 LEU A C 1
ATOM 1707 O O . LEU A 1 208 ? 4.937 0.496 18.651 1.00 82.19 208 LEU A O 1
ATOM 1711 N N . THR A 1 209 ? 5.663 2.362 17.644 1.00 81.62 209 THR A N 1
ATOM 1712 C CA . THR A 1 209 ? 6.926 2.438 18.396 1.00 81.62 209 THR A CA 1
ATOM 1713 C C . THR A 1 209 ? 6.695 2.751 19.876 1.00 81.62 209 THR A C 1
ATOM 1715 O O . THR A 1 209 ? 7.429 2.242 20.717 1.00 81.62 209 THR A O 1
ATOM 1718 N N . SER A 1 210 ? 5.657 3.528 20.205 1.00 75.38 210 SER A N 1
ATOM 1719 C CA . SER A 1 210 ? 5.286 3.844 21.593 1.00 75.38 210 SER A CA 1
ATOM 1720 C C . SER A 1 210 ? 4.686 2.670 22.377 1.00 75.38 210 SER A C 1
ATOM 1722 O O . SER A 1 210 ? 4.644 2.727 23.603 1.00 75.38 210 SER A O 1
ATOM 1724 N N . ILE A 1 211 ? 4.242 1.608 21.696 1.00 74.19 211 ILE A N 1
ATOM 1725 C CA . ILE A 1 211 ? 3.648 0.426 22.329 1.00 74.19 211 ILE A CA 1
ATOM 1726 C C . ILE A 1 211 ? 4.743 -0.634 22.563 1.00 74.19 211 ILE A C 1
ATOM 1728 O O . ILE A 1 211 ? 5.339 -1.109 21.581 1.00 74.19 211 ILE A O 1
ATOM 1732 N N . PRO A 1 212 ? 5.004 -1.040 23.826 1.00 77.88 212 PRO A N 1
ATOM 1733 C CA . PRO A 1 212 ? 5.904 -2.149 24.146 1.00 77.88 212 PRO A CA 1
ATOM 1734 C C . PRO A 1 212 ? 5.498 -3.436 23.424 1.00 77.88 212 PRO A C 1
ATOM 1736 O O . PRO A 1 212 ? 4.311 -3.714 23.262 1.00 77.88 212 PRO A O 1
ATOM 1739 N N . SER A 1 213 ? 6.473 -4.229 22.976 1.00 77.31 213 SER A N 1
ATOM 1740 C CA . SER A 1 213 ? 6.230 -5.412 22.135 1.00 77.31 213 SER A CA 1
ATOM 1741 C C . SER A 1 213 ? 5.370 -6.484 22.809 1.00 77.31 213 SER A C 1
ATOM 1743 O O . SER A 1 213 ? 4.647 -7.201 22.120 1.00 77.31 213 SER A O 1
ATOM 1745 N N . ASP A 1 214 ? 5.391 -6.563 24.134 1.00 75.19 214 ASP A N 1
ATOM 1746 C CA . ASP A 1 214 ? 4.633 -7.504 24.958 1.00 75.19 214 ASP A CA 1
ATOM 1747 C C . ASP A 1 214 ? 3.193 -7.050 25.266 1.00 75.19 214 ASP A C 1
ATOM 1749 O O . ASP A 1 214 ? 2.396 -7.843 25.771 1.00 75.19 214 ASP A O 1
ATOM 1753 N N . GLN A 1 215 ? 2.818 -5.810 24.928 1.00 73.62 215 GLN A N 1
ATOM 1754 C CA . GLN A 1 215 ? 1.536 -5.209 25.315 1.00 73.62 215 GLN A CA 1
ATOM 1755 C C . GLN A 1 215 ? 0.621 -4.916 24.125 1.00 73.62 215 GLN A C 1
ATOM 1757 O O . GLN A 1 215 ? 1.078 -4.619 23.033 1.00 73.62 215 GLN A O 1
ATOM 1762 N N . GLN A 1 216 ? -0.700 -4.933 24.330 1.00 72.38 216 GLN A N 1
ATOM 1763 C CA . GLN A 1 216 ? -1.685 -4.500 23.319 1.00 72.38 216 GLN A CA 1
ATOM 1764 C C . GLN A 1 216 ? -1.495 -5.167 21.938 1.00 72.38 216 GLN A C 1
ATOM 1766 O O . GLN A 1 216 ? -1.508 -4.506 20.898 1.00 72.38 216 GLN A O 1
ATOM 1771 N N . LYS A 1 217 ? -1.310 -6.495 21.927 1.00 78.38 217 LYS A N 1
ATOM 1772 C CA . LYS A 1 217 ? -0.987 -7.287 20.726 1.00 78.38 217 LYS A CA 1
ATOM 1773 C C . LYS A 1 217 ? -1.930 -7.043 19.543 1.00 78.38 217 LYS A C 1
ATOM 1775 O O . LYS A 1 217 ? -1.471 -6.976 18.409 1.00 78.38 217 LYS A O 1
ATOM 1780 N N . GLU A 1 218 ? -3.223 -6.855 19.795 1.00 76.25 218 GLU A N 1
ATOM 1781 C CA . GLU A 1 218 ? -4.201 -6.567 18.740 1.00 76.25 218 GLU A CA 1
ATOM 1782 C C . GLU A 1 218 ? -4.027 -5.170 18.124 1.00 76.25 218 GLU A C 1
ATOM 1784 O O . GLU A 1 218 ? -4.042 -5.026 16.902 1.00 76.25 218 GLU A O 1
ATOM 1789 N N . VAL A 1 219 ? -3.782 -4.149 18.953 1.00 75.44 219 VAL A N 1
ATOM 1790 C CA . VAL A 1 219 ? -3.504 -2.781 18.482 1.00 75.44 219 VAL A CA 1
ATOM 1791 C C . VAL A 1 219 ? -2.224 -2.766 17.656 1.00 75.44 219 VAL A C 1
ATOM 1793 O O . VAL A 1 219 ? -2.197 -2.196 16.566 1.00 75.44 219 VAL A O 1
ATOM 1796 N N . GLN A 1 220 ? -1.179 -3.448 18.131 1.00 84.81 220 GLN A N 1
ATOM 1797 C CA . GLN A 1 220 ? 0.050 -3.615 17.363 1.00 84.81 220 GLN A CA 1
ATOM 1798 C C . GLN A 1 220 ? -0.217 -4.308 16.025 1.00 84.81 220 GLN A C 1
ATOM 1800 O O . GLN A 1 220 ? 0.222 -3.805 14.997 1.00 84.81 220 GLN A O 1
ATOM 1805 N N . ALA A 1 221 ? -0.952 -5.426 16.014 1.00 85.75 221 ALA A N 1
ATOM 1806 C CA . ALA A 1 221 ? -1.255 -6.172 14.794 1.00 85.75 221 ALA A CA 1
ATOM 1807 C C . ALA A 1 221 ? -1.960 -5.298 13.750 1.00 85.75 221 ALA A C 1
ATOM 1809 O O . ALA A 1 221 ? -1.566 -5.296 12.583 1.00 85.75 221 ALA A O 1
ATOM 1810 N N . ARG A 1 222 ? -2.948 -4.507 14.180 1.00 86.31 222 ARG A N 1
ATOM 1811 C CA . ARG A 1 222 ? -3.624 -3.536 13.320 1.00 86.31 222 ARG A CA 1
ATOM 1812 C C . ARG A 1 222 ? -2.653 -2.488 12.766 1.00 86.31 222 ARG A C 1
ATOM 1814 O O . ARG A 1 222 ? -2.601 -2.292 11.556 1.00 86.31 222 ARG A O 1
ATOM 1821 N N . LEU A 1 223 ? -1.884 -1.826 13.631 1.00 86.62 223 LEU A N 1
ATOM 1822 C CA . LEU A 1 223 ? -0.951 -0.769 13.215 1.00 86.62 223 LEU A CA 1
ATOM 1823 C C . LEU A 1 223 ? 0.140 -1.305 12.274 1.00 86.62 223 LEU A C 1
ATOM 1825 O O . LEU A 1 223 ? 0.565 -0.609 11.351 1.00 86.62 223 LEU A O 1
ATOM 1829 N N . ILE A 1 224 ? 0.588 -2.544 12.491 1.00 91.12 224 ILE A N 1
ATOM 1830 C CA . ILE A 1 224 ? 1.518 -3.249 11.603 1.00 91.12 224 ILE A CA 1
ATOM 1831 C C . ILE A 1 224 ? 0.876 -3.456 10.229 1.00 91.12 224 ILE A C 1
ATOM 1833 O O . ILE A 1 224 ? 1.484 -3.073 9.231 1.00 91.12 224 ILE A O 1
ATOM 1837 N N . PHE A 1 225 ? -0.350 -3.986 10.171 1.00 91.44 225 PHE A N 1
ATOM 1838 C CA . PHE A 1 225 ? -1.090 -4.153 8.916 1.00 91.44 225 PHE A CA 1
ATOM 1839 C C . PHE A 1 225 ? -1.232 -2.821 8.163 1.00 91.44 225 PHE A C 1
ATOM 1841 O O . PHE A 1 225 ? -0.908 -2.737 6.978 1.00 91.44 225 PHE A O 1
ATOM 1848 N N . GLU A 1 226 ? -1.637 -1.753 8.852 1.00 89.75 226 GLU A N 1
ATOM 1849 C CA . GLU A 1 226 ? -1.785 -0.419 8.258 1.00 89.75 226 GLU A CA 1
ATOM 1850 C C . GLU A 1 226 ? -0.434 0.129 7.740 1.00 89.75 226 GLU A C 1
ATOM 1852 O O . GLU A 1 226 ? -0.372 0.687 6.643 1.00 89.75 226 GLU A O 1
ATOM 1857 N N . CYS A 1 227 ? 0.678 -0.104 8.452 1.00 91.12 227 CYS A N 1
ATOM 1858 C CA . CYS A 1 227 ? 2.024 0.248 7.977 1.00 91.12 227 CYS A CA 1
ATOM 1859 C C . CYS A 1 227 ? 2.433 -0.520 6.710 1.00 91.12 227 CYS A C 1
ATOM 1861 O O . CYS A 1 227 ? 3.098 0.040 5.835 1.00 91.12 227 CYS A O 1
ATOM 1863 N N . GLN A 1 228 ? 2.078 -1.801 6.620 1.00 93.81 228 GLN A N 1
ATOM 1864 C CA . GLN A 1 228 ? 2.383 -2.646 5.464 1.00 93.81 228 GLN A CA 1
ATOM 1865 C C . GLN A 1 228 ? 1.575 -2.219 4.237 1.00 93.81 228 GLN A C 1
ATOM 1867 O O . GLN A 1 228 ? 2.136 -2.128 3.143 1.00 93.81 228 GLN A O 1
ATOM 1872 N N . VAL A 1 229 ? 0.292 -1.893 4.432 1.00 93.75 229 VAL A N 1
ATOM 1873 C CA . VAL A 1 229 ? -0.576 -1.309 3.401 1.00 93.75 229 VAL A CA 1
ATOM 1874 C C . VAL A 1 229 ? 0.033 -0.019 2.858 1.00 93.75 229 VAL A C 1
ATOM 1876 O O . VAL A 1 229 ? 0.223 0.093 1.646 1.00 93.75 229 VAL A O 1
ATOM 1879 N N . ALA A 1 230 ? 0.393 0.919 3.745 1.00 92.31 230 ALA A N 1
ATOM 1880 C CA . ALA A 1 230 ? 1.006 2.184 3.344 1.00 92.31 230 ALA A CA 1
ATOM 1881 C C . ALA A 1 230 ? 2.271 1.957 2.513 1.00 92.31 230 ALA A C 1
ATOM 1883 O O . ALA A 1 230 ? 2.403 2.501 1.419 1.00 92.31 230 ALA A O 1
ATOM 1884 N N . PHE A 1 231 ? 3.167 1.088 2.991 1.00 93.38 231 PHE A N 1
ATOM 1885 C CA . PHE A 1 231 ? 4.404 0.777 2.285 1.00 93.38 231 PHE A CA 1
ATOM 1886 C C . PHE A 1 231 ? 4.157 0.223 0.878 1.00 93.38 231 PHE A C 1
ATOM 1888 O O . PHE A 1 231 ? 4.818 0.665 -0.057 1.00 93.38 231 PHE A O 1
ATOM 1895 N N . ILE A 1 232 ? 3.244 -0.742 0.706 1.00 95.00 232 ILE A N 1
ATOM 1896 C CA . ILE A 1 232 ? 2.998 -1.363 -0.607 1.00 95.00 232 ILE A CA 1
ATOM 1897 C C . ILE A 1 232 ? 2.521 -0.324 -1.617 1.00 95.00 232 ILE A C 1
ATOM 1899 O O . ILE A 1 232 ? 3.036 -0.295 -2.735 1.00 95.00 232 ILE A O 1
ATOM 1903 N N . VAL A 1 233 ? 1.555 0.512 -1.234 1.00 92.50 233 VAL A N 1
ATOM 1904 C CA . VAL A 1 233 ? 0.976 1.501 -2.150 1.00 92.50 233 VAL A CA 1
ATOM 1905 C C . VAL A 1 233 ? 1.985 2.602 -2.465 1.00 92.50 233 VAL A C 1
ATOM 1907 O O . VAL A 1 233 ? 2.261 2.850 -3.633 1.00 92.50 233 VAL A O 1
ATOM 1910 N N . GLU A 1 234 ? 2.641 3.170 -1.453 1.00 91.50 234 GLU A N 1
ATOM 1911 C CA . GLU A 1 234 ? 3.651 4.218 -1.654 1.00 91.50 234 GLU A CA 1
ATOM 1912 C C . GLU A 1 234 ? 4.870 3.716 -2.447 1.00 91.50 234 GLU A C 1
ATOM 1914 O O . GLU A 1 234 ? 5.435 4.437 -3.269 1.00 91.50 234 GLU A O 1
ATOM 1919 N N . CYS A 1 235 ? 5.290 2.465 -2.232 1.00 92.75 235 CYS A N 1
ATOM 1920 C CA . CYS A 1 235 ? 6.381 1.855 -2.991 1.00 92.75 235 CYS A CA 1
ATOM 1921 C C . CYS A 1 235 ? 5.975 1.580 -4.448 1.00 92.75 235 CYS A C 1
ATOM 1923 O O . CYS A 1 235 ? 6.804 1.720 -5.350 1.00 92.75 235 CYS A O 1
ATOM 1925 N N . MET A 1 236 ? 4.708 1.232 -4.693 1.00 92.31 236 MET A N 1
ATOM 1926 C CA . MET A 1 236 ? 4.169 1.082 -6.043 1.00 92.31 236 MET A CA 1
ATOM 1927 C C . MET A 1 236 ? 4.112 2.424 -6.784 1.00 92.31 236 MET A C 1
ATOM 1929 O O . MET A 1 236 ? 4.570 2.487 -7.926 1.00 92.31 236 MET A O 1
ATOM 1933 N N . ASP A 1 237 ? 3.647 3.491 -6.133 1.00 90.94 237 ASP A N 1
ATOM 1934 C CA . ASP A 1 237 ? 3.645 4.847 -6.699 1.00 90.94 237 ASP A CA 1
ATOM 1935 C C . ASP A 1 237 ? 5.067 5.307 -7.042 1.00 90.94 237 ASP A C 1
ATOM 1937 O O . ASP A 1 237 ? 5.342 5.717 -8.172 1.00 90.94 237 ASP A O 1
ATOM 1941 N N . LEU A 1 238 ? 6.014 5.121 -6.114 1.00 91.94 238 LEU A N 1
ATOM 1942 C CA . LEU A 1 238 ? 7.429 5.414 -6.354 1.00 91.94 238 LEU A CA 1
ATOM 1943 C C . LEU A 1 238 ? 7.976 4.653 -7.573 1.00 91.94 238 LEU A C 1
ATOM 1945 O O . LEU A 1 238 ? 8.730 5.212 -8.372 1.00 91.94 238 LEU A O 1
ATOM 1949 N N . LEU A 1 239 ? 7.628 3.372 -7.720 1.00 93.19 239 LEU A N 1
ATOM 1950 C CA . LEU A 1 239 ? 8.067 2.566 -8.857 1.00 93.19 239 LEU A CA 1
ATOM 1951 C C . LEU A 1 239 ? 7.503 3.107 -10.179 1.00 93.19 239 LEU A C 1
ATOM 1953 O O . LEU A 1 239 ? 8.247 3.196 -11.158 1.00 93.19 239 LEU A O 1
ATOM 1957 N N . ILE A 1 240 ? 6.225 3.493 -10.210 1.00 90.69 240 ILE A N 1
ATOM 1958 C CA . ILE A 1 240 ? 5.575 4.075 -11.393 1.00 90.69 240 ILE A CA 1
ATOM 1959 C C . ILE A 1 240 ? 6.291 5.361 -11.819 1.00 90.69 240 ILE A C 1
ATOM 1961 O O . ILE A 1 240 ? 6.690 5.481 -12.984 1.00 90.69 240 ILE A O 1
ATOM 1965 N N . ASP A 1 241 ? 6.538 6.276 -10.882 1.00 90.38 241 ASP A N 1
ATOM 1966 C CA . ASP A 1 241 ? 7.249 7.528 -11.155 1.00 90.38 241 ASP A CA 1
ATOM 1967 C C . ASP A 1 241 ? 8.646 7.270 -11.726 1.00 90.38 241 ASP A C 1
ATOM 1969 O O . ASP A 1 241 ? 9.062 7.874 -12.723 1.00 90.38 241 ASP A O 1
ATOM 1973 N N . LEU A 1 242 ? 9.377 6.319 -11.144 1.00 92.00 242 LEU A N 1
ATOM 1974 C CA . LEU A 1 242 ? 10.714 5.972 -11.613 1.00 92.00 242 LEU A CA 1
ATOM 1975 C C . LEU A 1 242 ? 10.708 5.357 -13.014 1.00 92.00 242 LEU A C 1
ATOM 1977 O O . LEU A 1 242 ? 11.592 5.686 -13.807 1.00 92.00 242 LEU A O 1
ATOM 1981 N N . LEU A 1 243 ? 9.722 4.526 -13.360 1.00 91.75 243 LEU A N 1
ATOM 1982 C CA . LEU A 1 243 ? 9.575 3.985 -14.717 1.00 91.75 243 LEU A CA 1
ATOM 1983 C C . LEU A 1 243 ? 9.300 5.099 -15.740 1.00 91.75 243 LEU A C 1
ATOM 1985 O O . LEU A 1 243 ? 9.902 5.111 -16.823 1.00 91.75 243 LEU A O 1
ATOM 1989 N N . ILE A 1 244 ? 8.443 6.066 -15.394 1.00 88.94 244 ILE A N 1
ATOM 1990 C CA . ILE A 1 244 ? 8.150 7.238 -16.235 1.00 88.94 244 ILE A CA 1
ATOM 1991 C C . ILE A 1 244 ? 9.419 8.073 -16.442 1.00 88.94 244 ILE A C 1
ATOM 1993 O O . ILE A 1 244 ? 9.780 8.407 -17.579 1.00 88.94 244 ILE A O 1
ATOM 1997 N N . HIS A 1 245 ? 10.139 8.374 -15.362 1.00 90.00 245 HIS A N 1
ATOM 1998 C CA . HIS A 1 245 ? 11.386 9.130 -15.429 1.00 90.00 245 HIS A CA 1
ATOM 1999 C C . HIS A 1 245 ? 12.471 8.399 -16.214 1.00 90.00 245 HIS A C 1
ATOM 2001 O O . HIS A 1 245 ? 13.195 9.029 -16.988 1.00 90.00 245 HIS A O 1
ATOM 2007 N N . GLU A 1 246 ? 12.582 7.083 -16.064 1.00 90.50 246 GLU A N 1
ATOM 2008 C CA . GLU A 1 246 ? 13.582 6.285 -16.761 1.00 90.50 246 GLU A CA 1
ATOM 2009 C C . GLU A 1 246 ? 13.358 6.298 -18.271 1.00 90.50 246 GLU A C 1
ATOM 2011 O O . GLU A 1 246 ? 14.298 6.554 -19.032 1.00 90.50 246 GLU A O 1
ATOM 2016 N N . LYS A 1 247 ? 12.104 6.165 -18.716 1.00 88.44 247 LYS A N 1
ATOM 2017 C CA . LYS A 1 247 ? 11.726 6.373 -20.122 1.00 88.44 247 LYS A CA 1
ATOM 2018 C C . LYS A 1 247 ? 12.173 7.754 -20.619 1.00 88.44 247 LYS A C 1
ATOM 2020 O O . LYS A 1 247 ? 12.763 7.862 -21.698 1.00 88.44 247 LYS A O 1
ATOM 2025 N N . GLY A 1 248 ? 11.948 8.803 -19.825 1.00 87.81 248 GLY A N 1
ATOM 2026 C CA . GLY A 1 248 ? 12.400 10.164 -20.131 1.00 87.81 248 GLY A CA 1
ATOM 2027 C C . GLY A 1 248 ? 13.926 10.282 -20.246 1.00 87.81 248 GLY A C 1
ATOM 2028 O O . GLY A 1 248 ? 14.439 10.842 -21.219 1.00 87.81 248 GLY A O 1
ATOM 2029 N N . ARG A 1 249 ? 14.673 9.695 -19.306 1.00 89.12 249 ARG A N 1
ATOM 2030 C CA . ARG A 1 249 ? 16.148 9.683 -19.302 1.00 89.12 249 ARG A CA 1
ATOM 2031 C C . ARG A 1 249 ? 16.719 8.941 -20.506 1.00 89.12 249 ARG A C 1
ATOM 2033 O O . ARG A 1 249 ? 17.698 9.400 -21.095 1.00 89.12 249 ARG A O 1
ATOM 2040 N N . VAL A 1 250 ? 16.125 7.812 -20.890 1.00 88.94 250 VAL A N 1
ATOM 2041 C CA . VAL A 1 250 ? 16.513 7.069 -22.099 1.00 88.94 250 VAL A CA 1
ATOM 2042 C C . VAL A 1 250 ? 16.321 7.933 -23.350 1.00 88.94 250 VAL A C 1
ATOM 2044 O O . VAL A 1 250 ? 17.218 8.005 -24.199 1.00 88.94 250 VAL A O 1
ATOM 2047 N N . GLN A 1 251 ? 15.196 8.648 -23.446 1.00 87.50 251 GLN A N 1
ATOM 2048 C CA . GLN A 1 251 ? 14.920 9.546 -24.568 1.00 87.50 251 GLN A CA 1
ATOM 2049 C C . GLN A 1 251 ? 15.929 10.702 -24.639 1.00 87.50 251 GLN A C 1
ATOM 2051 O O . GLN A 1 251 ? 16.462 11.000 -25.711 1.00 87.50 251 GLN A O 1
ATOM 2056 N N . GLN A 1 252 ? 16.246 11.326 -23.503 1.00 88.31 252 GLN A N 1
ATOM 2057 C CA . GLN A 1 252 ? 17.239 12.402 -23.433 1.00 88.31 252 GLN A CA 1
ATOM 2058 C C . GLN A 1 252 ? 18.647 11.914 -23.805 1.00 88.31 252 GLN A C 1
ATOM 2060 O O . GLN A 1 252 ? 19.328 12.554 -24.610 1.00 88.31 252 GLN A O 1
ATOM 2065 N N . ALA A 1 253 ? 19.073 10.758 -23.285 1.00 88.00 253 ALA A N 1
ATOM 2066 C CA . ALA A 1 253 ? 20.371 10.160 -23.610 1.00 88.00 253 ALA A CA 1
ATOM 2067 C C . ALA A 1 253 ? 20.497 9.828 -25.108 1.00 88.00 253 ALA A C 1
ATOM 2069 O O . ALA A 1 253 ? 21.542 10.071 -25.726 1.00 88.00 253 ALA A O 1
ATOM 2070 N N . THR A 1 254 ? 19.407 9.332 -25.699 1.00 87.62 254 THR A N 1
ATOM 2071 C CA . THR A 1 254 ? 19.293 9.069 -27.138 1.00 87.62 254 THR A CA 1
ATOM 2072 C C . THR A 1 254 ? 19.450 10.355 -27.945 1.00 87.62 254 THR A C 1
ATOM 2074 O O . THR A 1 254 ? 20.276 10.404 -28.856 1.00 87.62 254 THR A O 1
ATOM 2077 N N . ASN A 1 255 ? 18.731 11.417 -27.573 1.00 87.19 255 ASN A N 1
ATOM 2078 C CA . ASN A 1 255 ? 18.803 12.713 -28.250 1.00 87.19 255 ASN A CA 1
ATOM 2079 C C . ASN A 1 255 ? 20.212 13.324 -28.169 1.00 87.19 255 ASN A C 1
ATOM 2081 O O . ASN A 1 255 ? 20.748 13.752 -29.189 1.00 87.19 255 ASN A O 1
ATOM 2085 N N . LYS A 1 256 ? 20.850 13.294 -26.990 1.00 89.69 256 LYS A N 1
ATOM 2086 C CA . LYS A 1 256 ? 22.211 13.823 -26.776 1.00 89.69 256 LYS A CA 1
ATOM 2087 C C . LYS A 1 256 ? 23.261 13.112 -27.633 1.00 89.69 256 LYS A C 1
ATOM 2089 O O . LYS A 1 256 ? 24.194 13.738 -28.127 1.00 89.69 256 LYS A O 1
ATOM 2094 N N . SER A 1 257 ? 23.114 11.802 -27.818 1.00 89.12 257 SER A N 1
ATOM 2095 C CA . SER A 1 257 ? 24.076 10.985 -28.573 1.00 89.12 257 SER A CA 1
ATOM 2096 C C . SER A 1 257 ? 23.830 10.997 -30.083 1.00 89.12 257 SER A C 1
ATOM 2098 O O . SER A 1 257 ? 24.678 10.529 -30.845 1.00 89.12 257 SER A O 1
ATOM 2100 N N . ARG A 1 258 ? 22.679 11.514 -30.525 1.00 86.56 258 ARG A N 1
ATOM 2101 C CA . ARG A 1 258 ? 22.177 11.342 -31.887 1.00 86.56 258 ARG A CA 1
ATOM 2102 C C . ARG A 1 258 ? 23.106 11.901 -32.953 1.00 86.56 258 ARG A C 1
ATOM 2104 O O . ARG A 1 258 ? 23.558 11.139 -33.800 1.00 86.56 258 ARG A O 1
ATOM 2111 N N . ALA A 1 259 ? 23.438 13.189 -32.868 1.00 85.94 259 ALA A N 1
ATOM 2112 C CA . ALA A 1 259 ? 24.291 13.847 -33.857 1.00 85.94 259 ALA A CA 1
ATOM 2113 C C . ALA A 1 259 ? 25.668 13.168 -33.961 1.00 85.94 259 ALA A C 1
ATOM 2115 O O . ALA A 1 259 ? 26.183 12.954 -35.054 1.00 85.94 259 ALA A O 1
ATOM 2116 N N . LYS A 1 260 ? 26.241 12.749 -32.824 1.00 90.50 260 LYS A N 1
ATOM 2117 C CA . LYS A 1 260 ? 27.528 12.040 -32.792 1.00 90.50 260 LYS A CA 1
ATOM 2118 C C . LYS A 1 260 ? 27.460 10.693 -33.520 1.00 90.50 260 LYS A C 1
ATOM 2120 O O . LYS A 1 260 ? 28.381 10.364 -34.261 1.00 90.50 260 LYS A O 1
ATOM 2125 N N . VAL A 1 261 ? 26.394 9.918 -33.308 1.00 89.56 261 VAL A N 1
ATOM 2126 C CA . VAL A 1 261 ? 26.205 8.612 -33.964 1.00 89.56 261 VAL A CA 1
ATOM 2127 C C . VAL A 1 261 ? 25.919 8.779 -35.457 1.00 89.56 261 VAL A C 1
ATOM 2129 O O . VAL A 1 261 ? 26.564 8.112 -36.262 1.00 89.56 261 VAL A O 1
ATOM 2132 N N . GLU A 1 262 ? 25.017 9.691 -35.831 1.00 87.31 262 GLU A N 1
ATOM 2133 C CA . GLU A 1 262 ? 24.696 9.994 -37.235 1.00 87.31 262 GLU A CA 1
ATOM 2134 C C . GLU A 1 262 ? 25.961 10.418 -38.006 1.00 87.31 262 GLU A C 1
ATOM 2136 O O . GLU A 1 262 ? 26.289 9.811 -39.027 1.00 87.31 262 GLU A O 1
ATOM 2141 N N . ASN A 1 263 ? 26.747 11.354 -37.462 1.00 88.06 263 ASN A N 1
ATOM 2142 C CA . ASN A 1 263 ? 27.989 11.816 -38.091 1.00 88.06 263 ASN A CA 1
ATOM 2143 C C . ASN A 1 263 ? 29.048 10.712 -38.213 1.00 88.06 263 ASN A C 1
ATOM 2145 O O . ASN A 1 263 ? 29.764 10.651 -39.212 1.00 88.06 263 ASN A O 1
ATOM 2149 N N . ASN A 1 264 ? 29.165 9.832 -37.214 1.00 90.69 264 ASN A N 1
ATOM 2150 C CA . ASN A 1 264 ? 30.116 8.723 -37.264 1.00 90.69 264 ASN A CA 1
ATOM 2151 C C . ASN A 1 264 ? 29.751 7.709 -38.360 1.00 90.69 264 ASN A C 1
ATOM 2153 O O . ASN A 1 264 ? 30.622 7.257 -39.102 1.00 90.69 264 ASN A O 1
ATOM 2157 N N . ILE A 1 265 ? 28.462 7.384 -38.496 1.00 87.00 265 ILE A N 1
ATOM 2158 C CA . ILE A 1 265 ? 27.968 6.493 -39.553 1.00 87.00 265 ILE A CA 1
ATOM 2159 C C . ILE A 1 265 ? 28.221 7.108 -40.930 1.00 87.00 265 ILE A C 1
ATOM 2161 O O . ILE A 1 265 ? 28.800 6.437 -41.785 1.00 87.00 265 ILE A O 1
ATOM 2165 N N . LEU A 1 266 ? 27.869 8.383 -41.121 1.00 85.69 266 LEU A N 1
ATOM 2166 C CA . LEU A 1 266 ? 28.108 9.101 -42.374 1.00 85.69 266 LEU A CA 1
ATOM 2167 C C . LEU A 1 266 ? 29.603 9.118 -42.731 1.00 85.69 266 LEU A C 1
ATOM 2169 O O . LEU A 1 266 ? 29.985 8.787 -43.852 1.00 85.69 266 LEU A O 1
ATOM 2173 N N . LYS A 1 267 ? 30.480 9.418 -41.764 1.00 89.06 267 LYS A N 1
ATOM 2174 C CA . LYS A 1 267 ? 31.938 9.415 -41.968 1.00 89.06 267 LYS A CA 1
ATOM 2175 C C . LYS A 1 267 ? 32.458 8.048 -42.424 1.00 89.06 267 LYS A C 1
ATOM 2177 O O . LYS A 1 267 ? 33.305 7.988 -43.320 1.00 89.06 267 LYS A O 1
ATOM 2182 N N . ASN A 1 268 ? 31.949 6.964 -41.839 1.00 87.12 268 ASN A N 1
ATOM 2183 C CA . ASN A 1 268 ? 32.331 5.601 -42.210 1.00 87.12 268 ASN A CA 1
ATOM 2184 C C . ASN A 1 268 ? 31.845 5.240 -43.618 1.00 87.12 268 ASN A C 1
ATOM 2186 O O . ASN A 1 268 ? 32.598 4.646 -44.389 1.00 87.12 268 ASN A O 1
ATOM 2190 N N . ILE A 1 269 ? 30.626 5.646 -43.981 1.00 84.19 269 ILE A N 1
ATOM 2191 C CA . ILE A 1 269 ? 30.062 5.418 -45.317 1.00 84.19 269 ILE A CA 1
ATOM 2192 C C . ILE A 1 269 ? 30.857 6.183 -46.376 1.00 84.19 269 ILE A C 1
ATOM 2194 O O . ILE A 1 269 ? 31.304 5.573 -47.345 1.00 84.19 269 ILE A O 1
ATOM 2198 N N . ILE A 1 270 ? 31.130 7.473 -46.156 1.00 85.94 270 ILE A N 1
ATOM 2199 C CA . ILE A 1 270 ? 31.950 8.290 -47.064 1.00 85.94 270 ILE A CA 1
ATOM 2200 C C . ILE A 1 270 ? 33.349 7.683 -47.229 1.00 85.94 270 ILE A C 1
ATOM 2202 O O . ILE A 1 270 ? 33.872 7.616 -48.341 1.00 85.94 270 ILE A O 1
ATOM 2206 N N . SER A 1 271 ? 33.964 7.214 -46.140 1.00 87.56 271 SER A N 1
ATOM 2207 C CA . SER A 1 271 ? 35.280 6.562 -46.195 1.00 87.56 271 SER A CA 1
ATOM 2208 C C . SER A 1 271 ? 35.242 5.267 -47.014 1.00 87.56 271 SER A C 1
ATOM 2210 O O . SER A 1 271 ? 36.115 5.052 -47.852 1.00 87.56 271 SER A O 1
ATOM 2212 N N . SER A 1 272 ? 34.206 4.440 -46.831 1.00 85.38 272 SER A N 1
ATOM 2213 C CA . SER A 1 272 ? 33.997 3.223 -47.626 1.00 85.38 272 SER A CA 1
ATOM 2214 C C . SER A 1 272 ? 33.812 3.544 -49.108 1.00 85.38 272 SER A C 1
ATOM 2216 O O . SER A 1 272 ? 34.496 2.962 -49.943 1.00 85.38 272 SER A O 1
ATOM 2218 N N . MET A 1 273 ? 32.960 4.523 -49.430 1.00 83.19 273 MET A N 1
ATOM 2219 C CA . MET A 1 273 ? 32.730 4.989 -50.801 1.00 83.19 273 MET A CA 1
ATOM 2220 C C . MET A 1 273 ? 34.029 5.446 -51.466 1.00 83.19 273 MET A C 1
ATOM 2222 O O . MET A 1 273 ? 34.318 5.051 -52.593 1.00 83.19 273 MET A O 1
ATOM 2226 N N . ARG A 1 274 ? 34.851 6.238 -50.764 1.00 85.62 274 ARG A N 1
ATOM 2227 C CA . ARG A 1 274 ? 36.157 6.689 -51.274 1.00 85.62 274 ARG A CA 1
ATOM 2228 C C . ARG A 1 274 ? 37.093 5.520 -51.573 1.00 85.62 274 ARG A C 1
ATOM 2230 O O . ARG A 1 274 ? 37.757 5.533 -52.607 1.00 85.62 274 ARG A O 1
ATOM 2237 N N . ASN A 1 275 ? 37.132 4.516 -50.700 1.00 86.50 275 ASN A N 1
ATOM 2238 C CA . ASN A 1 275 ? 37.958 3.327 -50.901 1.00 86.50 275 ASN A CA 1
ATOM 2239 C C . ASN A 1 275 ? 37.473 2.489 -52.091 1.00 86.50 275 ASN A C 1
ATOM 2241 O O . ASN A 1 275 ? 38.291 2.075 -52.912 1.00 86.50 275 ASN A O 1
ATOM 2245 N N . ASP A 1 276 ? 36.160 2.287 -52.218 1.00 83.81 276 ASP A N 1
ATOM 2246 C CA . ASP A 1 276 ? 35.564 1.556 -53.339 1.00 83.81 276 ASP A CA 1
ATOM 2247 C C . ASP A 1 276 ? 35.817 2.266 -54.678 1.00 83.81 276 ASP A C 1
ATOM 2249 O O . ASP A 1 276 ? 36.234 1.623 -55.641 1.00 83.81 276 ASP A O 1
ATOM 2253 N N . LEU A 1 277 ? 35.653 3.592 -54.733 1.00 82.25 277 LEU A N 1
ATOM 2254 C CA . LEU A 1 277 ? 35.947 4.390 -55.929 1.00 82.25 277 LEU A CA 1
ATOM 2255 C C . LEU A 1 277 ? 37.434 4.347 -56.296 1.00 82.25 277 LEU A C 1
ATOM 2257 O O . LEU A 1 277 ? 37.773 4.141 -57.462 1.00 82.25 277 LEU A O 1
ATOM 2261 N N . LYS A 1 278 ? 38.332 4.480 -55.310 1.00 84.94 278 LYS A N 1
ATOM 2262 C CA . LYS A 1 278 ? 39.783 4.373 -55.530 1.00 84.94 278 LYS A CA 1
ATOM 2263 C C . LYS A 1 278 ? 40.161 2.997 -56.082 1.00 84.94 278 LYS A C 1
ATOM 2265 O O . LYS A 1 278 ? 40.978 2.908 -56.991 1.00 84.94 278 LYS A O 1
ATOM 2270 N N . TYR A 1 279 ? 39.549 1.933 -55.568 1.00 83.06 279 TYR A N 1
ATOM 2271 C CA . TYR A 1 279 ? 39.773 0.572 -56.047 1.00 83.06 279 TYR A CA 1
ATOM 2272 C C . TYR A 1 279 ? 39.294 0.364 -57.491 1.00 83.06 279 TYR A C 1
ATOM 2274 O O . TYR A 1 279 ? 40.031 -0.202 -58.297 1.00 83.06 279 TYR A O 1
ATOM 2282 N N . MET A 1 280 ? 38.093 0.842 -57.837 1.00 82.31 280 MET A N 1
ATOM 2283 C CA . MET A 1 280 ? 37.575 0.760 -59.211 1.00 82.31 280 MET A CA 1
ATOM 2284 C C . MET A 1 280 ? 38.438 1.559 -60.191 1.00 82.31 280 MET A C 1
ATOM 2286 O O . MET A 1 280 ? 38.706 1.087 -61.294 1.00 82.31 280 MET A O 1
ATOM 2290 N N . HIS A 1 281 ? 38.923 2.731 -59.772 1.00 80.75 281 HIS A N 1
ATOM 2291 C CA . HIS A 1 281 ? 39.845 3.539 -60.564 1.00 80.75 281 HIS A CA 1
ATOM 2292 C C . HIS A 1 281 ? 41.164 2.798 -60.835 1.00 80.75 281 HIS A C 1
ATOM 2294 O O . HIS A 1 281 ? 41.591 2.714 -61.983 1.00 80.75 281 HIS A O 1
ATOM 2300 N N . LEU A 1 282 ? 41.760 2.187 -59.802 1.00 84.44 282 LEU A N 1
ATOM 2301 C CA . LEU A 1 282 ? 43.004 1.412 -59.916 1.00 84.44 282 LEU A CA 1
ATOM 2302 C C . LEU A 1 282 ? 42.867 0.155 -60.785 1.00 84.44 282 LEU A C 1
ATOM 2304 O O . LEU A 1 282 ? 43.844 -0.270 -61.391 1.00 84.44 282 LEU A O 1
ATOM 2308 N N . LYS A 1 283 ? 41.679 -0.456 -60.837 1.00 81.38 283 LYS A N 1
ATOM 2309 C CA . LYS A 1 283 ? 41.408 -1.635 -61.674 1.00 81.38 283 LYS A CA 1
ATOM 2310 C C . LYS A 1 283 ? 40.922 -1.306 -63.086 1.00 81.38 283 LYS A C 1
ATOM 2312 O O . LYS A 1 283 ? 40.731 -2.233 -63.867 1.00 81.38 283 LYS A O 1
ATOM 2317 N N . SER A 1 284 ? 40.681 -0.028 -63.391 1.00 75.38 284 SER A N 1
ATOM 2318 C CA . SER A 1 284 ? 40.143 0.448 -64.676 1.00 75.38 284 SER A CA 1
ATOM 2319 C C . SER A 1 284 ? 38.882 -0.294 -65.148 1.00 75.38 284 SER A C 1
ATOM 2321 O O . SER A 1 284 ? 38.595 -0.341 -66.341 1.00 75.38 284 SER A O 1
ATOM 2323 N N . LEU A 1 285 ? 38.114 -0.868 -64.214 1.00 77.25 285 LEU A N 1
ATOM 2324 C CA . LEU A 1 285 ? 36.894 -1.615 -64.498 1.00 77.25 285 LEU A CA 1
ATOM 2325 C C . LEU A 1 285 ? 35.814 -1.223 -63.475 1.00 77.25 285 LEU A C 1
ATOM 2327 O O . LEU A 1 285 ? 36.019 -1.424 -62.271 1.00 77.25 285 LEU A O 1
ATOM 2331 N N . PRO A 1 286 ? 34.677 -0.655 -63.910 1.00 76.31 286 PRO A N 1
ATOM 2332 C CA . PRO A 1 286 ? 33.604 -0.274 -63.001 1.00 76.31 286 PRO A CA 1
ATOM 2333 C C . PRO A 1 286 ? 32.894 -1.511 -62.438 1.00 76.31 286 PRO A C 1
ATOM 2335 O O . PRO A 1 286 ? 32.406 -2.365 -63.178 1.00 76.31 286 PRO A O 1
ATOM 2338 N N . ASP A 1 287 ? 32.780 -1.585 -61.111 1.00 81.44 287 ASP A N 1
ATOM 2339 C CA . ASP A 1 287 ? 31.938 -2.575 -60.436 1.00 81.44 287 ASP A CA 1
ATOM 2340 C C . ASP A 1 287 ? 30.506 -2.028 -60.340 1.00 81.44 287 ASP A C 1
ATOM 2342 O O . ASP A 1 287 ? 30.120 -1.363 -59.372 1.00 81.44 287 ASP A O 1
ATOM 2346 N N . MET A 1 288 ? 29.710 -2.300 -61.377 1.00 80.44 288 MET A N 1
ATOM 2347 C CA . MET A 1 288 ? 28.330 -1.813 -61.490 1.00 80.44 288 MET A CA 1
ATOM 2348 C C . MET A 1 288 ? 27.435 -2.264 -60.328 1.00 80.44 288 MET A C 1
ATOM 2350 O O . MET A 1 288 ? 26.515 -1.542 -59.939 1.00 80.44 288 MET A O 1
ATOM 2354 N N . LYS A 1 289 ? 27.721 -3.419 -59.714 1.00 80.75 289 LYS A N 1
ATOM 2355 C CA . LYS A 1 289 ? 26.969 -3.921 -58.557 1.00 80.75 289 LYS A CA 1
ATOM 2356 C C . LYS A 1 289 ? 27.247 -3.077 -57.314 1.00 80.75 289 LYS A C 1
ATOM 2358 O O . LYS A 1 289 ? 26.311 -2.725 -56.588 1.00 80.75 289 LYS A O 1
ATOM 2363 N N . LYS A 1 290 ? 28.509 -2.710 -57.075 1.00 78.31 290 LYS A N 1
ATOM 2364 C CA . LYS A 1 290 ? 28.866 -1.775 -55.998 1.00 78.31 290 LYS A CA 1
ATOM 2365 C C . LYS A 1 290 ? 28.290 -0.386 -56.242 1.00 78.31 290 LYS A C 1
ATOM 2367 O O . LYS A 1 290 ? 27.690 0.164 -55.326 1.00 78.31 290 LYS A O 1
ATOM 2372 N N . ILE A 1 291 ? 28.389 0.145 -57.461 1.00 76.81 291 ILE A N 1
ATOM 2373 C CA . ILE A 1 291 ? 27.828 1.463 -57.816 1.00 76.81 291 ILE A CA 1
ATOM 2374 C C . ILE A 1 291 ? 26.319 1.500 -57.545 1.00 76.81 291 ILE A C 1
ATOM 2376 O O . ILE A 1 291 ? 25.839 2.405 -56.864 1.00 76.81 291 ILE A O 1
ATOM 2380 N N . HIS A 1 292 ? 25.580 0.477 -57.983 1.00 77.88 292 HIS A N 1
ATOM 2381 C CA . HIS A 1 292 ? 24.146 0.369 -57.710 1.00 77.88 292 HIS A CA 1
ATOM 2382 C C . HIS A 1 292 ? 23.838 0.307 -56.204 1.00 77.88 292 HIS A C 1
ATOM 2384 O O . HIS A 1 292 ? 22.888 0.928 -55.736 1.00 77.88 292 HIS A O 1
ATOM 2390 N N . THR A 1 293 ? 24.646 -0.417 -55.425 1.00 77.94 293 THR A N 1
ATOM 2391 C CA . THR A 1 293 ? 24.474 -0.529 -53.963 1.00 77.94 293 THR A CA 1
ATOM 2392 C C . THR A 1 293 ? 24.753 0.795 -53.242 1.00 77.94 293 THR A C 1
ATOM 2394 O O . THR A 1 293 ? 24.120 1.091 -52.230 1.00 77.94 293 THR A O 1
ATOM 2397 N N . LEU A 1 294 ? 25.689 1.599 -53.755 1.00 74.00 294 LEU A N 1
ATOM 2398 C CA . LEU A 1 294 ? 26.003 2.926 -53.222 1.00 74.00 294 LEU A CA 1
ATOM 2399 C C . LEU A 1 294 ? 24.924 3.960 -53.571 1.00 74.00 294 LEU A C 1
ATOM 2401 O O . LEU A 1 294 ? 24.602 4.791 -52.726 1.00 74.00 294 LEU A O 1
ATOM 2405 N N . ALA A 1 295 ? 24.362 3.894 -54.782 1.00 73.12 295 ALA A N 1
ATOM 2406 C CA . ALA A 1 295 ? 23.280 4.775 -55.226 1.00 73.12 295 ALA A CA 1
ATOM 2407 C C . ALA A 1 295 ? 21.944 4.458 -54.534 1.00 73.12 295 ALA A C 1
ATOM 2409 O O . ALA A 1 295 ? 21.185 5.368 -54.213 1.00 73.12 295 ALA A O 1
ATOM 2410 N N . ASN A 1 296 ? 21.687 3.175 -54.263 1.00 72.31 296 ASN A N 1
ATOM 2411 C CA . ASN A 1 296 ? 20.458 2.679 -53.649 1.00 72.31 296 ASN A CA 1
ATOM 2412 C C . ASN A 1 296 ? 20.775 1.911 -52.352 1.00 72.31 296 ASN A C 1
ATOM 2414 O O . ASN A 1 296 ? 20.718 0.674 -52.327 1.00 72.31 296 ASN A O 1
ATOM 2418 N N . PRO A 1 297 ? 21.154 2.608 -51.263 1.00 67.50 297 PRO A N 1
ATOM 2419 C CA . PRO A 1 297 ? 21.486 1.953 -50.008 1.00 67.50 297 PRO A CA 1
ATOM 2420 C C . PRO A 1 297 ? 20.251 1.272 -49.410 1.00 67.50 297 PRO A C 1
ATOM 2422 O O . PRO A 1 297 ? 19.245 1.917 -49.151 1.00 67.50 297 PRO A O 1
ATOM 2425 N N . THR A 1 298 ? 20.366 -0.018 -49.081 1.00 68.31 298 THR A N 1
ATOM 2426 C CA . THR A 1 298 ? 19.263 -0.839 -48.536 1.00 68.31 298 THR A CA 1
ATOM 2427 C C . THR A 1 298 ? 18.684 -0.328 -47.218 1.00 68.31 298 THR A C 1
ATOM 2429 O O . THR A 1 298 ? 17.621 -0.770 -46.827 1.00 68.31 298 THR A O 1
ATOM 2432 N N . VAL A 1 299 ? 19.402 0.516 -46.470 1.00 70.06 299 VAL A N 1
ATOM 2433 C CA . VAL A 1 299 ? 18.894 1.154 -45.248 1.00 70.06 299 VAL A CA 1
ATOM 2434 C C . VAL A 1 299 ? 19.523 2.533 -45.127 1.00 70.06 299 VAL A C 1
ATOM 2436 O O . VAL A 1 299 ? 20.753 2.651 -45.051 1.00 70.06 299 VAL A O 1
ATOM 2439 N N . MET A 1 300 ? 18.676 3.557 -45.025 1.00 76.69 300 MET A N 1
ATOM 2440 C CA . MET A 1 300 ? 19.098 4.941 -44.805 1.00 76.69 300 MET A CA 1
ATOM 2441 C C . MET A 1 300 ? 19.956 5.105 -43.541 1.00 76.69 300 MET A C 1
ATOM 2443 O O . MET A 1 300 ? 19.716 4.485 -42.501 1.00 76.69 300 MET A O 1
ATOM 2447 N N . GLU A 1 301 ? 20.928 6.011 -43.593 1.00 76.19 301 GLU A N 1
ATOM 2448 C CA . GLU A 1 301 ? 21.886 6.270 -42.507 1.00 76.19 301 GLU A CA 1
ATOM 2449 C C . GLU A 1 301 ? 21.202 6.681 -41.202 1.00 76.19 301 GLU A C 1
ATOM 2451 O O . GLU A 1 301 ? 21.507 6.149 -40.135 1.00 76.19 301 GLU A O 1
ATOM 2456 N N . LYS A 1 302 ? 20.195 7.554 -41.302 1.00 77.69 302 LYS A N 1
ATOM 2457 C CA . LYS A 1 302 ? 19.341 7.975 -40.184 1.00 77.69 302 LYS A CA 1
ATOM 2458 C C . LYS A 1 302 ? 18.674 6.784 -39.489 1.00 77.69 302 LYS A C 1
ATOM 2460 O O . LYS A 1 302 ? 18.557 6.752 -38.264 1.00 77.69 302 LYS A O 1
ATOM 2465 N N . THR A 1 303 ? 18.262 5.778 -40.259 1.00 76.75 303 THR A N 1
ATOM 2466 C CA . THR A 1 303 ? 17.667 4.545 -39.734 1.00 76.75 303 THR A CA 1
ATOM 2467 C C . THR A 1 303 ? 18.721 3.680 -39.044 1.00 76.75 303 THR A C 1
ATOM 2469 O O . THR A 1 303 ? 18.479 3.204 -37.934 1.00 76.75 303 THR A O 1
ATOM 2472 N N . LYS A 1 304 ? 19.920 3.538 -39.628 1.00 80.75 304 LYS A N 1
ATOM 2473 C CA . LYS A 1 304 ? 21.054 2.840 -38.989 1.00 80.75 304 LYS A CA 1
ATOM 2474 C C . LYS A 1 304 ? 21.441 3.494 -37.658 1.00 80.75 304 LYS A C 1
ATOM 2476 O O . LYS A 1 304 ? 21.598 2.790 -36.662 1.00 80.75 304 LYS A O 1
ATOM 2481 N N . ALA A 1 305 ? 21.506 4.825 -37.621 1.00 81.88 305 ALA A N 1
ATOM 2482 C CA . ALA A 1 305 ? 21.786 5.589 -36.409 1.00 81.88 305 ALA A CA 1
ATOM 2483 C C . ALA A 1 305 ? 20.727 5.351 -35.330 1.00 81.88 305 ALA A C 1
ATOM 2485 O O . ALA A 1 305 ? 21.061 5.099 -34.173 1.00 81.88 305 ALA A O 1
ATOM 2486 N N . ARG A 1 306 ? 19.443 5.353 -35.709 1.00 80.81 306 ARG A N 1
ATOM 2487 C CA . ARG A 1 306 ? 18.341 5.052 -34.788 1.00 80.81 306 ARG A CA 1
ATOM 2488 C C . ARG A 1 306 ? 18.446 3.642 -34.205 1.00 80.81 306 ARG A C 1
ATOM 2490 O O . ARG A 1 306 ? 18.274 3.484 -33.001 1.00 80.81 306 ARG A O 1
ATOM 2497 N N . ILE A 1 307 ? 18.764 2.638 -35.025 1.00 81.94 307 ILE A N 1
ATOM 2498 C CA . ILE A 1 307 ? 18.977 1.258 -34.557 1.00 81.94 307 ILE A CA 1
ATOM 2499 C C . ILE A 1 307 ? 20.144 1.195 -33.566 1.00 81.94 307 ILE A C 1
ATOM 2501 O O . ILE A 1 307 ? 20.024 0.559 -32.521 1.00 81.94 307 ILE A O 1
ATOM 2505 N N . GLU A 1 308 ? 21.267 1.850 -33.863 1.00 84.56 308 GLU A N 1
ATOM 2506 C CA . GLU A 1 308 ? 22.434 1.847 -32.975 1.00 84.56 308 GLU A CA 1
ATOM 2507 C C . GLU A 1 308 ? 22.132 2.521 -31.628 1.00 84.56 308 GLU A C 1
ATOM 2509 O O . GLU A 1 308 ? 22.496 1.998 -30.573 1.00 84.56 308 GLU A O 1
ATOM 2514 N N . LEU A 1 309 ? 21.418 3.648 -31.648 1.00 85.00 309 LEU A N 1
ATOM 2515 C CA . LEU A 1 309 ? 20.986 4.344 -30.437 1.00 85.00 309 LEU A CA 1
ATOM 2516 C C . LEU A 1 309 ? 20.039 3.485 -29.590 1.00 85.00 309 LEU A C 1
ATOM 2518 O O . LEU A 1 309 ? 20.231 3.395 -28.379 1.00 85.00 309 LEU A O 1
ATOM 2522 N N . LEU A 1 310 ? 19.069 2.810 -30.217 1.00 82.56 310 LEU A N 1
ATOM 2523 C CA . LEU A 1 310 ? 18.162 1.888 -29.525 1.00 82.56 310 LEU A CA 1
ATOM 2524 C C . LEU A 1 310 ? 18.920 0.709 -28.905 1.00 82.56 310 LEU A C 1
ATOM 2526 O O . LEU A 1 310 ? 18.681 0.376 -27.747 1.00 82.56 310 LEU A O 1
ATOM 2530 N N . ARG A 1 311 ? 19.891 0.126 -29.623 1.00 84.44 311 ARG A N 1
ATOM 2531 C CA . ARG A 1 311 ? 20.740 -0.954 -29.089 1.00 84.44 311 ARG A CA 1
ATOM 2532 C C . ARG A 1 311 ? 21.521 -0.522 -27.850 1.00 84.44 311 ARG A C 1
ATOM 2534 O O . ARG A 1 311 ? 21.591 -1.286 -26.895 1.00 84.44 311 ARG A O 1
ATOM 2541 N N . LYS A 1 312 ? 22.048 0.709 -27.821 1.00 87.62 312 LYS A N 1
ATOM 2542 C CA . LYS A 1 312 ? 22.750 1.252 -26.639 1.00 87.62 312 LYS A CA 1
ATOM 2543 C C . LYS A 1 312 ? 21.855 1.366 -25.403 1.00 87.62 312 LYS A C 1
ATOM 2545 O O . LYS A 1 312 ? 22.373 1.405 -24.295 1.00 87.62 312 LYS A O 1
ATOM 2550 N N . GLN A 1 313 ? 20.537 1.438 -25.583 1.00 88.75 313 GLN A N 1
ATOM 2551 C CA . GLN A 1 313 ? 19.558 1.561 -24.499 1.00 88.75 313 GLN A CA 1
ATOM 2552 C C . GLN A 1 313 ? 18.751 0.272 -24.271 1.00 88.75 313 GLN A C 1
ATOM 2554 O O . GLN A 1 313 ? 17.843 0.265 -23.443 1.00 88.75 313 GLN A O 1
ATOM 2559 N N . TYR A 1 314 ? 19.083 -0.819 -24.973 1.00 85.62 314 TYR A N 1
ATOM 2560 C CA . TYR A 1 314 ? 18.316 -2.069 -24.982 1.00 85.62 314 TYR A CA 1
ATOM 2561 C C . TYR A 1 314 ? 18.035 -2.601 -23.573 1.00 85.62 314 TYR A C 1
ATOM 2563 O O . TYR A 1 314 ? 16.879 -2.801 -23.221 1.00 85.62 314 TYR A O 1
ATOM 2571 N N . GLY A 1 315 ? 19.067 -2.723 -22.730 1.00 86.62 315 GLY A N 1
ATOM 2572 C CA . GLY A 1 315 ? 18.909 -3.246 -21.368 1.00 86.62 315 GLY A CA 1
ATOM 2573 C C . GLY A 1 315 ? 17.938 -2.436 -20.499 1.00 86.62 315 GLY A C 1
ATOM 2574 O O . GLY A 1 315 ? 17.189 -3.014 -19.717 1.00 86.62 315 GLY A O 1
ATOM 2575 N N . ARG A 1 316 ? 17.885 -1.109 -20.680 1.00 88.75 316 ARG A N 1
ATOM 2576 C CA . ARG A 1 316 ? 16.966 -0.229 -19.937 1.00 88.75 316 ARG A CA 1
ATOM 2577 C C . ARG A 1 316 ? 15.523 -0.424 -20.396 1.00 88.75 316 ARG A C 1
ATOM 2579 O O . ARG A 1 316 ? 14.624 -0.507 -19.567 1.00 88.75 316 ARG A O 1
ATOM 2586 N N . TYR A 1 317 ? 15.301 -0.559 -21.704 1.00 86.12 317 TYR A N 1
ATOM 2587 C CA . TYR A 1 317 ? 13.978 -0.888 -22.240 1.00 86.12 317 TYR A CA 1
ATOM 2588 C C . TYR A 1 317 ? 13.517 -2.291 -21.835 1.00 86.12 317 TYR A C 1
ATOM 2590 O O . TYR A 1 317 ? 12.351 -2.450 -21.484 1.00 86.12 317 TYR A O 1
ATOM 2598 N N . CYS A 1 318 ? 14.413 -3.282 -21.824 1.00 86.19 318 CYS A N 1
ATOM 2599 C CA . CYS A 1 318 ? 14.101 -4.627 -21.338 1.00 86.19 318 CYS A CA 1
ATOM 2600 C C . CYS A 1 318 ? 13.680 -4.617 -19.868 1.00 86.19 318 CYS A C 1
ATOM 2602 O O . CYS A 1 318 ? 12.690 -5.256 -19.533 1.00 86.19 318 CYS A O 1
ATOM 2604 N N . LEU A 1 319 ? 14.380 -3.862 -19.013 1.00 88.88 319 LEU A N 1
ATOM 2605 C CA . LEU A 1 319 ? 14.018 -3.722 -17.602 1.00 88.88 319 LEU A CA 1
ATOM 2606 C C . LEU A 1 319 ? 12.615 -3.122 -17.433 1.00 88.88 319 LEU A C 1
ATOM 2608 O O . LEU A 1 319 ? 11.792 -3.688 -16.720 1.00 88.88 319 LEU A O 1
ATOM 2612 N N . ILE A 1 320 ? 12.323 -2.010 -18.121 1.00 88.75 320 ILE A N 1
ATOM 2613 C CA . ILE A 1 320 ? 10.993 -1.379 -18.082 1.00 88.75 320 ILE A CA 1
ATOM 2614 C C . ILE A 1 320 ? 9.921 -2.370 -18.546 1.00 88.75 320 ILE A C 1
ATOM 2616 O O . ILE A 1 320 ? 8.899 -2.533 -17.886 1.00 88.75 320 ILE A O 1
ATOM 2620 N N . LEU A 1 321 ? 10.159 -3.047 -19.672 1.00 85.31 321 LEU A N 1
ATOM 2621 C CA . LEU A 1 321 ? 9.211 -3.997 -20.244 1.00 85.31 321 LEU A CA 1
ATOM 2622 C C . LEU A 1 321 ? 8.977 -5.200 -19.327 1.00 85.31 321 LEU A C 1
ATOM 2624 O O . LEU A 1 321 ? 7.854 -5.682 -19.255 1.00 85.31 321 LEU A O 1
ATOM 2628 N N . GLN A 1 322 ? 10.014 -5.695 -18.652 1.00 87.44 322 GLN A N 1
ATOM 2629 C CA . GLN A 1 322 ? 9.897 -6.787 -17.690 1.00 87.44 322 GLN A CA 1
ATOM 2630 C C . GLN A 1 322 ? 9.010 -6.380 -16.509 1.00 87.44 322 GLN A C 1
ATOM 2632 O O . GLN A 1 322 ? 8.058 -7.081 -16.197 1.00 87.44 322 GLN A O 1
ATOM 2637 N N . ILE A 1 323 ? 9.270 -5.219 -15.905 1.00 89.56 323 ILE A N 1
ATOM 2638 C CA . ILE A 1 323 ? 8.508 -4.761 -14.737 1.00 89.56 323 ILE A CA 1
ATOM 2639 C C . ILE A 1 323 ? 7.041 -4.513 -15.099 1.00 89.56 323 ILE A C 1
ATOM 2641 O O . ILE A 1 323 ? 6.149 -4.915 -14.357 1.00 89.56 323 ILE A O 1
ATOM 2645 N N . LEU A 1 324 ? 6.769 -3.885 -16.247 1.00 85.88 324 LEU A N 1
ATOM 2646 C CA . LEU A 1 324 ? 5.393 -3.672 -16.706 1.00 85.88 324 LEU A CA 1
ATOM 2647 C C . LEU A 1 324 ? 4.652 -4.992 -16.939 1.00 85.88 324 LEU A C 1
ATOM 2649 O O . LEU A 1 324 ? 3.481 -5.097 -16.590 1.00 85.88 324 LEU A O 1
ATOM 2653 N N . ASP A 1 325 ? 5.329 -5.988 -17.508 1.00 83.00 325 ASP A N 1
ATOM 2654 C CA . ASP A 1 325 ? 4.777 -7.325 -17.743 1.00 83.00 325 ASP A CA 1
ATOM 2655 C C . ASP A 1 325 ? 4.391 -8.000 -16.427 1.00 83.00 325 ASP A C 1
ATOM 2657 O O . ASP A 1 325 ? 3.263 -8.467 -16.281 1.00 83.00 325 ASP A O 1
ATOM 2661 N N . ASP A 1 326 ? 5.289 -7.971 -15.446 1.00 83.94 326 ASP A N 1
ATOM 2662 C CA . ASP A 1 326 ? 5.060 -8.591 -14.145 1.00 83.94 326 ASP A CA 1
ATOM 2663 C C . ASP A 1 326 ? 3.925 -7.896 -13.372 1.00 83.94 326 ASP A C 1
ATOM 2665 O O . ASP A 1 326 ? 3.076 -8.560 -12.775 1.00 83.94 326 ASP A O 1
ATOM 2669 N N . LEU A 1 327 ? 3.852 -6.559 -13.424 1.00 82.19 327 LEU A N 1
ATOM 2670 C CA . LEU A 1 327 ? 2.809 -5.779 -12.745 1.00 82.19 327 LEU A CA 1
ATOM 2671 C C . LEU A 1 327 ? 1.403 -5.986 -13.324 1.00 82.19 327 LEU A C 1
ATOM 2673 O O . LEU A 1 327 ? 0.422 -5.724 -12.634 1.00 82.19 327 LEU A O 1
ATOM 2677 N N . THR A 1 328 ? 1.299 -6.438 -14.571 1.00 79.38 328 THR A N 1
ATOM 2678 C CA . THR A 1 328 ? 0.033 -6.533 -15.325 1.00 79.38 328 THR A CA 1
ATOM 2679 C C . THR A 1 328 ? -0.303 -7.965 -15.749 1.00 79.38 328 THR A C 1
ATOM 2681 O O . THR A 1 328 ? -1.176 -8.187 -16.594 1.00 79.38 328 THR A O 1
ATOM 2684 N N . LYS A 1 329 ? 0.427 -8.944 -15.194 1.00 77.62 329 LYS A N 1
ATOM 2685 C CA . LYS A 1 329 ? 0.355 -10.372 -15.541 1.00 77.62 329 LYS A CA 1
ATOM 2686 C C . LYS A 1 329 ? 0.438 -10.633 -17.046 1.00 77.62 329 LYS A C 1
ATOM 2688 O O . LYS A 1 329 ? -0.298 -11.444 -17.596 1.00 77.62 329 LYS A O 1
ATOM 2693 N N . GLY A 1 330 ? 1.351 -9.959 -17.730 1.00 75.62 330 GLY A N 1
ATOM 2694 C CA . GLY A 1 330 ? 1.487 -10.092 -19.175 1.00 75.62 330 GLY A CA 1
ATOM 2695 C C . GLY A 1 330 ? 0.653 -9.100 -19.979 1.00 75.62 330 GLY A C 1
ATOM 2696 O O . GLY A 1 330 ? 0.287 -9.419 -21.110 1.00 75.62 330 GLY A O 1
ATOM 2697 N N . LEU A 1 331 ? 0.326 -7.938 -19.401 1.00 72.81 331 LEU A N 1
ATOM 2698 C CA . LEU A 1 331 ? -0.617 -6.950 -19.937 1.00 72.81 331 LEU A CA 1
ATOM 2699 C C . LEU A 1 331 ? -2.026 -7.527 -20.187 1.00 72.81 331 LEU A C 1
ATOM 2701 O O . LEU A 1 331 ? -2.737 -7.057 -21.073 1.00 72.81 331 LEU A O 1
ATOM 2705 N N . THR A 1 332 ? -2.434 -8.550 -19.428 1.00 71.38 332 THR A N 1
ATOM 2706 C CA . THR A 1 332 ? -3.779 -9.150 -19.522 1.00 71.38 332 THR A CA 1
ATOM 2707 C C . THR A 1 332 ? -4.739 -8.609 -18.471 1.00 71.38 332 THR A C 1
ATOM 2709 O O . THR A 1 332 ? -5.947 -8.611 -18.691 1.00 71.38 332 THR A O 1
ATOM 2712 N N . GLU A 1 333 ? -4.227 -8.148 -17.330 1.00 67.88 333 GLU A N 1
ATOM 2713 C CA . GLU A 1 333 ? -5.037 -7.571 -16.257 1.00 67.88 333 GLU A CA 1
ATOM 2714 C C . GLU A 1 333 ? -4.884 -6.051 -16.220 1.00 67.88 333 GLU A C 1
ATOM 2716 O O . GLU A 1 333 ? -3.774 -5.528 -16.135 1.00 67.88 333 GLU A O 1
ATOM 2721 N N . GLY A 1 334 ? -6.012 -5.337 -16.278 1.00 65.88 334 GLY A N 1
ATOM 2722 C CA . GLY A 1 334 ? -6.047 -3.879 -16.123 1.00 65.88 334 GLY A CA 1
ATOM 2723 C C . GLY A 1 334 ? -5.431 -3.080 -17.278 1.00 65.88 334 GLY A C 1
ATOM 2724 O O . GLY A 1 334 ? -5.208 -1.882 -17.126 1.00 65.88 334 GLY A O 1
ATOM 2725 N N . VAL A 1 335 ? -5.158 -3.709 -18.428 1.00 76.56 335 VAL A N 1
ATOM 2726 C CA . VAL A 1 335 ? -4.538 -3.058 -19.593 1.00 76.56 335 VAL A CA 1
ATOM 2727 C C . VAL A 1 335 ? -5.479 -3.070 -20.789 1.00 76.56 335 VAL A C 1
ATOM 2729 O O . VAL A 1 335 ? -6.010 -4.107 -21.176 1.00 76.56 335 VAL A O 1
ATOM 2732 N N . ILE A 1 336 ? -5.642 -1.901 -21.410 1.00 78.44 336 ILE A N 1
ATOM 2733 C CA . ILE A 1 336 ? -6.383 -1.733 -22.659 1.00 78.44 336 ILE A CA 1
ATOM 2734 C C . ILE A 1 336 ? -5.394 -1.296 -23.736 1.00 78.44 336 ILE A C 1
ATOM 2736 O O . ILE A 1 336 ? -4.806 -0.216 -23.667 1.00 78.44 336 ILE A O 1
ATOM 2740 N N . PHE A 1 337 ? -5.219 -2.131 -24.758 1.00 76.94 337 PHE A N 1
ATOM 2741 C CA . PHE A 1 337 ? -4.510 -1.727 -25.966 1.00 76.94 337 PHE A CA 1
ATOM 2742 C C . PHE A 1 337 ? -5.445 -0.870 -26.819 1.00 76.94 337 PHE A C 1
ATOM 2744 O O . PHE A 1 337 ? -6.399 -1.375 -27.403 1.00 76.94 337 PHE A O 1
ATOM 2751 N N . HIS A 1 338 ? -5.162 0.429 -26.910 1.00 77.44 338 HIS A N 1
ATOM 2752 C CA . HIS A 1 338 ? -5.927 1.354 -27.756 1.00 77.44 338 HIS A CA 1
ATOM 2753 C C . HIS A 1 338 ? -5.699 1.142 -29.261 1.00 77.44 338 HIS A C 1
ATOM 2755 O O . HIS A 1 338 ? -6.400 1.733 -30.077 1.00 77.44 338 HIS A O 1
ATOM 2761 N N . ASP A 1 339 ? -4.720 0.310 -29.624 1.00 77.56 339 ASP A N 1
ATOM 2762 C CA . ASP A 1 339 ? -4.365 -0.005 -30.999 1.00 77.56 339 ASP A CA 1
ATOM 2763 C C . ASP A 1 339 ? -3.972 -1.488 -31.107 1.00 77.56 339 ASP A C 1
ATOM 2765 O O . ASP A 1 339 ? -3.098 -1.980 -30.381 1.00 77.56 339 ASP A O 1
ATOM 2769 N N . VAL A 1 340 ? -4.628 -2.203 -32.024 1.00 74.94 340 VAL A N 1
ATOM 2770 C CA . VAL A 1 340 ? -4.366 -3.619 -32.331 1.00 74.94 340 VAL A CA 1
ATOM 2771 C C . VAL A 1 340 ? -2.919 -3.810 -32.780 1.00 74.94 340 VAL A C 1
ATOM 2773 O O . VAL A 1 340 ? -2.294 -4.830 -32.465 1.00 74.94 340 VAL A O 1
ATOM 2776 N N . ASP A 1 341 ? -2.363 -2.811 -33.458 1.00 73.31 341 ASP A N 1
ATOM 2777 C CA . ASP A 1 341 ? -1.004 -2.864 -33.958 1.00 73.31 341 ASP A CA 1
ATOM 2778 C C . ASP A 1 341 ? 0.021 -2.805 -32.807 1.00 73.31 341 ASP A C 1
ATOM 2780 O O . ASP A 1 341 ? 1.033 -3.515 -32.802 1.00 73.31 341 ASP A O 1
ATOM 2784 N N . VAL A 1 342 ? -0.279 -2.050 -31.749 1.00 74.62 342 VAL A N 1
ATOM 2785 C CA . VAL A 1 342 ? 0.560 -1.980 -30.543 1.00 74.62 342 VAL A CA 1
ATOM 2786 C C . VAL A 1 342 ? 0.576 -3.316 -29.796 1.00 74.62 342 VAL A C 1
ATOM 2788 O O . VAL A 1 342 ? 1.643 -3.751 -29.359 1.00 74.62 342 VAL A O 1
ATOM 2791 N N . ASN A 1 343 ? -0.565 -4.006 -29.700 1.00 77.31 343 ASN A N 1
ATOM 2792 C CA . ASN A 1 343 ? -0.630 -5.339 -29.091 1.00 77.31 343 ASN A CA 1
ATOM 2793 C C . ASN A 1 343 ? 0.233 -6.352 -29.866 1.00 77.31 343 ASN A C 1
ATOM 2795 O O . ASN A 1 343 ? 1.045 -7.076 -29.292 1.00 77.31 343 ASN A O 1
ATOM 2799 N N . LYS A 1 344 ? 0.139 -6.352 -31.200 1.00 75.94 344 LYS A N 1
ATOM 2800 C CA . LYS A 1 344 ? 0.955 -7.232 -32.050 1.00 75.94 344 LYS A CA 1
ATOM 2801 C C . LYS A 1 344 ? 2.456 -6.984 -31.884 1.00 75.94 344 LYS A C 1
ATOM 2803 O O . LYS A 1 344 ? 3.211 -7.950 -31.765 1.00 75.94 344 LYS A O 1
ATOM 2808 N N . LEU A 1 345 ? 2.893 -5.723 -31.834 1.00 75.12 345 LEU A N 1
ATOM 2809 C CA . LEU A 1 345 ? 4.296 -5.374 -31.567 1.00 75.12 345 LEU A CA 1
ATOM 2810 C C . LEU A 1 345 ? 4.755 -5.820 -30.180 1.00 75.12 345 LEU A C 1
ATOM 2812 O O . LEU A 1 345 ? 5.885 -6.281 -30.034 1.00 75.12 345 LEU A O 1
ATOM 2816 N N . PHE A 1 346 ? 3.894 -5.697 -29.173 1.00 76.50 346 PHE A N 1
ATOM 2817 C CA . PHE A 1 346 ? 4.193 -6.173 -27.829 1.00 76.50 346 PHE A CA 1
ATOM 2818 C C . PHE A 1 346 ? 4.396 -7.695 -27.802 1.00 76.50 346 PHE A C 1
ATOM 2820 O O . PHE A 1 346 ? 5.411 -8.164 -27.290 1.00 76.50 346 PHE A O 1
ATOM 2827 N N . LEU A 1 347 ? 3.490 -8.462 -28.417 1.00 78.12 347 LEU A N 1
ATOM 2828 C CA . LEU A 1 347 ? 3.618 -9.920 -28.517 1.00 78.12 347 LEU A CA 1
ATOM 2829 C C . LEU A 1 347 ? 4.884 -10.337 -29.276 1.00 78.12 347 LEU A C 1
ATOM 2831 O O . LEU A 1 347 ? 5.539 -11.303 -28.887 1.00 78.12 347 LEU A O 1
ATOM 2835 N N . LEU A 1 348 ? 5.249 -9.588 -30.322 1.00 77.19 348 LEU A N 1
ATOM 2836 C CA . LEU A 1 348 ? 6.498 -9.782 -31.057 1.00 77.19 348 LEU A CA 1
ATOM 2837 C C . LEU A 1 348 ? 7.727 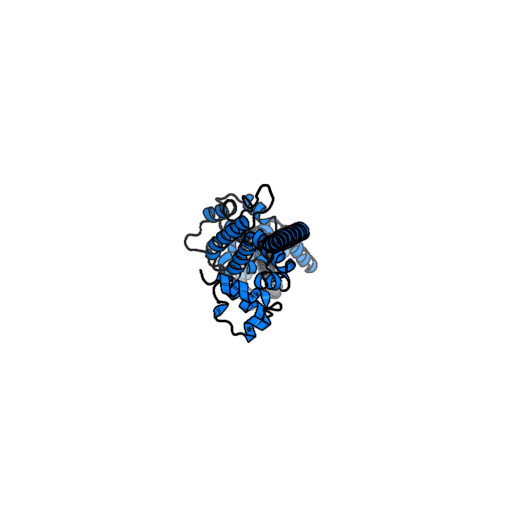-9.520 -30.172 1.00 77.19 348 LEU A C 1
ATOM 2839 O O . LEU A 1 348 ? 8.667 -10.302 -30.182 1.00 77.19 348 LEU A O 1
ATOM 2843 N N . ALA A 1 349 ? 7.718 -8.450 -29.372 1.00 72.88 349 ALA A N 1
ATOM 2844 C CA . ALA A 1 349 ? 8.808 -8.119 -28.449 1.00 72.88 349 ALA A CA 1
ATOM 2845 C C . ALA A 1 349 ? 8.963 -9.120 -27.287 1.00 72.88 349 ALA A C 1
ATOM 2847 O O . ALA A 1 349 ? 9.968 -9.084 -26.579 1.00 72.88 349 ALA A O 1
ATOM 2848 N N . LYS A 1 350 ? 7.963 -9.981 -27.073 1.00 72.56 350 LYS A N 1
ATOM 2849 C CA . LYS A 1 350 ? 7.929 -11.020 -26.038 1.00 72.56 350 LYS A CA 1
ATOM 2850 C C . LYS A 1 350 ? 8.212 -12.423 -26.575 1.00 72.56 350 LYS A C 1
ATOM 2852 O O . LYS A 1 350 ? 8.012 -13.382 -25.837 1.00 72.56 350 LYS A O 1
ATOM 2857 N N . ASP A 1 351 ? 8.575 -12.551 -27.852 1.00 73.25 351 ASP A N 1
ATOM 2858 C CA . ASP A 1 351 ? 8.724 -13.835 -28.552 1.00 73.25 351 ASP A CA 1
ATOM 2859 C C . ASP A 1 351 ? 7.460 -14.726 -28.493 1.00 73.25 351 ASP A C 1
ATOM 2861 O O . ASP A 1 351 ? 7.499 -15.917 -28.795 1.00 73.25 351 ASP A O 1
ATOM 2865 N N . LYS A 1 352 ? 6.299 -14.146 -28.147 1.00 77.38 352 LYS A N 1
ATOM 2866 C CA . LYS A 1 352 ? 4.982 -14.812 -28.151 1.00 77.38 352 LYS A CA 1
ATOM 2867 C C . LYS A 1 352 ? 4.332 -14.787 -29.535 1.00 77.38 352 LYS A C 1
ATOM 2869 O O . LYS A 1 352 ? 3.278 -15.380 -29.747 1.00 77.38 352 LYS A O 1
ATOM 2874 N N . ASN A 1 353 ? 4.941 -14.067 -30.471 1.00 76.38 353 ASN A N 1
ATOM 2875 C CA . ASN A 1 353 ? 4.563 -13.986 -31.871 1.00 76.38 353 ASN A CA 1
ATOM 2876 C C . ASN A 1 353 ? 5.843 -13.861 -32.711 1.00 76.38 353 ASN A C 1
ATOM 2878 O O . ASN A 1 353 ? 6.858 -13.378 -32.214 1.00 76.38 353 ASN A O 1
ATOM 2882 N N . SER A 1 354 ? 5.810 -14.265 -33.981 1.00 78.31 354 SER A N 1
ATOM 2883 C CA . SER A 1 354 ? 6.977 -14.179 -34.862 1.00 78.31 354 SER A CA 1
ATOM 2884 C C . SER A 1 354 ? 6.663 -13.435 -36.148 1.00 78.31 354 SER A C 1
ATOM 2886 O O . SER A 1 354 ? 5.658 -13.690 -36.812 1.00 78.31 354 SER A O 1
ATOM 2888 N N . TRP A 1 355 ? 7.593 -12.559 -36.533 1.00 75.38 355 TRP A N 1
ATOM 2889 C CA . TRP A 1 355 ? 7.524 -11.744 -37.745 1.00 75.38 355 TRP A CA 1
ATOM 2890 C C . TRP A 1 355 ? 7.289 -12.580 -39.007 1.00 75.38 355 TRP A C 1
ATOM 2892 O O . TRP A 1 355 ? 6.621 -12.145 -39.943 1.00 75.38 355 TRP A O 1
ATOM 2902 N N . GLN A 1 356 ? 7.841 -13.796 -39.042 1.00 79.06 356 GLN A N 1
ATOM 2903 C CA . GLN A 1 356 ? 7.726 -14.693 -40.191 1.00 79.06 356 GLN A CA 1
ATOM 2904 C C . GLN A 1 356 ? 6.292 -15.176 -40.436 1.00 79.06 356 GLN A C 1
ATOM 2906 O O . GLN A 1 356 ? 5.956 -15.499 -41.571 1.00 79.06 356 GLN A O 1
ATOM 2911 N N . PHE A 1 357 ? 5.453 -15.189 -39.396 1.00 79.44 357 PHE A N 1
ATOM 2912 C CA . PHE A 1 357 ? 4.061 -15.630 -39.470 1.00 79.44 357 PHE A CA 1
ATOM 2913 C C . PHE A 1 357 ? 3.085 -14.487 -39.769 1.00 79.44 357 PHE A C 1
ATOM 2915 O O . PHE A 1 357 ? 1.890 -14.727 -39.900 1.00 79.44 357 PHE A O 1
ATOM 2922 N N . TRP A 1 358 ? 3.572 -13.249 -39.891 1.00 80.62 358 TRP A N 1
ATOM 2923 C CA . TRP A 1 358 ? 2.734 -12.111 -40.261 1.00 80.62 358 TRP A CA 1
ATOM 2924 C C . TRP A 1 358 ? 2.477 -12.118 -41.768 1.00 80.62 358 TRP A C 1
ATOM 2926 O O . TRP A 1 358 ? 3.387 -12.373 -42.568 1.00 80.62 358 TRP A O 1
ATOM 2936 N N . SER A 1 359 ? 1.247 -11.805 -42.166 1.00 80.56 359 SER A N 1
ATOM 2937 C CA . SER A 1 359 ? 0.897 -11.607 -43.571 1.00 80.56 359 SER A CA 1
ATOM 2938 C C . SER A 1 359 ? 1.594 -10.372 -44.140 1.00 80.56 359 SER A C 1
ATOM 2940 O O . SER A 1 359 ? 1.979 -9.451 -43.419 1.00 80.56 359 SER A O 1
ATOM 2942 N N . GLU A 1 360 ? 1.730 -10.310 -45.460 1.00 74.12 360 GLU A N 1
ATOM 2943 C CA . GLU A 1 360 ? 2.422 -9.190 -46.100 1.00 74.12 360 GLU A CA 1
ATOM 2944 C C . GLU A 1 360 ? 1.683 -7.861 -45.919 1.00 74.12 360 GLU A C 1
ATOM 2946 O O . GLU A 1 360 ? 2.313 -6.820 -45.751 1.00 74.12 360 GLU A O 1
ATOM 2951 N N . LYS A 1 361 ? 0.349 -7.914 -45.828 1.00 75.81 361 LYS A N 1
ATOM 2952 C CA . LYS A 1 361 ? -0.496 -6.765 -45.489 1.00 75.81 361 LYS A CA 1
ATOM 2953 C C . LYS A 1 361 ? -0.241 -6.268 -44.061 1.00 75.81 361 LYS A C 1
ATOM 2955 O O . LYS A 1 361 ? -0.183 -5.063 -43.843 1.00 75.81 361 LYS A O 1
ATOM 2960 N N . GLU A 1 362 ? -0.047 -7.178 -43.106 1.00 73.62 362 GLU A N 1
ATOM 2961 C CA . GLU A 1 362 ? 0.312 -6.827 -41.725 1.00 73.62 362 GLU A CA 1
ATOM 2962 C C . GLU A 1 362 ? 1.731 -6.266 -41.652 1.00 73.62 362 GLU A C 1
ATOM 2964 O O . GLU A 1 362 ? 1.948 -5.212 -41.071 1.00 73.62 362 GLU A O 1
ATOM 2969 N N . LYS A 1 363 ? 2.716 -6.888 -42.303 1.00 74.62 363 LYS A N 1
ATOM 2970 C CA . LYS A 1 363 ? 4.080 -6.333 -42.333 1.00 74.62 363 LYS A CA 1
ATOM 2971 C C . LYS A 1 363 ? 4.105 -4.926 -42.937 1.00 74.62 363 LYS A C 1
ATOM 2973 O O . LYS A 1 363 ? 4.810 -4.059 -42.424 1.00 74.62 363 LYS A O 1
ATOM 2978 N N . GLN A 1 364 ? 3.322 -4.684 -43.989 1.00 68.00 364 GLN A N 1
ATOM 2979 C CA . GLN A 1 364 ? 3.204 -3.373 -44.632 1.00 68.00 364 GLN A CA 1
ATOM 2980 C C . GLN A 1 364 ? 2.534 -2.314 -43.744 1.00 68.00 364 GLN A C 1
ATOM 2982 O O . GLN A 1 364 ? 2.924 -1.150 -43.830 1.00 68.00 364 GLN A O 1
ATOM 2987 N N . SER A 1 365 ? 1.588 -2.677 -42.866 1.00 67.88 365 SER A N 1
ATOM 2988 C CA . SER A 1 365 ? 0.967 -1.706 -41.947 1.00 67.88 365 SER A CA 1
ATOM 2989 C C . SER A 1 365 ? 1.960 -1.178 -40.903 1.00 67.88 365 SER A C 1
ATOM 2991 O O . SER A 1 365 ? 1.932 0.005 -40.562 1.00 67.88 365 SER A O 1
ATOM 2993 N N . PHE A 1 366 ? 2.910 -2.013 -40.473 1.00 64.75 366 PHE A N 1
ATOM 2994 C CA . PHE A 1 366 ? 3.958 -1.628 -39.519 1.00 64.75 366 PHE A CA 1
ATOM 2995 C C . PHE A 1 366 ? 5.174 -0.962 -40.151 1.00 64.75 366 PHE A C 1
ATOM 2997 O O . PHE A 1 366 ? 5.869 -0.159 -39.518 1.00 64.75 366 PHE A O 1
ATOM 3004 N N . VAL A 1 367 ? 5.472 -1.307 -41.398 1.00 61.41 367 VAL A N 1
ATOM 3005 C CA . VAL A 1 367 ? 6.703 -0.898 -42.059 1.00 61.41 367 VAL A CA 1
ATOM 3006 C C . VAL A 1 367 ? 6.398 0.259 -42.997 1.00 61.41 367 VAL A C 1
ATOM 3008 O O . VAL A 1 367 ? 6.193 0.092 -44.193 1.00 61.41 367 VAL A O 1
ATOM 3011 N N . ARG A 1 368 ? 6.475 1.484 -42.467 1.00 52.25 368 ARG A N 1
ATOM 3012 C CA . ARG A 1 368 ? 6.509 2.694 -43.310 1.00 52.25 368 ARG A CA 1
ATOM 3013 C C . ARG A 1 368 ? 7.813 2.837 -44.116 1.00 52.25 368 ARG A C 1
ATOM 3015 O O . ARG A 1 368 ? 7.923 3.764 -44.908 1.00 52.25 368 ARG A O 1
ATOM 3022 N N . ASN A 1 369 ? 8.807 1.964 -43.908 1.00 50.19 369 ASN A N 1
ATOM 3023 C CA . ASN A 1 369 ? 10.054 1.946 -44.677 1.00 50.19 369 ASN A CA 1
ATOM 3024 C C . ASN A 1 369 ? 10.467 0.505 -45.078 1.00 50.19 369 ASN A C 1
ATOM 3026 O O . ASN A 1 369 ? 11.046 -0.194 -44.238 1.00 50.19 369 ASN A O 1
ATOM 3030 N N . PRO A 1 370 ? 10.188 0.069 -46.326 1.00 49.06 370 PRO A N 1
ATOM 3031 C CA . PRO A 1 370 ? 10.410 -1.298 -46.830 1.00 49.06 370 PRO A CA 1
ATOM 3032 C C . PRO A 1 370 ? 11.814 -1.867 -46.560 1.00 49.06 370 PRO A C 1
ATOM 3034 O O . PRO A 1 370 ? 11.982 -3.067 -46.340 1.00 49.06 370 PRO A O 1
ATOM 3037 N N . ASP A 1 371 ? 12.808 -0.988 -46.487 1.00 45.94 371 ASP A N 1
ATOM 3038 C CA . ASP A 1 371 ? 14.221 -1.247 -46.198 1.00 45.94 371 ASP A CA 1
ATOM 3039 C C . ASP A 1 371 ? 14.485 -2.016 -44.888 1.00 45.94 371 ASP A C 1
ATOM 3041 O O . ASP A 1 371 ? 15.449 -2.779 -44.768 1.00 45.94 371 ASP A O 1
ATOM 3045 N N . LEU A 1 372 ? 13.626 -1.843 -43.878 1.00 47.34 372 LEU A N 1
ATOM 3046 C CA . LEU A 1 372 ? 13.774 -2.492 -42.569 1.00 47.34 372 LEU A CA 1
ATOM 3047 C C . LEU A 1 372 ? 13.366 -3.976 -42.581 1.00 47.34 372 LEU A C 1
ATOM 3049 O O . LEU A 1 372 ? 13.899 -4.762 -41.792 1.00 47.34 372 LEU A O 1
ATOM 3053 N N . VAL A 1 373 ? 12.483 -4.383 -43.500 1.00 47.44 373 VAL A N 1
ATOM 3054 C CA . VAL A 1 373 ? 11.967 -5.764 -43.599 1.00 47.44 373 VAL A CA 1
ATOM 3055 C C . VAL A 1 373 ? 13.066 -6.728 -44.035 1.00 47.44 373 VAL A C 1
ATOM 3057 O O . VAL A 1 373 ? 13.216 -7.801 -43.451 1.00 47.44 373 VAL A O 1
ATOM 3060 N N . GLN A 1 374 ? 13.900 -6.341 -45.005 1.00 44.75 374 GLN A N 1
ATOM 3061 C CA . GLN A 1 374 ? 14.956 -7.219 -45.524 1.00 44.75 374 GLN A CA 1
ATOM 3062 C C . GLN A 1 374 ? 16.057 -7.521 -44.496 1.00 44.75 374 GLN A C 1
ATOM 3064 O O . GLN A 1 374 ? 16.649 -8.602 -44.537 1.00 44.75 374 GLN A O 1
ATOM 3069 N N . GLN A 1 375 ? 16.336 -6.610 -43.555 1.00 42.88 375 GLN A N 1
ATOM 3070 C CA . GLN A 1 375 ? 17.302 -6.873 -42.481 1.00 42.88 375 GLN A CA 1
ATOM 3071 C C . GLN A 1 375 ? 16.718 -7.698 -41.329 1.00 42.88 375 GLN A C 1
ATOM 3073 O O . GLN A 1 375 ? 17.441 -8.535 -40.787 1.00 42.88 375 GLN A O 1
ATOM 3078 N N . ALA A 1 376 ? 15.443 -7.509 -40.974 1.00 41.06 376 ALA A N 1
ATOM 3079 C CA . ALA A 1 376 ? 14.774 -8.332 -39.963 1.00 41.06 376 ALA A CA 1
ATOM 3080 C C . ALA A 1 376 ? 14.677 -9.802 -40.417 1.00 41.06 376 ALA A C 1
ATOM 3082 O O . ALA A 1 376 ? 15.047 -10.708 -39.676 1.00 41.06 376 ALA A O 1
ATOM 3083 N N . VAL A 1 377 ? 14.319 -10.033 -41.685 1.00 38.38 377 VAL A N 1
ATOM 3084 C CA . VAL A 1 377 ? 14.231 -11.378 -42.286 1.00 38.38 377 VAL A CA 1
ATOM 3085 C C . VAL A 1 377 ? 15.596 -12.078 -42.375 1.00 38.38 377 VAL A C 1
ATOM 3087 O O . VAL A 1 377 ? 15.671 -13.298 -42.245 1.00 38.38 377 VAL A O 1
ATOM 3090 N N . ARG A 1 378 ? 16.699 -11.336 -42.556 1.00 34.19 378 ARG A N 1
ATOM 3091 C CA . ARG A 1 378 ? 18.053 -11.920 -42.640 1.00 34.19 378 ARG A CA 1
ATOM 3092 C C . ARG A 1 378 ? 18.685 -12.257 -41.289 1.00 34.19 378 ARG A C 1
ATOM 3094 O O . ARG A 1 378 ? 19.615 -13.053 -41.273 1.00 34.19 378 ARG A O 1
ATOM 3101 N N . LYS A 1 379 ? 18.218 -11.678 -40.177 1.00 34.53 379 LYS A N 1
ATOM 3102 C CA . LYS A 1 379 ? 18.769 -11.947 -38.834 1.00 34.53 379 LYS A CA 1
ATOM 3103 C C . LYS A 1 379 ? 18.005 -12.996 -38.022 1.00 34.53 379 LYS A C 1
ATOM 3105 O O . LYS A 1 379 ? 18.548 -13.460 -37.033 1.00 34.53 379 LYS A O 1
ATOM 3110 N N . CYS A 1 380 ? 16.810 -13.400 -38.454 1.00 28.17 380 CYS A N 1
ATOM 3111 C CA . CYS A 1 380 ? 16.068 -14.526 -37.868 1.00 28.17 380 CYS A CA 1
ATOM 3112 C C . CYS A 1 380 ? 16.432 -15.893 -38.485 1.00 28.17 380 CYS A C 1
ATOM 3114 O O . CYS A 1 380 ? 15.821 -16.897 -38.143 1.00 28.17 380 CYS A O 1
ATOM 3116 N N . LYS A 1 381 ? 17.413 -15.939 -39.397 1.00 27.31 381 LYS A N 1
ATOM 3117 C CA . LYS A 1 381 ? 18.043 -17.173 -39.887 1.00 27.31 381 LYS A CA 1
ATOM 3118 C C . LYS A 1 381 ? 19.475 -17.278 -39.348 1.00 27.31 381 LYS A C 1
ATOM 3120 O O . LYS A 1 381 ? 20.412 -17.141 -40.127 1.00 27.31 381 LYS A O 1
ATOM 3125 N N . CYS A 1 382 ? 19.619 -17.458 -38.040 1.00 29.42 382 CYS A N 1
ATOM 3126 C CA . CYS A 1 382 ? 20.790 -18.045 -37.385 1.00 29.42 382 CYS A CA 1
ATOM 3127 C C . CYS A 1 382 ? 20.305 -18.746 -36.122 1.00 29.42 382 CYS A C 1
ATOM 3129 O O . CYS A 1 382 ? 19.652 -18.049 -35.313 1.00 29.42 382 CYS A O 1
#

Foldseek 3Di:
DDDDPVVLLVLQVVCCVPPVADALVSLCVVCVVVVHDSVVSVVVLVVCCVVPPSSVRHDYPYHDDDLADPVLLVQLLVCCVLPVPPDLVVSLVVVQVVCVVVVHDRRDPVSSVVSNVVSVCVCVPDDQCSVCVVVVWDAADPDDLVVLVVCCVPQLDPPPQADPVGGDLVSLLVSLVSLCVVLCRRVDQLVVCLVVLVVCPPCLVVVLVPDPSPPPSSSSVVSSSSSSSNSNVVSVVVSVVVLVVLVVVLVVQLVVCQVVLLVVLVVVLVVVVVVLVVVCVVVVHDPVVVVVCNVPPLDDSSRVSVVVSCVVCVVSVVVSLVSVCVVCVHCPHPHDDPDPLVVVVNCCVVVVDDPVPDDPVNVVVVPPDPSVVVVSVVVVPD

Radius of gyration: 40.68 Å; chains: 1; bounding box: 97×42×125 Å

Sequence (382 aa):
MKIQHNRVLEYLKRLQKEFGGYYGTDIANLADELGVSWYGVQKRISFWKKNDSAFKSFVYLGRNRPSITLNEFMNIESHISSNPLEIKQHILSDLQIEREASGKELIAKTTFYRVAEQVTLSKYSSSPCDWFTCNKISMPEGYSVEEARESLSTIFTFSDMKTPFGPDIRAIYDKLSKAKKWFSRYKVEAIDYYSKVLTQGKHIRSFLTSIPSDQQKEVQARLIFECQVAFIVECMDLLIDLLIHEKGRVQQATNKSRAKVENNILKNIISSMRNDLKYMHLKSLPDMKKIHTLANPTVMEKTKARIELLRKQYGRYCLILQILDDLTKGLTEGVIFHDVDVNKLFLLAKDKNSWQFWSEKEKQSFVRNPDLVQQAVRKCKC

Organism: NCBI:txid717931

Secondary structure (DSSP, 8-state):
-PPPHHHHHHHHHHHHHHHSSEEHHHHHHHHHHTTS-HHHHHHHHHHHHHH-GGGTTPPEEESS--SS-HHHHHHHHHHHHH-TTS-HHHHHHHHHHHHHHTTPPPPPHHHHHHHHHHHHHHTTSS-TTHHHHHTTPPPPTT--HHHHHHHHHHTS--TT-EETTEE-HHHHHHHHHHHHHHHGGGSS-THHHHHHHHTTTTHHHHHHHHS-TTS-HHHHHHHHHHHHHHHHHHHHHHHHHHHHHHHHHHHHHHHHHHHHHHHHHHHHHHHHHHHHHHHHHHHTS--HHHHHHHHS-SS-HHHHHHHHHHHHTHHHHHHHHHHHHHHTTTTTSS---S-HHHHHHHHHHTTSS-GGGS-HHHHHHH-SSTHHHHHHHHHS--